Protein AF-A0A2V8YWQ0-F1 (afdb_monomer)

Solvent-accessible surface area (backbone atoms only — not comparable to full-atom values): 38401 Å² total; per-residue (Å²): 138,92,88,79,87,82,90,90,87,88,88,89,83,87,86,89,88,83,89,89,88,84,83,89,84,90,84,78,88,80,88,78,80,90,76,90,75,92,74,92,80,90,82,84,88,82,87,85,80,90,83,90,80,81,90,88,80,92,81,79,86,87,82,90,83,83,86,85,83,87,80,88,88,84,88,85,90,84,88,86,85,89,83,88,90,88,85,88,85,89,88,87,84,89,86,87,82,91,80,85,91,80,95,75,93,72,86,83,79,82,80,80,75,90,73,84,84,82,84,86,80,80,86,89,84,91,87,86,90,91,82,90,82,90,81,88,84,81,94,71,91,78,86,89,78,90,79,84,88,80,91,77,89,80,85,82,81,82,77,86,75,69,74,81,63,56,61,61,56,56,54,55,54,60,62,63,69,76,73,72,86,76,70,76,87,70,82,73,83,64,85,60,40,48,15,31,39,26,32,36,38,32,23,51,52,46,80,65,54,33,62,74,24,31,35,45,36,34,46,28,31,30,36,36,44,64,88,59,82,75,68,45,72,69,37,80,63,73,39,48,42,52,47,52,52,18,27,52,31,25,42,77,75,44,58,57,33,78,38,72,32,45,46,25,47,33,44,37,41,31,31,47,60,28,39,32,26,36,40,32,62,78,82,46,59,48,57,92,35,43,50,73,34,76,38,83,29,61,34,60,58,48,70,41,71,37,60,41,73,95,74,50,57,53,74,40,47,59,78,37,68,46,60,39,37,37,39,30,20,61,62,51,14,53,44,77,52,96,56,38,69,39,40,40,66,79,39,76,74,18,53,46,65,36,82,64,57,61,55,64,48,61,91,76,38,48,39,54,29,46,70,52,51,22,33,26,75,42,75,60,97,45,31,44,27,31,40,26,86,58,67,46,73,51,65,31,38,39,58,73,76,38,56,62,35,51,59,76,68,75,64,87,49,80,88,40,65,61,68,54,60,44,68,39,9,33,34,31,34,28,27,35,33,34,63,81,42,49,34,38,47,56,33,37,35,50,76,31,53,40,64,76,47,68,31,34,46,24,20,38,29,32,79,35,90,83,30,91,72,43,41,24,29,35,26,66,50,58,48,71,73,63,97,46,59,63,70,76,56,52,68,45,34,46,31,30,40,29,79,39,100,76,44,46,62,36,60,49,54,54,70,40,63,92,68,76,72,83,86,76,51,78,85,32,63,45,39,49,40,22,36,37,30,35,45,75,46,61,43,76,50,99,82,39,35,44,33,33,22,47,26,38,33,40,38,60,17,62,50,37,28,34,28,66,43,77,52,89,60,33,33,31,41,43,57,64,34,58,46,38,78,62,80,57,98,52,83,49,38,37,38,51,43,90,98,38,38,44,47,32,42,72,91,57,61,76,38,49,31,7,28,27,25,40,67,58,22,56,91,82,41,86,66,54,29,43,33,46,29,42,25,39,119

pLDDT: mean 71.95, std 27.53, range [21.12, 96.88]

Structure (mmCIF, N/CA/C/O backbone):
data_AF-A0A2V8YWQ0-F1
#
_entry.id   AF-A0A2V8YWQ0-F1
#
loop_
_atom_site.group_PDB
_atom_site.id
_atom_site.type_symbol
_atom_site.label_atom_id
_atom_site.label_alt_id
_atom_site.label_comp_id
_atom_site.label_asym_id
_atom_site.label_entity_id
_atom_site.label_seq_id
_atom_site.pdbx_PDB_ins_code
_atom_site.Cartn_x
_atom_site.Cartn_y
_atom_site.Cartn_z
_atom_site.occupancy
_atom_site.B_iso_or_equiv
_atom_site.auth_seq_id
_atom_site.auth_comp_id
_atom_site.auth_asym_id
_atom_site.auth_atom_id
_atom_site.pdbx_PDB_model_num
ATOM 1 N N . MET A 1 1 ? 23.933 -37.979 -36.424 1.00 36.50 1 MET A N 1
ATOM 2 C CA . MET A 1 1 ? 24.045 -38.624 -37.749 1.00 36.50 1 MET A CA 1
ATOM 3 C C . MET A 1 1 ? 22.636 -38.829 -38.292 1.00 36.50 1 MET A C 1
ATOM 5 O O . MET A 1 1 ? 21.744 -39.063 -37.493 1.00 36.50 1 MET A O 1
ATOM 9 N N . HIS A 1 2 ? 22.489 -38.718 -39.614 1.00 37.31 2 HIS A N 1
ATOM 10 C CA . HIS A 1 2 ? 21.277 -38.730 -40.452 1.00 37.31 2 HIS A CA 1
ATOM 11 C C . HIS A 1 2 ? 20.434 -37.442 -40.573 1.00 37.31 2 HIS A C 1
ATOM 13 O O . HIS A 1 2 ? 19.697 -37.037 -39.685 1.00 37.31 2 HIS A O 1
ATOM 19 N N . PHE A 1 3 ? 20.588 -36.846 -41.763 1.00 33.12 3 PHE A N 1
ATOM 20 C CA . PHE A 1 3 ? 19.882 -35.736 -42.403 1.00 33.12 3 PHE A CA 1
ATOM 21 C C . PHE A 1 3 ? 18.860 -36.264 -43.429 1.00 33.12 3 PHE A C 1
ATOM 23 O O . PHE A 1 3 ? 19.151 -37.252 -44.098 1.00 33.12 3 PHE A O 1
ATOM 30 N N . SER A 1 4 ? 17.773 -35.512 -43.646 1.00 35.84 4 SER A N 1
ATOM 31 C CA . SER A 1 4 ? 17.074 -35.276 -44.936 1.00 35.84 4 SER A CA 1
ATOM 32 C C . SER A 1 4 ? 16.103 -34.098 -44.670 1.00 35.84 4 SER A C 1
ATOM 34 O O . SER A 1 4 ? 15.325 -34.216 -43.733 1.00 35.84 4 SER A O 1
ATOM 36 N N . ARG A 1 5 ? 16.141 -32.860 -45.217 1.00 37.50 5 ARG A N 1
ATOM 37 C CA . ARG A 1 5 ? 16.219 -32.299 -46.597 1.00 37.50 5 ARG A CA 1
ATOM 38 C C . ARG A 1 5 ? 15.252 -33.025 -47.550 1.00 37.50 5 ARG A C 1
ATOM 40 O O . ARG A 1 5 ? 15.401 -34.228 -47.686 1.00 37.50 5 ARG A O 1
ATOM 47 N N . ASN A 1 6 ? 14.275 -32.436 -48.248 1.00 33.69 6 ASN A N 1
ATOM 48 C CA . ASN A 1 6 ? 13.892 -31.051 -48.568 1.00 33.69 6 ASN A CA 1
ATOM 49 C C . ASN A 1 6 ? 12.419 -31.021 -49.109 1.00 33.69 6 ASN A C 1
ATOM 51 O O . ASN A 1 6 ? 11.906 -32.084 -49.455 1.00 33.69 6 ASN A O 1
ATOM 55 N N . PRO A 1 7 ? 11.775 -29.833 -49.227 1.00 60.91 7 PRO A N 1
ATOM 56 C CA . PRO A 1 7 ? 10.482 -29.547 -49.913 1.00 60.91 7 PRO A CA 1
ATOM 57 C C . PRO A 1 7 ? 10.722 -29.345 -51.452 1.00 60.91 7 PRO A C 1
ATOM 59 O O . PRO A 1 7 ? 11.867 -29.619 -51.827 1.00 60.91 7 PRO A O 1
ATOM 62 N N . PRO A 1 8 ? 9.812 -28.892 -52.381 1.00 49.88 8 PRO A N 1
ATOM 63 C CA . PRO A 1 8 ? 8.702 -27.905 -52.260 1.00 49.88 8 PRO A CA 1
ATOM 64 C C . PRO A 1 8 ? 7.464 -28.086 -53.196 1.00 49.88 8 PRO A C 1
ATOM 66 O O . PRO A 1 8 ? 7.415 -28.990 -54.021 1.00 49.88 8 PRO A O 1
ATOM 69 N N . GLY A 1 9 ? 6.492 -27.158 -53.141 1.00 31.70 9 GLY A N 1
ATOM 70 C CA . GLY A 1 9 ? 5.694 -26.807 -54.333 1.00 31.70 9 GLY A CA 1
ATOM 71 C C . GLY A 1 9 ? 4.250 -26.324 -54.095 1.00 31.70 9 GLY A C 1
ATOM 72 O O . GLY A 1 9 ? 3.523 -27.006 -53.382 1.00 31.70 9 GLY A O 1
ATOM 73 N N . PRO A 1 10 ? 3.821 -25.185 -54.683 1.00 52.69 10 PRO A N 1
ATOM 74 C CA . PRO A 1 10 ? 2.553 -24.501 -54.396 1.00 52.69 10 PRO A CA 1
ATOM 75 C C . PRO A 1 10 ? 1.451 -24.851 -55.410 1.00 52.69 10 PRO A C 1
ATOM 77 O O . PRO A 1 10 ? 1.763 -25.309 -56.503 1.00 52.69 10 PRO A O 1
ATOM 80 N N . ASN A 1 11 ? 0.182 -24.555 -55.101 1.00 34.50 11 ASN A N 1
ATOM 81 C CA . ASN A 1 11 ? -0.812 -24.247 -56.132 1.00 34.50 11 ASN A CA 1
ATOM 82 C C . ASN A 1 11 ? -1.936 -23.340 -55.619 1.00 34.50 11 ASN A C 1
ATOM 84 O O . ASN A 1 11 ? -2.483 -23.499 -54.531 1.00 34.50 11 ASN A O 1
ATOM 88 N N . THR A 1 12 ? -2.213 -22.370 -56.476 1.00 34.69 12 THR A N 1
ATOM 89 C CA . THR A 1 12 ? -3.185 -21.281 -56.465 1.00 34.69 12 THR A CA 1
ATOM 90 C C . THR A 1 12 ? -4.579 -21.715 -56.922 1.00 34.69 12 THR A C 1
ATOM 92 O O . THR A 1 12 ? -4.666 -22.455 -57.896 1.00 34.69 12 THR A O 1
ATOM 95 N N . SER A 1 13 ? -5.631 -21.138 -56.327 1.00 36.94 13 SER A N 1
ATOM 96 C CA . SER A 1 13 ? -6.942 -20.779 -56.931 1.00 36.94 13 SER A CA 1
ATOM 97 C C . SER A 1 13 ? -7.878 -20.381 -55.774 1.00 36.94 13 SER A C 1
ATOM 99 O O . SER A 1 13 ? -7.991 -21.152 -54.832 1.00 36.94 13 SER A O 1
ATOM 101 N N . GLY A 1 14 ? -8.525 -19.220 -55.669 1.00 27.77 14 GLY A N 1
ATOM 102 C CA . GLY A 1 14 ? -9.031 -18.299 -56.680 1.00 27.77 14 GLY A CA 1
ATOM 103 C C . GLY A 1 14 ? -10.568 -18.363 -56.699 1.00 27.77 14 GLY A C 1
ATOM 104 O O . GLY A 1 14 ? -11.098 -19.436 -56.956 1.00 27.77 14 GLY A O 1
ATOM 105 N N . ILE A 1 15 ? -11.209 -17.194 -56.520 1.00 31.06 15 ILE A N 1
ATOM 106 C CA . ILE A 1 15 ? -12.541 -16.774 -57.024 1.00 31.06 15 ILE A CA 1
ATOM 107 C C . ILE A 1 15 ? -13.731 -16.725 -56.028 1.00 31.06 15 ILE A C 1
ATOM 109 O O . ILE A 1 15 ? -14.297 -17.738 -55.631 1.00 31.06 15 ILE A O 1
ATOM 113 N N . ASP A 1 16 ? -14.070 -15.467 -55.699 1.00 29.80 16 ASP A N 1
ATOM 114 C CA . ASP A 1 16 ? -15.361 -14.744 -55.723 1.00 29.80 16 ASP A CA 1
ATOM 115 C C . ASP A 1 16 ? -16.629 -15.234 -55.001 1.00 29.80 16 ASP A C 1
ATOM 117 O O . ASP A 1 16 ? -17.109 -16.348 -55.181 1.00 29.80 16 ASP A O 1
ATOM 121 N N . GLY A 1 17 ? -17.287 -14.280 -54.315 1.00 30.03 17 GLY A N 1
ATOM 122 C CA . GLY A 1 17 ? -18.728 -14.349 -54.049 1.00 30.03 17 GLY A CA 1
ATOM 123 C C . GLY A 1 17 ? -19.262 -13.523 -52.870 1.00 30.03 17 GLY A C 1
ATOM 124 O O . GLY A 1 17 ? -19.617 -14.078 -51.838 1.00 30.03 17 GLY A O 1
ATOM 125 N N . LEU A 1 18 ? -19.411 -12.209 -53.040 1.00 31.34 18 LEU A N 1
ATOM 126 C CA . LEU A 1 18 ? -20.404 -11.356 -52.349 1.00 31.34 18 LEU A CA 1
ATOM 127 C C . LEU A 1 18 ? -21.154 -10.583 -53.459 1.00 31.34 18 LEU A C 1
ATOM 129 O O . LEU A 1 18 ? -20.534 -10.394 -54.508 1.00 31.34 18 LEU A O 1
ATOM 133 N N . PRO A 1 19 ? -22.406 -10.080 -53.295 1.00 45.38 19 PRO A N 1
ATOM 134 C CA . PRO A 1 19 ? -23.062 -9.670 -52.041 1.00 45.38 19 PRO A CA 1
ATOM 135 C C . PRO A 1 19 ? -24.602 -9.940 -51.989 1.00 45.38 19 PRO A C 1
ATOM 137 O O . PRO A 1 19 ? -25.119 -10.769 -52.725 1.00 45.38 19 PRO A O 1
ATOM 140 N N . VAL A 1 20 ? -25.295 -9.135 -51.159 1.00 32.91 20 VAL A N 1
ATOM 141 C CA . VAL A 1 20 ? -26.731 -8.745 -51.046 1.00 32.91 20 VAL A CA 1
ATOM 142 C C . VAL A 1 20 ? -27.631 -9.409 -49.968 1.00 32.91 20 VAL A C 1
ATOM 144 O O . VAL A 1 20 ? -27.363 -10.526 -49.538 1.00 32.91 20 VAL A O 1
ATOM 147 N N . PRO A 1 21 ? -28.620 -8.666 -49.397 1.00 41.66 21 PRO A N 1
ATOM 148 C CA . PRO A 1 21 ? -28.784 -8.523 -47.948 1.00 41.66 21 PRO A CA 1
ATOM 149 C C . PRO A 1 21 ? -30.175 -8.979 -47.458 1.00 41.66 21 PRO A C 1
ATOM 151 O O . PRO A 1 21 ? -31.123 -9.105 -48.229 1.00 41.66 21 PRO A O 1
ATOM 154 N N . ALA A 1 22 ? -30.350 -9.146 -46.148 1.00 31.80 22 ALA A N 1
ATOM 155 C CA . ALA A 1 22 ? -31.676 -9.303 -45.553 1.00 31.80 22 ALA A CA 1
ATOM 156 C C . ALA A 1 22 ? -31.881 -8.253 -44.456 1.00 31.80 22 ALA A C 1
ATOM 158 O O . ALA A 1 22 ? -31.126 -8.186 -43.488 1.00 31.80 22 ALA A O 1
ATOM 159 N N . SER A 1 23 ? -32.890 -7.405 -44.657 1.00 32.47 23 SER A N 1
ATOM 160 C CA . SER A 1 23 ? -33.371 -6.410 -43.698 1.00 32.47 23 SER A CA 1
ATOM 161 C C . SER A 1 23 ? -34.395 -7.038 -42.721 1.00 32.47 23 SER A C 1
ATOM 163 O O . SER A 1 23 ? -34.759 -8.209 -42.874 1.00 32.47 23 SER A O 1
ATOM 165 N N . PRO A 1 24 ? -34.813 -6.306 -41.671 1.00 38.28 24 PRO A N 1
ATOM 166 C CA . PRO A 1 24 ? -35.141 -6.870 -40.368 1.00 38.28 24 PRO A CA 1
ATOM 167 C C . PRO A 1 24 ? -36.617 -7.259 -40.225 1.00 38.28 24 PRO A C 1
ATOM 169 O O . PRO A 1 24 ? -37.505 -6.635 -40.807 1.00 38.28 24 PRO A O 1
ATOM 172 N N . ARG A 1 25 ? -36.898 -8.232 -39.349 1.00 27.70 25 ARG A N 1
ATOM 173 C CA . ARG A 1 25 ? -38.237 -8.418 -38.773 1.00 27.70 25 ARG A CA 1
ATOM 174 C C . ARG A 1 25 ? -38.269 -7.957 -37.311 1.00 27.70 25 ARG A C 1
ATOM 176 O O . ARG A 1 25 ? -37.383 -8.342 -36.551 1.00 27.70 25 ARG A O 1
ATOM 183 N N . PRO A 1 26 ? -39.279 -7.159 -36.921 1.00 33.44 26 PRO A N 1
ATOM 184 C CA . PRO A 1 26 ? -39.501 -6.710 -35.551 1.00 33.44 26 PRO A CA 1
ATOM 185 C C . PRO A 1 26 ? -40.391 -7.696 -34.776 1.00 33.44 26 PRO A C 1
ATOM 187 O O . PRO A 1 26 ? -41.032 -8.544 -35.399 1.00 33.44 26 PRO A O 1
ATOM 190 N N . LEU A 1 27 ? -40.452 -7.514 -33.445 1.00 27.48 27 LEU A N 1
ATOM 191 C CA . LEU A 1 27 ? -41.587 -7.689 -32.501 1.00 27.48 27 LEU A CA 1
ATOM 192 C C . LEU A 1 27 ? -41.113 -8.266 -31.141 1.00 27.48 27 LEU A C 1
ATOM 194 O O . LEU A 1 27 ? -40.127 -9.000 -31.133 1.00 27.48 27 LEU A O 1
ATOM 198 N N . PRO A 1 28 ? -41.830 -8.056 -30.010 1.00 32.31 28 PRO A N 1
ATOM 199 C CA . PRO A 1 28 ? -42.964 -7.154 -29.769 1.00 32.31 28 PRO A CA 1
ATOM 200 C C . PRO A 1 28 ? -42.803 -6.232 -28.537 1.00 32.31 28 PRO A C 1
ATOM 202 O O . PRO A 1 28 ? -42.040 -6.490 -27.608 1.00 32.31 28 PRO A O 1
ATOM 205 N N . LEU A 1 29 ? -43.618 -5.170 -28.521 1.00 24.86 29 LEU A N 1
ATOM 206 C CA . LEU A 1 29 ? -44.003 -4.441 -27.314 1.00 24.86 29 LEU A CA 1
ATOM 207 C C . LEU A 1 29 ? -44.633 -5.397 -26.292 1.00 24.86 29 LEU A C 1
ATOM 209 O O . LEU A 1 29 ? -45.570 -6.122 -26.623 1.00 24.86 29 LEU A O 1
ATOM 213 N N . ALA A 1 30 ? -44.200 -5.302 -25.037 1.00 25.38 30 ALA A N 1
ATOM 214 C CA . ALA A 1 30 ? -44.982 -5.761 -23.899 1.00 25.38 30 ALA A CA 1
ATOM 215 C C . ALA A 1 30 ? -45.684 -4.553 -23.266 1.00 25.38 30 ALA A C 1
ATOM 217 O O . ALA A 1 30 ? -45.052 -3.692 -22.653 1.00 25.38 30 ALA A O 1
ATOM 218 N N . CYS A 1 31 ? -47.004 -4.500 -23.432 1.00 22.20 31 CYS A N 1
ATOM 219 C CA . CYS A 1 31 ? -47.891 -3.796 -22.518 1.00 22.20 31 CYS A CA 1
ATOM 220 C C . CYS A 1 31 ? -47.835 -4.503 -21.158 1.00 22.20 31 CYS A C 1
ATOM 222 O O . CYS A 1 31 ? -47.995 -5.720 -21.103 1.00 22.20 31 CYS A O 1
ATOM 224 N N . PHE A 1 32 ? -47.681 -3.750 -20.070 1.00 24.92 32 PHE A N 1
ATOM 225 C CA . PHE A 1 32 ? -48.224 -4.178 -18.788 1.00 24.92 32 PHE A CA 1
ATOM 226 C C . PHE A 1 32 ? -49.142 -3.100 -18.239 1.00 24.92 32 PHE A C 1
ATOM 228 O O . PHE A 1 32 ? -48.763 -1.943 -18.051 1.00 24.92 32 PHE A O 1
ATOM 235 N N . ASP A 1 33 ? -50.375 -3.551 -18.052 1.00 24.33 33 ASP A N 1
ATOM 236 C CA . ASP A 1 33 ? -51.495 -2.858 -17.463 1.00 24.33 33 ASP A CA 1
ATOM 237 C C . ASP A 1 33 ? -51.199 -2.368 -16.051 1.00 24.33 33 ASP A C 1
ATOM 239 O O . ASP A 1 33 ? -50.547 -3.015 -15.227 1.00 24.33 33 ASP A O 1
ATOM 243 N N . SER A 1 34 ? -51.801 -1.221 -15.771 1.00 24.06 34 SER A N 1
ATOM 244 C CA . SER A 1 34 ? -51.981 -0.691 -14.433 1.00 24.06 34 SER A CA 1
ATOM 245 C C . SER A 1 34 ? -52.976 -1.569 -13.676 1.00 24.06 34 SER A C 1
ATOM 247 O O . SER A 1 34 ? -54.170 -1.539 -13.957 1.00 24.06 34 SER A O 1
ATOM 249 N N . ALA A 1 35 ? -52.510 -2.299 -12.665 1.00 25.62 35 ALA A N 1
ATOM 250 C CA . ALA A 1 35 ? -53.378 -2.865 -11.639 1.00 25.62 35 ALA A CA 1
ATOM 251 C C . ALA A 1 35 ? -53.095 -2.176 -10.301 1.00 25.62 35 ALA A C 1
ATOM 253 O O . ALA A 1 35 ? -52.163 -2.508 -9.569 1.00 25.62 35 ALA A O 1
ATOM 254 N N . LEU A 1 36 ? -53.943 -1.195 -9.992 1.00 24.16 36 LEU A N 1
ATOM 255 C CA . LEU A 1 36 ? -54.130 -0.649 -8.656 1.00 24.16 36 LEU A CA 1
ATOM 256 C C . LEU A 1 36 ? -54.462 -1.782 -7.669 1.00 24.16 36 LEU A C 1
ATOM 258 O O . LEU A 1 36 ? -55.522 -2.401 -7.752 1.00 24.16 36 LEU A O 1
ATOM 262 N N . ARG A 1 37 ? -53.610 -1.985 -6.660 1.00 24.27 37 ARG A N 1
ATOM 263 C CA . ARG A 1 37 ? -54.052 -2.457 -5.342 1.00 24.27 37 ARG A CA 1
ATOM 264 C C . ARG A 1 37 ? -53.651 -1.442 -4.289 1.00 24.27 37 ARG A C 1
ATOM 266 O O . ARG A 1 37 ? -52.487 -1.260 -3.955 1.00 24.27 37 ARG A O 1
ATOM 273 N N . THR A 1 38 ? -54.679 -0.790 -3.770 1.00 23.53 38 THR A N 1
ATOM 274 C CA . THR A 1 38 ? -54.661 0.057 -2.588 1.00 23.53 38 THR A CA 1
ATOM 275 C C . THR A 1 38 ? -54.300 -0.761 -1.348 1.00 23.53 38 THR A C 1
ATOM 277 O O . THR A 1 38 ? -55.008 -1.708 -1.005 1.00 23.53 38 THR A O 1
ATOM 280 N N . SER A 1 39 ? -53.260 -0.344 -0.632 1.00 23.97 39 SER A N 1
ATOM 281 C CA . SER A 1 39 ? -53.049 -0.661 0.780 1.00 23.97 39 SER A CA 1
ATOM 282 C C . SER A 1 39 ? -52.919 0.660 1.531 1.00 23.97 39 SER A C 1
ATOM 284 O O . SER A 1 39 ? -52.157 1.544 1.145 1.00 23.97 39 SER A O 1
ATOM 286 N N . ARG A 1 40 ? -53.776 0.825 2.538 1.00 22.69 40 ARG A N 1
ATOM 287 C CA . ARG A 1 40 ? -54.017 2.059 3.286 1.00 22.69 40 ARG A CA 1
ATOM 288 C C . ARG A 1 40 ? -52.771 2.501 4.059 1.00 22.69 40 ARG A C 1
ATOM 290 O O . ARG A 1 40 ? -52.266 1.736 4.871 1.00 22.69 40 ARG A O 1
ATOM 297 N N . SER A 1 41 ? -52.395 3.773 3.944 1.00 25.67 41 SER A N 1
ATOM 298 C CA . SER A 1 41 ? -51.821 4.511 5.074 1.00 25.67 41 SER A CA 1
ATOM 299 C C . SER A 1 41 ? -52.069 6.013 4.936 1.00 25.67 41 SER A C 1
ATOM 301 O O . SER A 1 41 ? -52.082 6.578 3.847 1.00 25.67 41 SER A O 1
ATOM 303 N N . SER A 1 42 ? -52.367 6.627 6.071 1.00 25.50 42 SER A N 1
ATOM 304 C CA . SER A 1 42 ? -52.942 7.951 6.263 1.00 25.50 42 SER A CA 1
ATOM 305 C C . SER A 1 42 ? -51.935 9.096 6.123 1.00 25.50 42 SER A C 1
ATOM 307 O O . SER A 1 42 ? -50.942 9.132 6.845 1.00 25.50 42 SER A O 1
ATOM 309 N N . SER A 1 43 ? -52.283 10.116 5.334 1.00 26.45 43 SER A N 1
ATOM 310 C CA . SER A 1 43 ? -52.495 11.508 5.788 1.00 26.45 43 SER A CA 1
ATOM 311 C C . SER A 1 43 ? -52.028 12.572 4.781 1.00 26.45 43 SER A C 1
ATOM 313 O O . SER A 1 43 ? -50.949 12.486 4.211 1.00 26.45 43 SER A O 1
ATOM 315 N N . LYS A 1 44 ? -52.862 13.622 4.693 1.00 29.08 44 LYS A N 1
ATOM 316 C CA . LYS A 1 44 ? -52.671 14.955 4.086 1.00 29.08 44 LYS A CA 1
ATOM 317 C C . LYS A 1 44 ? -52.873 15.049 2.569 1.00 29.08 44 LYS A C 1
ATOM 319 O O . LYS A 1 44 ? -51.976 14.825 1.771 1.00 29.08 44 LYS A O 1
ATOM 324 N N . GLY A 1 45 ? -54.100 15.435 2.210 1.00 25.86 45 GLY A N 1
ATOM 325 C CA . GLY A 1 45 ? -54.508 15.772 0.852 1.00 25.86 45 GLY A CA 1
ATOM 326 C C . GLY A 1 45 ? -53.991 17.134 0.386 1.00 25.86 45 GLY A C 1
ATOM 327 O O . GLY A 1 45 ? -53.837 18.068 1.175 1.00 25.86 45 GLY A O 1
ATOM 328 N N . THR A 1 46 ? -53.772 17.231 -0.920 1.00 25.22 46 THR A N 1
ATOM 329 C CA . THR A 1 46 ? -53.511 18.468 -1.655 1.00 25.22 46 THR A CA 1
ATOM 330 C C . THR A 1 46 ? -54.721 18.729 -2.548 1.00 25.22 46 THR A C 1
ATOM 332 O O . THR A 1 46 ? -55.126 17.851 -3.306 1.00 25.22 46 THR A O 1
ATOM 335 N N . TYR A 1 47 ? -55.317 19.917 -2.447 1.00 24.58 47 TYR A N 1
ATOM 336 C CA . TYR A 1 47 ? -56.331 20.385 -3.392 1.00 24.58 47 TYR A CA 1
ATOM 337 C C . TYR A 1 47 ? -55.627 21.068 -4.570 1.00 24.58 47 TYR A C 1
ATOM 339 O O . TYR A 1 47 ? -54.820 21.971 -4.357 1.00 24.58 47 TYR A O 1
ATOM 347 N N . CYS A 1 48 ? -55.950 20.670 -5.802 1.00 21.34 48 CYS A N 1
ATOM 348 C CA . CYS A 1 48 ? -55.597 21.412 -7.012 1.00 21.34 48 CYS A CA 1
ATOM 349 C C . CYS A 1 48 ? -56.847 22.133 -7.533 1.00 21.34 48 CYS A C 1
ATOM 351 O O . CYS A 1 48 ? -57.852 21.495 -7.834 1.00 21.34 48 CYS A O 1
ATOM 353 N N . LEU A 1 49 ? -56.768 23.457 -7.651 1.00 22.36 49 LEU A N 1
ATOM 354 C CA . LEU A 1 49 ? -57.709 24.289 -8.401 1.00 22.36 49 LEU A CA 1
ATOM 355 C C . LEU A 1 49 ? -57.036 24.675 -9.728 1.00 22.36 49 LEU A C 1
ATOM 357 O O . LEU A 1 49 ? -55.918 25.193 -9.688 1.00 22.36 49 LEU A O 1
ATOM 361 N N . PRO A 1 50 ? -57.663 24.448 -10.894 1.00 22.41 50 PRO A N 1
ATOM 362 C CA . PRO A 1 50 ? -57.135 24.935 -12.159 1.00 22.41 50 PRO A CA 1
ATOM 363 C C . PRO A 1 50 ? -57.549 26.398 -12.354 1.00 22.41 50 PRO A C 1
ATOM 365 O O . PRO A 1 50 ? -58.734 26.722 -12.311 1.00 22.41 50 PRO A O 1
ATOM 368 N N . ALA A 1 51 ? -56.586 27.282 -12.609 1.00 22.83 51 ALA A N 1
ATOM 369 C CA . ALA A 1 51 ? -56.866 28.603 -13.161 1.00 22.83 51 ALA A CA 1
ATOM 370 C C . ALA A 1 51 ? -56.374 28.645 -14.611 1.00 22.83 51 ALA A C 1
ATOM 372 O O . ALA A 1 51 ? -55.176 28.596 -14.882 1.00 22.83 51 ALA A O 1
ATOM 373 N N . ILE A 1 52 ? -57.334 28.714 -15.533 1.00 24.33 52 ILE A N 1
ATOM 374 C CA . ILE A 1 52 ? -57.133 29.013 -16.949 1.00 24.33 52 ILE A CA 1
ATOM 375 C C . ILE A 1 52 ? -57.288 30.528 -17.120 1.00 24.33 52 ILE A C 1
ATOM 377 O O . ILE A 1 52 ? -58.380 31.056 -16.943 1.00 24.33 52 ILE A O 1
ATOM 381 N N . LEU A 1 53 ? -56.214 31.211 -17.505 1.00 24.77 53 LEU A N 1
ATOM 382 C CA . LEU A 1 53 ? -56.206 32.506 -18.199 1.00 24.77 53 LEU A CA 1
ATOM 383 C C . LEU A 1 53 ? -54.892 32.516 -18.996 1.00 24.77 53 LEU A C 1
ATOM 385 O O . LEU A 1 53 ? -53.841 32.229 -18.442 1.00 24.77 53 LEU A O 1
ATOM 389 N N . GLY A 1 54 ? -54.839 32.729 -20.304 1.00 24.53 54 GLY A N 1
ATOM 390 C CA . GLY A 1 54 ? -55.647 33.607 -21.136 1.00 24.53 54 GLY A CA 1
ATOM 391 C C . GLY A 1 54 ? -54.648 34.478 -21.898 1.00 24.53 54 GLY A C 1
ATOM 392 O O . GLY A 1 54 ? -53.986 35.329 -21.318 1.00 24.53 54 GLY A O 1
ATOM 393 N N . SER A 1 55 ? -54.466 34.183 -23.181 1.00 25.08 55 SER A N 1
ATOM 394 C CA . SER A 1 55 ? -53.490 34.791 -24.090 1.00 25.08 55 SER A CA 1
ATOM 395 C C . SER A 1 55 ? -53.540 36.326 -24.167 1.00 25.08 55 SER A C 1
ATOM 397 O O . SER A 1 55 ? -54.623 36.902 -24.092 1.00 25.08 55 SER A O 1
ATOM 399 N N . ARG A 1 56 ? -52.389 36.909 -24.553 1.00 24.47 56 ARG A N 1
ATOM 400 C CA . ARG A 1 56 ? -52.122 38.269 -25.088 1.00 24.47 56 ARG A CA 1
ATOM 401 C C . ARG A 1 56 ? -51.550 39.279 -24.085 1.00 24.47 56 ARG A C 1
ATOM 403 O O . ARG A 1 56 ? -52.298 39.961 -23.397 1.00 24.47 56 ARG A O 1
ATOM 410 N N . ARG A 1 57 ? -50.229 39.492 -24.159 1.00 24.59 57 ARG A N 1
ATOM 411 C CA . ARG A 1 57 ? -49.592 40.790 -24.486 1.00 24.59 57 ARG A CA 1
ATOM 412 C C . ARG A 1 57 ? -48.066 40.647 -24.507 1.00 24.59 57 ARG A C 1
ATOM 414 O O . ARG A 1 57 ? -47.453 40.221 -23.540 1.00 24.59 57 ARG A O 1
ATOM 421 N N . THR A 1 58 ? -47.481 41.016 -25.638 1.00 24.02 58 THR A N 1
ATOM 422 C CA . THR A 1 58 ? -46.057 41.300 -25.835 1.00 24.02 58 THR A CA 1
ATOM 423 C C . THR A 1 58 ? -45.667 42.564 -25.072 1.00 24.02 58 THR A C 1
ATOM 425 O O . THR A 1 58 ? -46.300 43.596 -25.288 1.00 24.02 58 THR A O 1
ATOM 428 N N . PHE A 1 59 ? -44.615 42.513 -24.253 1.00 25.33 59 PHE A N 1
ATOM 429 C CA . PHE A 1 59 ? -43.874 43.700 -23.819 1.00 25.33 59 PHE A CA 1
ATOM 430 C C . PHE A 1 59 ? -42.368 43.425 -23.829 1.00 25.33 59 PHE A C 1
ATOM 432 O O . PHE A 1 59 ? -41.917 42.312 -23.573 1.00 25.33 59 PHE A O 1
ATOM 439 N N . SER A 1 60 ? -41.644 44.461 -24.246 1.00 25.59 60 SER A N 1
ATOM 440 C CA . SER A 1 60 ? -40.251 44.478 -24.687 1.00 25.59 60 SER A CA 1
ATOM 441 C C . SER A 1 60 ? -39.251 44.496 -23.526 1.00 25.59 60 SER A C 1
ATOM 443 O O . SER A 1 60 ? -39.612 44.781 -22.388 1.00 25.59 60 SER A O 1
ATOM 445 N N . ALA A 1 61 ? -37.994 44.204 -23.862 1.00 27.81 61 ALA A N 1
ATOM 446 C CA . ALA A 1 61 ? -36.825 44.137 -22.994 1.00 27.81 61 ALA A CA 1
ATOM 447 C C . ALA A 1 61 ? -36.586 45.388 -22.118 1.00 27.81 61 ALA A C 1
ATOM 449 O O . ALA A 1 61 ? -36.959 46.499 -22.483 1.00 27.81 61 ALA A O 1
ATOM 450 N N . ALA A 1 62 ? -35.864 45.152 -21.014 1.00 29.11 62 ALA A N 1
ATOM 451 C CA . ALA A 1 62 ? -35.330 46.103 -20.032 1.00 29.11 62 ALA A CA 1
ATOM 452 C C . ALA A 1 62 ? -36.356 46.777 -19.095 1.00 29.11 62 ALA A C 1
ATOM 454 O O . ALA A 1 62 ? -36.886 47.846 -19.376 1.00 29.11 62 ALA A O 1
ATOM 455 N N . ALA A 1 63 ? -36.546 46.191 -17.908 1.00 26.06 63 ALA A N 1
ATOM 456 C CA . ALA A 1 63 ? -37.056 46.908 -16.740 1.00 26.06 63 ALA A CA 1
ATOM 457 C C . ALA A 1 63 ? -36.327 46.433 -15.473 1.00 26.06 63 ALA A C 1
ATOM 459 O O . ALA A 1 63 ? -36.439 45.278 -15.064 1.00 26.06 63 ALA A O 1
ATOM 460 N N . VAL A 1 64 ? -35.554 47.348 -14.886 1.00 25.69 64 VAL A N 1
ATOM 461 C CA . VAL A 1 64 ? -34.975 47.268 -13.541 1.00 25.69 64 VAL A CA 1
ATOM 462 C C . VAL A 1 64 ? -36.098 47.564 -12.547 1.00 25.69 64 VAL A C 1
ATOM 464 O O . VAL A 1 64 ? -36.769 48.583 -12.681 1.00 25.69 64 VAL A O 1
ATOM 467 N N . PHE A 1 65 ? -36.314 46.692 -11.562 1.00 23.00 65 PHE A N 1
ATOM 468 C CA . PHE A 1 65 ? -37.197 46.968 -10.427 1.00 23.00 65 PHE A CA 1
ATOM 469 C C . PHE A 1 65 ? -36.351 47.084 -9.156 1.00 23.00 65 PHE A C 1
ATOM 471 O O . PHE A 1 65 ? -35.899 46.081 -8.607 1.00 23.00 65 PHE A O 1
ATOM 478 N N . GLU A 1 66 ? -36.135 48.321 -8.703 1.00 22.59 66 GLU A N 1
ATOM 479 C CA . GLU A 1 66 ? -35.740 48.628 -7.328 1.00 22.59 66 GLU A CA 1
ATOM 480 C C . GLU A 1 66 ? -36.962 48.488 -6.412 1.00 22.59 66 GLU A C 1
ATOM 482 O O . GLU A 1 66 ? -38.026 49.043 -6.693 1.00 22.59 66 GLU A O 1
ATOM 487 N N . LEU A 1 67 ? -36.809 47.781 -5.291 1.00 23.81 67 LEU A N 1
ATOM 488 C CA . LEU A 1 67 ? -37.769 47.826 -4.192 1.00 23.81 67 LEU A CA 1
ATOM 489 C C . LEU A 1 67 ? -37.199 48.729 -3.092 1.00 23.81 67 LEU A C 1
ATOM 491 O O . LEU A 1 67 ? -36.393 48.303 -2.267 1.00 23.81 67 LEU A O 1
ATOM 495 N N . GLY A 1 68 ? -37.611 49.996 -3.105 1.00 21.12 68 GLY A N 1
ATOM 496 C CA . GLY A 1 68 ? -37.368 50.936 -2.017 1.00 21.12 68 GLY A CA 1
ATOM 497 C C . GLY A 1 68 ? -38.313 50.670 -0.845 1.00 21.12 68 GLY A C 1
ATOM 498 O O . GLY A 1 68 ? -39.531 50.640 -1.017 1.00 21.12 68 GLY A O 1
ATOM 499 N N . LEU A 1 69 ? -37.760 50.516 0.357 1.00 25.80 69 LEU A N 1
ATOM 500 C CA . LEU A 1 69 ? -38.507 50.624 1.608 1.00 25.80 69 LEU A CA 1
ATOM 501 C C . LEU A 1 69 ? -37.973 51.828 2.386 1.00 25.80 69 LEU A C 1
ATOM 503 O O . LEU A 1 69 ? -36.845 51.834 2.871 1.00 25.80 69 LEU A O 1
ATOM 507 N N . VAL A 1 70 ? -38.814 52.855 2.464 1.00 22.33 70 VAL A N 1
ATOM 508 C CA . VAL A 1 70 ? -38.634 54.073 3.255 1.00 22.33 70 VAL A CA 1
ATOM 509 C C . VAL A 1 70 ? -39.299 53.861 4.616 1.00 22.33 70 VAL A C 1
ATOM 511 O O . VAL A 1 70 ? -40.482 53.537 4.667 1.00 22.33 70 VAL A O 1
ATOM 514 N N . PHE A 1 71 ? -38.577 54.118 5.709 1.00 26.64 71 PHE A N 1
ATOM 515 C CA . PHE A 1 71 ? -39.172 54.469 7.004 1.00 26.64 71 PHE A CA 1
ATOM 516 C C . PHE A 1 71 ? -38.425 55.670 7.617 1.00 26.64 71 PHE A C 1
ATOM 518 O O . PHE A 1 71 ? -37.212 55.786 7.434 1.00 26.64 71 PHE A O 1
ATOM 525 N N . PRO A 1 72 ? -39.140 56.595 8.287 1.00 28.23 72 PRO A N 1
ATOM 526 C CA . PRO A 1 72 ? -38.650 57.930 8.613 1.00 28.23 72 PRO A CA 1
ATOM 527 C C . PRO A 1 72 ? -37.796 58.000 9.888 1.00 28.23 72 PRO A C 1
ATOM 529 O O . PRO A 1 72 ? -37.855 57.163 10.784 1.00 28.23 72 PRO A O 1
ATOM 532 N N . THR A 1 73 ? -37.014 59.074 9.932 1.00 25.17 73 THR A N 1
ATOM 533 C CA . THR A 1 73 ? -36.021 59.489 10.925 1.00 25.17 73 THR A CA 1
ATOM 534 C C . THR A 1 73 ? -36.605 60.016 12.240 1.00 25.17 73 THR A C 1
ATOM 536 O O . THR A 1 73 ? -37.461 60.894 12.191 1.00 25.17 73 THR A O 1
ATOM 539 N N . THR A 1 74 ? -35.989 59.668 13.378 1.00 27.12 74 THR A N 1
ATOM 540 C CA . THR A 1 74 ? -35.777 60.585 14.524 1.00 27.12 74 THR A CA 1
ATOM 541 C C . THR A 1 74 ? -34.481 60.228 15.273 1.00 27.12 74 THR A C 1
ATOM 543 O O . THR A 1 74 ? -34.319 59.109 15.748 1.00 27.12 74 THR A O 1
ATOM 546 N N . SER A 1 75 ? -33.560 61.193 15.349 1.00 27.47 75 SER A N 1
ATOM 547 C CA . SER A 1 75 ? -32.304 61.238 16.139 1.00 27.47 75 SER A CA 1
ATOM 548 C C . SER A 1 75 ? -32.564 61.872 17.542 1.00 27.47 75 SER A C 1
ATOM 550 O O . SER A 1 75 ? -33.698 62.323 17.716 1.00 27.47 75 SER A O 1
ATOM 552 N N . PRO A 1 76 ? -31.610 62.001 18.519 1.00 41.38 76 PRO A N 1
ATOM 553 C CA . PRO A 1 76 ? -30.149 62.114 18.333 1.00 41.38 76 PRO A CA 1
ATOM 554 C C . PRO A 1 76 ? -29.175 61.486 19.380 1.00 41.38 76 PRO A C 1
ATOM 556 O O . PRO A 1 76 ? -29.521 61.179 20.512 1.00 41.38 76 PRO A O 1
ATOM 559 N N . ALA A 1 77 ? -27.900 61.466 18.952 1.00 26.62 77 ALA A N 1
ATOM 560 C CA . ALA A 1 77 ? -26.645 61.737 19.686 1.00 26.62 77 ALA A CA 1
ATOM 561 C C . ALA A 1 77 ? -26.085 60.733 20.724 1.00 26.62 77 ALA A C 1
ATOM 563 O O . ALA A 1 77 ? -26.521 60.699 21.865 1.00 26.62 77 ALA A O 1
ATOM 564 N N . PHE A 1 78 ? -24.941 60.102 20.404 1.00 24.39 78 PHE A N 1
ATOM 565 C CA . PHE A 1 78 ? -23.613 60.623 20.787 1.00 24.39 78 PHE A CA 1
ATOM 566 C C . PHE A 1 78 ? -22.471 60.027 19.923 1.00 24.39 78 PHE A C 1
ATOM 568 O O . PHE A 1 78 ? -22.538 58.901 19.446 1.00 24.39 78 PHE A O 1
ATOM 575 N N . ARG A 1 79 ? -21.467 60.881 19.687 1.00 24.77 79 ARG A N 1
ATOM 576 C CA . ARG A 1 79 ? -20.220 60.803 18.880 1.00 24.77 79 ARG A CA 1
ATOM 577 C C . ARG A 1 79 ? -19.225 59.726 19.386 1.00 24.77 79 ARG A C 1
ATOM 579 O O . ARG A 1 79 ? -19.373 59.321 20.526 1.00 24.77 79 ARG A O 1
ATOM 586 N N . LEU A 1 80 ? -18.140 59.269 18.738 1.00 24.89 80 LEU A N 1
ATOM 587 C CA . LEU A 1 80 ? -17.341 59.525 17.513 1.00 24.89 80 LEU A CA 1
ATOM 588 C C . LEU A 1 80 ? -16.469 58.236 17.334 1.00 24.89 80 LEU A C 1
ATOM 590 O O . LEU A 1 80 ? -16.077 57.667 18.346 1.00 24.89 80 LEU A O 1
ATOM 594 N N . ALA A 1 81 ? -16.152 57.714 16.140 1.00 26.89 81 ALA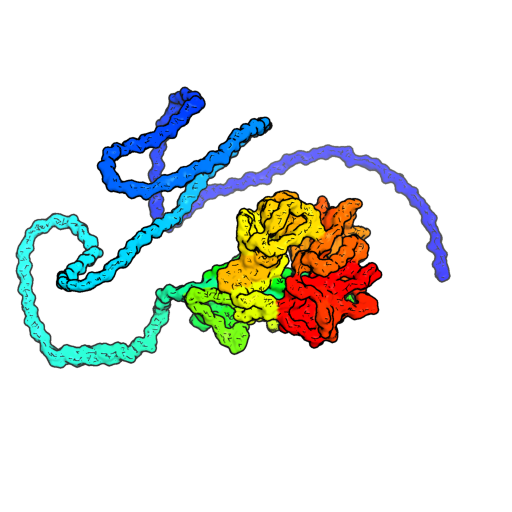 A N 1
ATOM 595 C CA . ALA A 1 81 ? -14.874 57.970 15.450 1.00 26.89 81 ALA A CA 1
ATOM 596 C C . ALA A 1 81 ? -14.842 57.346 14.026 1.00 26.89 81 ALA A C 1
ATOM 598 O O . ALA A 1 81 ? -15.263 56.210 13.822 1.00 26.89 81 ALA A O 1
ATOM 599 N N . ARG A 1 82 ? -14.330 58.134 13.064 1.00 24.80 82 ARG A N 1
ATOM 600 C CA . ARG A 1 82 ? -13.949 57.823 11.659 1.00 24.80 82 ARG A CA 1
ATOM 601 C C . ARG A 1 82 ? -12.663 56.951 11.604 1.00 24.80 82 ARG A C 1
ATOM 603 O O . ARG A 1 82 ? -12.004 56.868 12.630 1.00 24.80 82 ARG A O 1
ATOM 610 N N . LEU A 1 83 ? -12.181 56.324 10.513 1.00 24.31 83 LEU A N 1
ATOM 611 C CA . LEU A 1 83 ? -12.108 56.607 9.052 1.00 24.31 83 LEU A CA 1
ATOM 612 C C . LEU A 1 83 ? -12.030 55.261 8.258 1.00 24.31 83 LEU A C 1
ATOM 614 O O . LEU A 1 83 ? -11.377 54.343 8.737 1.00 24.31 83 LEU A O 1
ATOM 618 N N . ALA A 1 84 ? -12.809 55.046 7.178 1.00 25.55 84 ALA A N 1
ATOM 619 C CA . ALA A 1 84 ? -12.491 55.175 5.723 1.00 25.55 84 ALA A CA 1
ATOM 620 C C . ALA A 1 84 ? -11.410 54.185 5.190 1.00 25.55 84 ALA A C 1
ATOM 622 O O . ALA A 1 84 ? -10.269 54.275 5.618 1.00 25.55 84 ALA A O 1
ATOM 623 N N . THR A 1 85 ? -11.704 53.106 4.436 1.00 26.25 85 THR A N 1
ATOM 624 C CA . THR A 1 85 ? -12.143 52.901 3.017 1.00 26.25 85 THR A CA 1
ATOM 625 C C . THR A 1 85 ? -11.130 53.245 1.911 1.00 26.25 85 THR A C 1
ATOM 627 O O . THR A 1 85 ? -10.840 54.421 1.724 1.00 26.25 85 THR A O 1
ATOM 630 N N . SER A 1 86 ? -10.799 52.264 1.054 1.00 24.19 86 SER A N 1
ATOM 631 C CA . SER A 1 86 ? -10.941 52.369 -0.415 1.00 24.19 86 SER A CA 1
ATOM 632 C C . SER A 1 86 ? -10.956 50.987 -1.102 1.00 24.19 86 SER A C 1
ATOM 634 O O . SER A 1 86 ? -10.251 50.064 -0.704 1.00 24.19 86 SER A O 1
ATOM 636 N N . TYR A 1 87 ? -11.825 50.871 -2.110 1.00 24.56 87 TYR A N 1
ATOM 637 C CA . TYR A 1 87 ? -11.949 49.800 -3.107 1.00 24.56 87 TYR A CA 1
ATOM 638 C C . TYR A 1 87 ? -11.169 50.202 -4.367 1.00 24.56 87 TYR A C 1
ATOM 640 O O . TYR A 1 87 ? -11.141 51.392 -4.678 1.00 24.56 87 TYR A O 1
ATOM 648 N N . ASP A 1 88 ? -10.685 49.228 -5.144 1.00 22.94 88 ASP A N 1
ATOM 649 C CA . ASP A 1 88 ? -10.696 49.328 -6.610 1.00 22.94 88 ASP A CA 1
ATOM 650 C C . ASP A 1 88 ? -10.697 47.927 -7.251 1.00 22.94 88 ASP A C 1
ATOM 652 O O . ASP A 1 88 ? -9.869 47.078 -6.920 1.00 22.94 88 ASP A O 1
ATOM 656 N N . SER A 1 89 ? -11.646 47.669 -8.149 1.00 26.31 89 SER A N 1
ATOM 657 C CA . SER A 1 89 ? -11.637 46.500 -9.034 1.00 26.31 89 SER A CA 1
ATOM 658 C C . SER A 1 89 ? -12.354 46.863 -10.329 1.00 26.31 89 SER A C 1
ATOM 660 O O . SER A 1 89 ? -13.575 47.040 -10.354 1.00 26.31 89 SER A O 1
ATOM 662 N N . THR A 1 90 ? -11.575 46.986 -11.397 1.00 24.44 90 THR A N 1
ATOM 663 C CA . THR A 1 90 ? -12.018 47.295 -12.753 1.00 24.44 90 THR A CA 1
ATOM 664 C C . THR A 1 90 ? -12.481 46.038 -13.495 1.00 24.44 90 THR A C 1
ATOM 666 O O . THR A 1 90 ? -11.917 44.953 -13.368 1.00 24.44 90 THR A O 1
ATOM 669 N N . LEU A 1 91 ? -13.542 46.208 -14.285 1.00 24.19 91 LEU A N 1
ATOM 670 C CA . LEU A 1 91 ? -14.165 45.225 -15.172 1.00 24.19 91 LEU A CA 1
ATOM 671 C C . LEU A 1 91 ? -13.656 45.459 -16.603 1.00 24.19 91 LEU A C 1
ATOM 673 O O . LEU A 1 91 ? -13.639 46.601 -17.058 1.00 24.19 91 LEU A O 1
ATOM 677 N N . THR A 1 92 ? -13.316 44.399 -17.341 1.00 25.05 92 THR A N 1
ATOM 678 C CA . THR A 1 92 ? -13.203 44.439 -18.811 1.00 25.05 92 THR A CA 1
ATOM 679 C C . THR A 1 92 ? -13.850 43.211 -19.452 1.00 25.05 92 THR A C 1
ATOM 681 O O . THR A 1 92 ? -14.111 42.197 -18.813 1.00 25.05 92 THR A O 1
ATOM 684 N N . SER A 1 93 ? -14.223 43.409 -20.709 1.00 26.31 93 SER A N 1
ATOM 685 C CA . SER A 1 93 ? -15.390 42.906 -21.426 1.00 26.31 93 SER A CA 1
ATOM 686 C C . SER A 1 93 ? -15.202 41.596 -22.198 1.00 26.31 93 SER A C 1
ATOM 688 O O . SER A 1 93 ? -14.099 41.191 -22.545 1.00 26.31 93 SER A O 1
ATOM 690 N N . ALA A 1 94 ? -16.349 40.997 -22.526 1.00 24.06 94 ALA A N 1
ATOM 691 C CA . ALA A 1 94 ? -16.562 39.764 -23.274 1.00 24.06 94 ALA A CA 1
ATOM 692 C C . ALA A 1 94 ? -16.060 39.756 -24.733 1.00 24.06 94 ALA A C 1
ATOM 694 O O . ALA A 1 94 ? -16.020 40.789 -25.398 1.00 24.06 94 ALA A O 1
ATOM 695 N N . THR A 1 95 ? -15.849 38.547 -25.268 1.00 25.20 95 THR A N 1
ATOM 696 C CA . THR A 1 95 ? -16.091 38.231 -26.687 1.00 25.20 95 THR A CA 1
ATOM 697 C C . THR A 1 95 ? -16.849 36.908 -26.828 1.00 25.20 95 THR A C 1
ATOM 699 O O . THR A 1 95 ? -16.606 35.930 -26.127 1.00 25.20 95 THR A O 1
ATOM 702 N N . SER A 1 96 ? -17.834 36.945 -27.719 1.00 23.50 96 SER A N 1
ATOM 703 C CA . SER A 1 96 ? -18.849 35.943 -28.036 1.00 23.50 96 SER A CA 1
ATOM 704 C C . SER A 1 96 ? -18.391 34.937 -29.094 1.00 23.50 96 SER A C 1
ATOM 706 O O . SER A 1 96 ? -17.757 35.331 -30.073 1.00 23.50 96 SER A O 1
ATOM 708 N N . ARG A 1 97 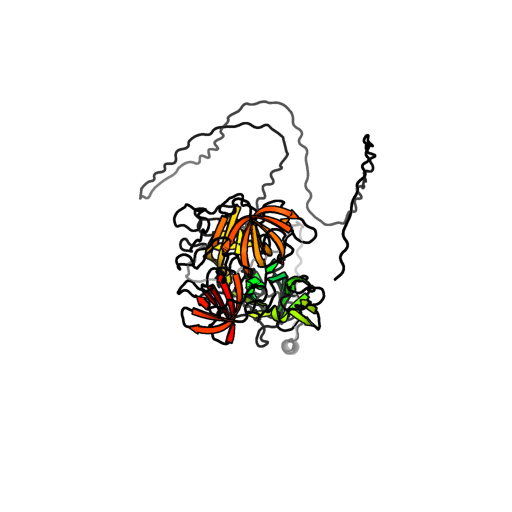? -18.857 33.685 -29.003 1.00 24.27 97 ARG A N 1
ATOM 709 C CA . ARG A 1 97 ? -19.096 32.824 -30.174 1.00 24.27 97 ARG A CA 1
ATOM 710 C C . ARG A 1 97 ? -20.381 32.015 -29.996 1.00 24.27 97 ARG A C 1
ATOM 712 O O . ARG A 1 97 ? -20.600 31.402 -28.958 1.00 24.27 97 ARG A O 1
ATOM 719 N N . GLU A 1 98 ? -21.217 32.080 -31.026 1.00 25.56 98 GLU A N 1
ATOM 720 C CA . GLU A 1 98 ? -22.506 31.406 -31.184 1.00 25.56 98 GLU A CA 1
ATOM 721 C C . GLU A 1 98 ? -22.358 29.888 -31.362 1.00 25.56 98 GLU A C 1
ATOM 723 O O . GLU A 1 98 ? -21.470 29.425 -32.078 1.00 25.56 98 G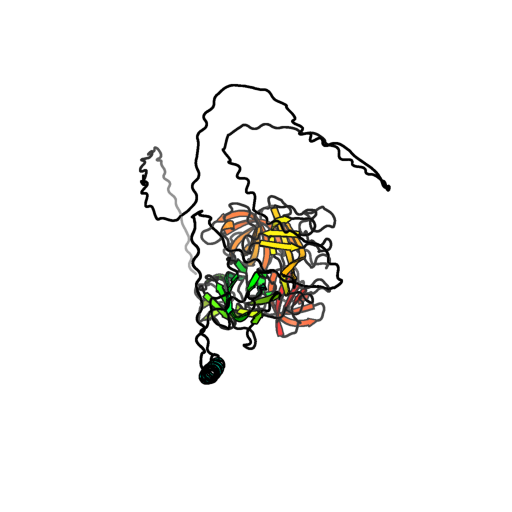LU A O 1
ATOM 728 N N . ALA A 1 99 ? -23.295 29.125 -30.792 1.00 25.75 99 ALA A N 1
ATOM 729 C CA . ALA A 1 99 ? -23.702 27.808 -31.283 1.00 25.75 99 ALA A CA 1
ATOM 730 C C . ALA A 1 99 ? -25.168 27.524 -30.865 1.00 25.75 99 ALA A C 1
ATOM 732 O O . ALA A 1 99 ? -25.616 28.042 -29.839 1.00 25.75 99 ALA A O 1
ATOM 733 N N . PRO A 1 100 ? -25.942 26.767 -31.667 1.00 28.55 100 PRO A N 1
ATOM 734 C CA . PRO A 1 100 ?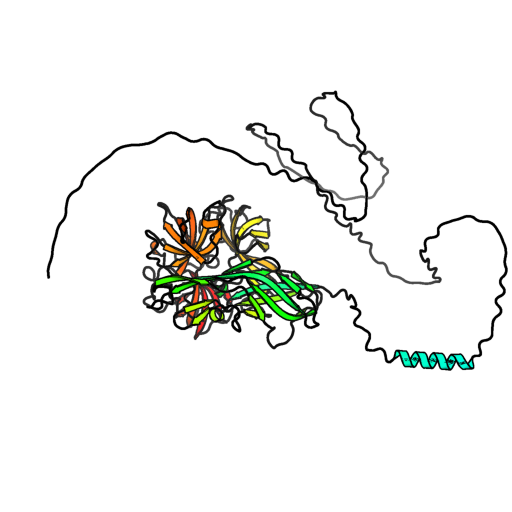 -27.399 26.883 -31.733 1.00 28.55 100 PRO A CA 1
ATOM 735 C C . PRO A 1 100 ? -28.177 26.060 -30.695 1.00 28.55 100 PRO A C 1
ATOM 737 O O . PRO A 1 100 ? -27.706 25.079 -30.125 1.00 28.55 100 PRO A O 1
ATOM 740 N N . ALA A 1 101 ? -29.427 26.488 -30.512 1.00 25.84 101 ALA A N 1
ATO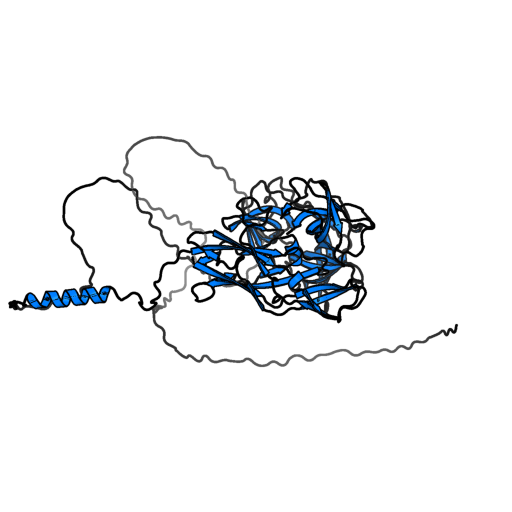M 741 C CA . ALA A 1 101 ? -30.421 25.997 -29.570 1.00 25.84 101 ALA A CA 1
ATOM 742 C C . ALA A 1 101 ? -30.851 24.529 -29.765 1.00 25.84 101 ALA A C 1
ATOM 744 O O . ALA A 1 101 ? -31.163 24.094 -30.872 1.00 25.84 101 ALA A O 1
ATOM 745 N N . GLN A 1 102 ? -31.018 23.826 -28.641 1.00 27.17 102 GLN A N 1
ATOM 746 C CA . GLN A 1 102 ? -31.873 22.645 -28.473 1.00 27.17 102 GLN A CA 1
ATOM 747 C C . GLN A 1 102 ? -32.518 22.720 -27.071 1.00 27.17 102 GLN A C 1
ATOM 749 O O . GLN A 1 102 ? -31.792 22.864 -26.084 1.00 27.17 102 GLN A O 1
ATOM 754 N N . PRO A 1 103 ? -33.857 22.654 -26.941 1.00 28.48 103 PRO A N 1
ATOM 755 C CA . PRO A 1 103 ? -34.533 22.781 -25.657 1.00 28.48 103 PRO A CA 1
ATOM 756 C C . PRO A 1 103 ? -34.585 21.425 -24.944 1.00 28.48 103 PRO A C 1
ATOM 758 O O . PRO A 1 103 ? -35.205 20.479 -25.428 1.00 28.48 103 PRO A O 1
ATOM 761 N N . LYS A 1 104 ? -33.980 21.328 -23.757 1.00 27.16 104 LYS A N 1
ATOM 762 C CA . LYS A 1 104 ? -34.277 20.253 -22.804 1.00 27.16 104 LYS A CA 1
ATOM 763 C C . LYS A 1 104 ? -34.781 20.856 -21.501 1.00 27.16 104 LYS A C 1
ATOM 765 O O . LYS A 1 104 ? -34.097 21.635 -20.846 1.00 27.16 104 LYS A O 1
ATOM 770 N N . ASN A 1 105 ? -36.010 20.481 -21.168 1.00 27.22 105 ASN A N 1
ATOM 771 C CA . ASN A 1 105 ? -36.679 20.750 -19.906 1.00 27.22 105 ASN A CA 1
ATOM 772 C C . ASN A 1 105 ? -35.809 20.282 -18.730 1.00 27.22 105 ASN A C 1
ATOM 774 O O . ASN A 1 105 ? -35.670 19.081 -18.514 1.00 27.22 105 ASN A O 1
ATOM 778 N N . CYS A 1 106 ? -35.286 21.219 -17.941 1.00 24.03 106 CYS A N 1
ATOM 779 C CA . CYS A 1 106 ? -34.808 20.948 -16.590 1.00 24.03 106 CYS A CA 1
ATOM 780 C C . CYS A 1 106 ? -35.711 21.697 -15.611 1.00 24.03 106 CYS A C 1
ATOM 782 O O . CYS A 1 106 ? -35.653 22.920 -15.496 1.00 24.03 106 CYS A O 1
ATOM 784 N N . GLY A 1 107 ? -36.566 20.947 -14.913 1.00 24.73 107 GLY A N 1
ATOM 785 C CA . GLY A 1 107 ? -37.224 21.431 -13.709 1.00 24.73 107 GLY A CA 1
ATOM 786 C C . GLY A 1 107 ? -36.161 21.724 -12.656 1.00 24.73 107 GLY A C 1
ATOM 787 O O . GLY A 1 107 ? -35.459 20.822 -12.207 1.00 24.73 107 GLY A O 1
ATOM 788 N N . CYS A 1 108 ? -36.016 22.993 -12.289 1.00 22.72 108 CYS A N 1
ATOM 789 C CA . CYS A 1 108 ? -35.194 23.399 -11.160 1.00 22.72 108 CYS A CA 1
ATOM 790 C C . CYS A 1 108 ? -35.965 23.088 -9.870 1.00 22.72 108 CYS A C 1
ATOM 792 O O . CYS A 1 108 ? -36.933 23.770 -9.534 1.00 22.72 108 CYS A O 1
ATOM 794 N N . CYS A 1 109 ? -35.555 22.042 -9.154 1.00 22.81 109 CYS A N 1
ATOM 795 C CA . CYS A 1 109 ? -35.944 21.830 -7.765 1.00 22.81 109 CYS A CA 1
ATOM 796 C C . CYS A 1 109 ? -34.927 22.545 -6.869 1.00 22.81 109 CYS A C 1
ATOM 798 O O . CYS A 1 109 ? -33.823 22.048 -6.656 1.00 22.81 109 CYS A O 1
ATOM 800 N N . ILE A 1 110 ? -35.303 23.700 -6.319 1.00 23.45 110 ILE A N 1
ATOM 801 C CA . ILE A 1 110 ? -34.573 24.307 -5.204 1.00 23.45 110 ILE A CA 1
ATOM 802 C C . ILE A 1 110 ? -34.959 23.537 -3.936 1.00 23.45 110 ILE A C 1
ATOM 804 O O . ILE A 1 110 ? -36.040 23.715 -3.376 1.00 23.45 110 ILE A O 1
ATOM 808 N N . LEU A 1 111 ? -34.065 22.657 -3.492 1.00 22.27 111 LEU A N 1
ATOM 809 C CA . LEU A 1 111 ? -34.097 22.045 -2.167 1.00 22.27 111 LEU A CA 1
ATOM 810 C C . LEU A 1 111 ? -33.655 23.093 -1.136 1.00 22.27 111 LEU A C 1
ATOM 812 O O . LEU A 1 111 ? -32.465 23.271 -0.885 1.00 22.27 111 LEU A O 1
ATOM 816 N N . MET A 1 112 ? -34.610 23.786 -0.512 1.00 25.86 112 MET A N 1
ATOM 817 C CA . MET A 1 112 ? -34.337 24.487 0.743 1.00 25.86 112 MET A CA 1
ATOM 818 C C . MET A 1 112 ? -34.288 23.454 1.869 1.00 25.86 112 MET A C 1
ATOM 820 O O . MET A 1 112 ? -35.311 23.057 2.425 1.00 25.86 112 MET A O 1
ATOM 824 N N . GLY A 1 113 ? -33.077 22.982 2.167 1.00 24.41 113 GLY A N 1
ATOM 825 C CA . GLY A 1 113 ? -32.802 22.148 3.328 1.00 24.41 113 GLY A CA 1
ATOM 826 C C . GLY A 1 113 ? -33.137 22.899 4.616 1.00 24.41 113 GLY A C 1
ATOM 827 O O . GLY A 1 113 ? -32.593 23.964 4.899 1.00 24.41 113 GLY A O 1
ATOM 828 N N . SER A 1 114 ? -34.041 22.322 5.395 1.00 27.56 114 SER A N 1
ATOM 829 C CA . SER A 1 114 ? -34.426 22.750 6.735 1.00 27.56 114 SER A CA 1
ATOM 830 C C . SER A 1 114 ? -33.214 22.791 7.671 1.00 27.56 114 SER A C 1
ATOM 832 O O . SER A 1 114 ? -32.747 21.749 8.130 1.00 27.56 114 SER A O 1
ATOM 834 N N . ARG A 1 115 ? -32.715 23.995 7.976 1.00 24.92 115 ARG A N 1
ATOM 835 C CA . ARG A 1 115 ? -31.807 24.236 9.105 1.00 24.92 115 ARG A CA 1
ATOM 836 C C . ARG A 1 115 ? -32.592 24.808 10.281 1.00 24.92 115 ARG A C 1
ATOM 838 O O . ARG A 1 115 ? -33.302 25.801 10.146 1.00 24.92 115 ARG A O 1
ATOM 845 N N . SER A 1 116 ? -32.452 24.145 11.425 1.00 26.05 116 SER A N 1
ATOM 846 C CA . SER A 1 116 ? -32.956 24.571 12.727 1.00 26.05 116 SER A CA 1
ATOM 847 C C . SER A 1 116 ? -32.350 25.914 13.134 1.00 26.05 116 SER A C 1
ATOM 849 O O . SER A 1 116 ? -31.131 26.076 13.136 1.00 26.05 116 SER A O 1
ATOM 851 N N . LEU A 1 117 ? -33.206 26.860 13.517 1.00 25.11 117 LEU A N 1
ATOM 852 C CA . LEU A 1 117 ? -32.817 28.082 14.214 1.00 25.11 117 LEU A CA 1
ATOM 853 C C . LEU A 1 117 ? -32.464 27.731 15.665 1.00 25.11 117 LEU A C 1
ATOM 855 O O . LEU A 1 117 ? -33.334 27.333 16.439 1.00 25.11 117 LEU A O 1
ATOM 859 N N . ALA A 1 118 ? -31.189 27.876 16.022 1.00 23.95 118 ALA A N 1
ATOM 860 C CA . ALA A 1 118 ? -30.747 27.933 17.408 1.00 23.95 118 ALA A CA 1
ATOM 861 C C . ALA A 1 118 ? -31.032 29.341 17.951 1.00 23.95 118 ALA A C 1
ATOM 863 O O . ALA A 1 118 ? -30.540 30.332 17.415 1.00 23.95 118 ALA A O 1
ATOM 864 N N . VAL A 1 119 ? -31.857 29.424 18.994 1.00 24.19 119 VAL A N 1
ATOM 865 C CA . VAL A 1 119 ? -32.055 30.643 19.784 1.00 24.19 119 VAL A CA 1
ATOM 866 C C . VAL A 1 119 ? -31.127 30.547 20.988 1.00 24.19 119 VAL A C 1
ATOM 868 O O . VAL A 1 119 ? -31.350 29.746 21.891 1.00 24.19 119 VAL A O 1
ATOM 871 N N . GLU A 1 120 ? -30.069 31.348 20.968 1.00 22.55 120 GLU A N 1
ATOM 872 C CA . GLU A 1 120 ? -29.113 31.507 22.059 1.00 22.55 120 GLU A CA 1
ATOM 873 C C . GLU A 1 120 ? -29.631 32.609 23.002 1.00 22.55 120 GLU A C 1
ATOM 875 O O . GLU A 1 120 ? -29.902 33.734 22.571 1.00 22.55 120 GLU A O 1
ATOM 880 N N . GLN A 1 121 ? -29.846 32.286 24.283 1.00 25.55 121 GLN A N 1
ATOM 881 C CA . GLN A 1 121 ? -30.391 33.221 25.271 1.00 25.55 121 GLN A CA 1
ATOM 882 C C . GLN A 1 121 ? -29.370 33.540 26.376 1.00 25.55 121 GLN A C 1
ATOM 884 O O . GLN A 1 121 ? -28.996 32.683 27.165 1.00 25.55 121 GLN A O 1
ATOM 889 N N . ARG A 1 122 ? -28.971 34.820 26.379 1.00 25.44 122 ARG A N 1
ATOM 890 C CA . ARG A 1 122 ? -28.607 35.750 27.471 1.00 25.44 122 ARG A CA 1
ATOM 891 C C . ARG A 1 122 ? -27.933 35.243 28.764 1.00 25.44 122 ARG A C 1
ATOM 893 O O . ARG A 1 122 ? -28.556 34.638 29.623 1.00 25.44 122 ARG A O 1
ATOM 900 N N . VAL A 1 123 ? -26.703 35.742 28.925 1.00 25.38 123 VAL A N 1
ATOM 901 C CA . VAL A 1 123 ? -26.080 36.461 30.065 1.00 25.38 123 VAL A CA 1
ATOM 902 C C . VAL A 1 123 ? -26.804 36.443 31.425 1.00 25.38 123 VAL A C 1
ATOM 904 O O . VAL A 1 123 ? -27.899 36.982 31.582 1.00 25.38 123 VAL A O 1
ATOM 907 N N . SER A 1 124 ? -26.077 35.925 32.418 1.00 22.22 124 SER A N 1
ATOM 908 C CA . SER A 1 124 ? -26.364 35.874 33.855 1.00 22.22 124 SER A CA 1
ATOM 909 C C . SER A 1 124 ? -26.187 37.218 34.577 1.00 22.22 124 SER A C 1
ATOM 911 O O . SER A 1 124 ? -25.215 37.924 34.327 1.00 22.22 124 SER A O 1
ATOM 913 N N . PHE A 1 125 ? -27.034 37.490 35.575 1.00 24.53 125 PHE A N 1
ATOM 914 C CA . PHE A 1 125 ? -26.688 38.282 36.764 1.00 24.53 125 PHE A CA 1
ATOM 915 C C . PHE A 1 125 ? -27.297 37.608 38.005 1.00 24.53 125 PHE A C 1
ATOM 917 O O . PHE A 1 125 ? -28.469 37.234 38.006 1.00 24.53 125 PHE A O 1
ATOM 924 N N . LEU A 1 126 ? -26.463 37.414 39.027 1.00 24.66 126 LEU A N 1
ATOM 925 C CA . LEU A 1 126 ? -26.791 36.913 40.363 1.00 24.66 126 LEU A CA 1
ATOM 926 C C . LEU A 1 126 ? -27.074 38.101 41.292 1.00 24.66 126 LEU A C 1
ATOM 928 O O . LEU A 1 126 ? -26.269 39.022 41.308 1.00 24.66 126 LEU A O 1
ATOM 932 N N . GLU A 1 127 ? -28.158 38.034 42.074 1.00 25.22 127 GLU A N 1
ATOM 933 C CA . GLU A 1 127 ? -28.212 38.299 43.530 1.00 25.22 127 GLU A CA 1
ATOM 934 C C . GLU A 1 127 ? -29.649 38.041 44.070 1.00 25.22 127 GLU A C 1
ATOM 936 O O . GLU A 1 127 ? -30.644 38.344 43.415 1.00 25.22 127 GLU A O 1
ATOM 941 N N . CYS A 1 128 ? -29.754 37.399 45.241 1.00 23.50 128 CYS A N 1
ATOM 942 C CA . CYS A 1 128 ? -30.977 36.939 45.947 1.00 23.50 128 CYS A CA 1
ATOM 943 C C . CYS A 1 128 ? -31.408 37.934 47.070 1.00 23.50 128 CYS A C 1
ATOM 945 O O . CYS A 1 128 ? -30.618 38.821 47.377 1.00 23.50 128 CYS A O 1
ATOM 947 N N . PRO A 1 129 ? -32.423 37.645 47.931 1.00 40.69 129 PRO A N 1
ATOM 948 C CA . PRO A 1 129 ? -33.890 37.439 47.793 1.00 40.69 129 PRO A CA 1
ATOM 949 C C . PRO A 1 129 ? -34.639 38.438 48.765 1.00 40.69 129 PRO A C 1
ATOM 951 O O . PRO A 1 129 ? -34.027 39.464 49.057 1.00 40.69 129 PRO A O 1
ATOM 954 N N . PRO A 1 130 ? -35.863 38.247 49.355 1.00 42.34 130 PRO A N 1
ATOM 955 C CA . PRO A 1 130 ? -36.885 37.182 49.273 1.00 42.34 130 PRO A CA 1
ATOM 956 C C . PRO A 1 130 ? -38.362 37.651 49.133 1.00 42.34 130 PRO A C 1
ATOM 958 O O . PRO A 1 130 ? -38.681 38.815 49.317 1.00 42.34 130 PRO A O 1
ATOM 961 N N . PHE A 1 131 ? -39.267 36.705 48.830 1.00 27.06 131 PHE A N 1
ATOM 962 C CA . PHE A 1 131 ? -40.595 36.466 49.450 1.00 27.06 131 PHE A CA 1
ATOM 963 C C . PHE A 1 131 ? -41.610 35.818 48.477 1.00 27.06 131 PHE A C 1
ATOM 965 O O . PHE A 1 131 ? -42.103 36.435 47.546 1.00 27.06 131 PHE A O 1
ATOM 972 N N . LEU A 1 132 ? -41.967 34.572 48.819 1.00 26.67 132 LEU A N 1
ATOM 973 C CA . LEU A 1 132 ? -43.290 33.929 48.769 1.00 26.67 132 LEU A CA 1
ATOM 974 C C . LEU A 1 132 ? -44.095 33.745 47.454 1.00 26.67 132 LEU A C 1
ATOM 976 O O . LEU A 1 132 ? -44.531 34.678 46.797 1.00 26.67 132 LEU A O 1
ATOM 980 N N . ARG A 1 133 ? -44.516 32.470 47.329 1.00 27.17 133 ARG A N 1
ATOM 981 C CA . ARG A 1 133 ? -45.702 31.866 46.676 1.00 27.17 133 ARG A CA 1
ATOM 982 C C . ARG A 1 133 ? -45.571 31.374 45.228 1.00 27.17 133 ARG A C 1
ATOM 984 O O . ARG A 1 133 ? -45.752 32.090 44.255 1.00 27.17 133 ARG A O 1
ATOM 991 N N . HIS A 1 134 ? -45.414 30.050 45.152 1.00 23.80 134 HIS A N 1
ATOM 992 C CA . HIS A 1 134 ? -45.803 29.186 44.041 1.00 23.80 134 HIS A CA 1
ATOM 993 C C . HIS A 1 134 ? -47.291 29.344 43.676 1.00 23.80 134 HIS A C 1
ATOM 995 O O . HIS A 1 134 ? -48.161 29.190 44.535 1.00 23.80 134 HIS A O 1
ATOM 1001 N N . VAL A 1 135 ? -47.573 29.509 42.381 1.00 25.95 135 VAL A N 1
ATOM 1002 C CA . VAL A 1 135 ? -48.810 29.045 41.737 1.00 25.95 135 VAL A CA 1
ATOM 1003 C C . VAL A 1 135 ? -48.398 28.207 40.530 1.00 25.95 135 VAL A C 1
ATOM 1005 O O . VAL A 1 135 ? -47.777 28.700 39.592 1.00 25.95 135 VAL A O 1
ATOM 1008 N N . THR A 1 136 ? -48.722 26.920 40.579 1.00 27.09 136 THR A N 1
ATOM 1009 C CA . THR A 1 136 ? -48.514 25.962 39.491 1.00 27.09 136 THR A CA 1
ATOM 1010 C C . THR A 1 136 ? -49.707 26.032 38.538 1.00 27.09 136 THR A C 1
ATOM 1012 O O . THR A 1 136 ? -50.839 25.829 38.970 1.00 27.09 136 THR A O 1
ATOM 1015 N N . PHE A 1 137 ? -49.475 26.262 37.242 1.00 25.62 137 PHE A N 1
ATOM 1016 C CA . PHE A 1 137 ? -50.493 26.072 36.203 1.00 25.62 137 PHE A CA 1
ATOM 1017 C C . PHE A 1 137 ? -50.210 24.791 35.417 1.00 25.62 137 PHE A C 1
ATOM 1019 O O . PHE A 1 137 ? -49.239 24.700 34.669 1.00 25.62 137 PHE A O 1
ATOM 1026 N N . ASN A 1 138 ? -51.097 23.809 35.579 1.00 29.00 138 ASN A N 1
ATOM 1027 C CA . ASN A 1 138 ? -51.162 22.607 34.755 1.00 29.00 138 ASN A CA 1
ATOM 1028 C C . ASN A 1 138 ? -51.984 22.913 33.490 1.00 29.00 138 ASN A C 1
ATOM 1030 O O . ASN A 1 138 ? -53.134 23.344 33.582 1.00 29.00 138 ASN A O 1
ATOM 1034 N N . ARG A 1 139 ? -51.411 22.690 32.300 1.00 30.52 139 ARG A N 1
ATOM 1035 C CA . ARG A 1 139 ? -52.122 22.777 31.013 1.00 30.52 139 ARG A CA 1
ATOM 1036 C C . ARG A 1 139 ? -52.925 21.494 30.776 1.00 30.52 139 ARG A C 1
ATOM 1038 O O . ARG A 1 139 ? -52.403 20.528 30.232 1.00 30.52 139 ARG A O 1
ATOM 1045 N N . GLY A 1 140 ? -54.204 21.517 31.138 1.00 29.33 140 GLY A N 1
ATOM 1046 C CA . GLY A 1 140 ? -55.228 20.600 30.630 1.00 29.33 140 GLY A CA 1
ATOM 1047 C C . GLY A 1 140 ? -56.190 21.355 29.710 1.00 29.33 140 GLY A C 1
ATOM 1048 O O . GLY A 1 140 ? -56.623 22.455 30.040 1.00 29.33 140 GLY A O 1
ATOM 1049 N N . ARG A 1 141 ? -56.479 20.792 28.532 1.00 31.11 141 ARG A N 1
ATOM 1050 C CA . ARG A 1 141 ? -57.451 21.316 27.558 1.00 31.11 141 ARG A CA 1
ATOM 1051 C C . ARG A 1 141 ? -58.858 21.343 28.166 1.00 31.11 141 ARG A C 1
ATOM 1053 O O . ARG A 1 141 ? -59.319 20.310 28.639 1.00 31.11 141 ARG A O 1
ATOM 1060 N N . SER A 1 142 ? -59.561 22.465 28.028 1.00 27.64 142 SER A N 1
ATOM 1061 C CA . SER A 1 142 ? -60.993 22.571 28.328 1.00 27.64 142 SER A CA 1
ATOM 1062 C C . SER A 1 142 ? -61.763 22.936 27.063 1.00 27.64 142 SER A C 1
ATOM 1064 O O . SER A 1 142 ? -61.557 24.002 26.487 1.00 27.64 142 SER A O 1
ATOM 1066 N N . HIS A 1 143 ? -62.650 22.036 26.639 1.00 27.98 143 HIS A N 1
ATOM 1067 C CA . HIS A 1 143 ? -63.740 22.340 25.717 1.00 27.98 143 HIS A CA 1
ATOM 1068 C C . HIS A 1 143 ? -64.888 22.966 26.517 1.00 27.98 143 HIS A C 1
ATOM 1070 O O . HIS A 1 143 ? -65.263 22.458 27.572 1.00 27.98 143 HIS A O 1
ATOM 1076 N N . VAL A 1 144 ? -65.421 24.080 26.021 1.00 29.53 144 VAL A N 1
ATOM 1077 C CA . VAL A 1 144 ? -66.538 24.816 26.624 1.00 29.53 144 VAL A CA 1
ATOM 1078 C C . VAL A 1 144 ? -67.852 24.294 26.043 1.00 29.53 144 VAL A C 1
ATOM 1080 O O . VAL A 1 144 ? -68.028 24.305 24.829 1.00 29.53 144 VAL A O 1
ATOM 1083 N N . PHE A 1 145 ? -68.785 23.905 26.912 1.00 30.20 145 PHE A N 1
ATOM 1084 C CA . PHE A 1 145 ? -70.216 23.827 26.609 1.00 30.20 145 PHE A CA 1
ATOM 1085 C C . PHE A 1 145 ? -70.980 24.623 27.679 1.00 30.20 145 PHE A C 1
ATOM 1087 O O . PHE A 1 145 ? -70.692 24.445 28.865 1.00 30.20 145 PHE A O 1
ATOM 1094 N N . PRO A 1 146 ? -71.933 25.499 27.311 1.00 38.69 146 PRO A N 1
ATOM 1095 C CA . PRO A 1 146 ? -72.743 26.222 28.279 1.00 38.69 146 PRO A CA 1
ATOM 1096 C C . PRO A 1 146 ? -74.000 25.407 28.613 1.00 38.69 146 PRO A C 1
ATOM 1098 O O . PRO A 1 146 ? -74.682 24.906 27.723 1.00 38.69 146 PRO A O 1
ATOM 1101 N N . GLY A 1 147 ? -74.325 25.282 29.898 1.00 29.22 147 GLY A N 1
ATOM 1102 C CA . GLY A 1 147 ? -75.507 24.546 30.337 1.00 29.22 147 GLY A CA 1
ATOM 1103 C C . GLY A 1 147 ? -75.888 24.888 31.769 1.00 29.22 147 GLY A C 1
ATOM 1104 O O . GLY A 1 147 ? -75.105 24.707 32.692 1.00 29.22 147 GLY A O 1
ATOM 1105 N N . TRP A 1 148 ? -77.086 25.433 31.918 1.00 33.38 148 TRP A N 1
ATOM 1106 C CA . TRP A 1 148 ? -77.706 25.965 33.123 1.00 33.38 148 TRP A CA 1
ATOM 1107 C C . TRP A 1 148 ? -77.697 25.066 34.376 1.00 33.38 148 TRP A C 1
ATOM 1109 O O . TRP A 1 148 ? -78.029 23.890 34.322 1.00 33.38 148 TRP A O 1
ATOM 1119 N N . GLY A 1 149 ? -77.456 25.710 35.524 1.00 34.72 149 GLY A N 1
ATOM 1120 C CA . GLY A 1 149 ? -78.277 25.638 36.740 1.00 34.72 149 GLY A CA 1
ATOM 1121 C C . GLY A 1 149 ? -78.587 24.281 37.386 1.00 34.72 149 GLY A C 1
ATOM 1122 O O . GLY A 1 149 ? -79.504 23.590 36.963 1.00 34.72 149 GLY A O 1
ATOM 1123 N N . ARG A 1 150 ? -77.983 24.028 38.558 1.00 35.31 150 ARG A N 1
ATOM 1124 C CA . ARG A 1 150 ? -78.674 23.702 39.831 1.00 35.31 150 ARG A CA 1
ATOM 1125 C C . ARG A 1 150 ? -77.656 23.551 40.968 1.00 35.31 150 ARG A C 1
ATOM 1127 O O . ARG A 1 150 ? -76.598 22.959 40.798 1.00 35.31 150 ARG A O 1
ATOM 1134 N N . LYS A 1 151 ? -77.993 24.107 42.136 1.00 40.59 151 LYS A N 1
ATOM 1135 C CA . LYS A 1 151 ? -77.283 23.884 43.400 1.00 40.59 151 LYS A CA 1
ATOM 1136 C C . LYS A 1 151 ? -77.592 22.471 43.905 1.00 40.59 151 LYS A C 1
ATOM 1138 O O . LYS A 1 151 ? -78.762 22.149 44.088 1.00 40.59 151 LYS A O 1
ATOM 1143 N N . THR A 1 152 ? -76.563 21.703 44.240 1.00 35.94 152 THR A N 1
ATOM 1144 C CA . THR A 1 152 ? -76.662 20.547 45.143 1.00 35.94 152 THR A CA 1
ATOM 1145 C C . THR A 1 152 ? -75.500 20.616 46.122 1.00 35.94 152 THR A C 1
ATOM 1147 O O . THR A 1 152 ? -74.340 20.538 45.730 1.00 35.94 152 THR A O 1
ATOM 1150 N N . GLN A 1 153 ? -75.824 20.834 47.396 1.00 43.19 153 GLN A N 1
ATOM 1151 C CA . GLN A 1 153 ? -74.899 20.683 48.512 1.00 43.19 153 GLN A CA 1
ATOM 1152 C C . GLN A 1 153 ? -74.719 19.185 48.779 1.00 43.19 153 GLN A C 1
ATOM 1154 O O . GLN A 1 153 ? -75.692 18.497 49.079 1.00 43.19 153 GLN A O 1
ATOM 1159 N N . THR A 1 154 ? -73.492 18.681 48.694 1.00 34.59 154 THR A N 1
ATOM 1160 C CA . THR A 1 154 ? -73.123 17.358 49.213 1.00 34.59 154 THR A CA 1
ATOM 1161 C C . THR A 1 154 ? -72.371 17.538 50.525 1.00 34.59 154 THR A C 1
ATOM 1163 O O . THR A 1 154 ? -71.240 18.021 50.541 1.00 34.59 154 THR A O 1
ATOM 1166 N N . MET A 1 155 ? -73.024 17.167 51.629 1.00 35.09 155 MET A N 1
ATOM 1167 C CA . MET A 1 155 ? -72.392 16.962 52.932 1.00 35.09 155 MET A CA 1
ATOM 1168 C C . MET A 1 155 ? -71.483 15.729 52.863 1.00 35.09 155 MET A C 1
ATOM 1170 O O . MET A 1 155 ? -71.939 14.650 52.490 1.00 35.09 155 MET A O 1
ATOM 1174 N N . PHE A 1 156 ? -70.217 15.875 53.252 1.00 35.25 156 PHE A N 1
ATOM 1175 C CA . PHE A 1 156 ? -69.340 14.738 53.523 1.00 35.25 156 PHE A CA 1
ATOM 1176 C C . PHE A 1 156 ? -69.513 14.318 54.984 1.00 35.25 156 PHE A C 1
ATOM 1178 O O . PHE A 1 156 ? -69.146 15.052 55.900 1.00 35.25 156 PHE A O 1
ATOM 1185 N N . VAL A 1 157 ? -70.081 13.131 55.196 1.00 41.78 157 VAL A N 1
ATOM 1186 C CA . VAL A 1 157 ? -70.055 12.439 56.487 1.00 41.78 157 VAL A CA 1
ATOM 1187 C C . VAL A 1 157 ? -68.668 11.817 56.637 1.00 41.78 157 VAL A C 1
ATOM 1189 O O . VAL A 1 157 ? -68.293 10.927 55.877 1.00 41.78 157 VAL A O 1
ATOM 1192 N N . GLY A 1 158 ? -67.883 12.313 57.593 1.00 36.44 158 GLY A N 1
ATOM 1193 C CA . GLY A 1 158 ? -66.600 11.721 57.957 1.00 36.44 158 GLY A CA 1
ATOM 1194 C C . GLY A 1 158 ? -66.809 10.436 58.755 1.00 36.44 158 GLY A C 1
ATOM 1195 O O . GLY A 1 158 ? -67.226 10.484 59.910 1.00 36.44 158 GLY A O 1
ATOM 1196 N N . CYS A 1 159 ? -66.497 9.285 58.161 1.00 38.91 159 CYS A N 1
ATOM 1197 C CA . CYS A 1 159 ? -66.323 8.049 58.917 1.00 38.91 159 CYS A CA 1
ATOM 1198 C C . CYS A 1 159 ? -64.953 8.078 59.608 1.00 38.91 159 CYS A C 1
ATOM 1200 O O . CYS A 1 159 ? -63.914 8.090 58.950 1.00 38.91 159 CYS A O 1
ATOM 1202 N N . PHE A 1 160 ? -64.954 8.068 60.941 1.00 40.72 160 PHE A N 1
ATOM 1203 C CA . PHE A 1 160 ? -63.761 7.825 61.747 1.00 40.72 160 PHE A CA 1
ATOM 1204 C C . PHE A 1 160 ? -63.214 6.424 61.438 1.00 40.72 160 PHE A C 1
ATOM 1206 O O . PHE A 1 160 ? -63.785 5.419 61.860 1.00 40.72 160 PHE A O 1
ATOM 1213 N N . MET A 1 161 ? -62.103 6.343 60.702 1.00 41.75 161 MET A N 1
ATOM 1214 C CA . MET A 1 161 ? -61.346 5.099 60.585 1.00 41.75 161 MET A CA 1
ATOM 1215 C C . MET A 1 161 ? -60.486 4.905 61.835 1.00 41.75 161 MET A C 1
ATOM 1217 O O . MET A 1 161 ? -59.756 5.792 62.272 1.00 41.75 161 MET A O 1
ATOM 1221 N N . ASN A 1 162 ? -60.615 3.718 62.420 1.00 49.31 162 ASN A N 1
ATOM 1222 C CA . ASN A 1 162 ? -59.970 3.292 63.652 1.00 49.31 162 ASN A CA 1
ATOM 1223 C C . ASN A 1 162 ? -58.438 3.263 63.474 1.00 49.31 162 ASN A C 1
ATOM 1225 O O . ASN A 1 162 ? -57.903 2.448 62.717 1.00 49.31 162 ASN A O 1
ATOM 1229 N N . LEU A 1 163 ? -57.736 4.157 64.180 1.00 53.34 163 LEU A N 1
ATOM 1230 C CA . LEU A 1 163 ? -56.296 4.433 64.041 1.00 53.34 163 LEU A CA 1
ATOM 1231 C C . LEU A 1 163 ? -55.396 3.203 64.284 1.00 53.34 163 LEU A C 1
ATOM 1233 O O . LEU A 1 163 ? -54.223 3.200 63.917 1.00 53.34 163 LEU A O 1
ATOM 1237 N N . ARG A 1 164 ? -55.939 2.145 64.896 1.00 54.72 164 ARG A N 1
ATOM 1238 C CA . ARG A 1 164 ? -55.194 0.952 65.316 1.00 54.72 164 ARG A CA 1
ATOM 1239 C C . ARG A 1 164 ? -54.856 -0.022 64.182 1.00 54.72 164 ARG A C 1
ATOM 1241 O O . ARG A 1 164 ? -53.890 -0.762 64.314 1.00 54.72 164 ARG A O 1
ATOM 1248 N N . ASN A 1 165 ? -55.586 0.023 63.064 1.00 50.09 165 ASN A N 1
ATOM 1249 C CA . ASN A 1 165 ? -55.375 -0.889 61.926 1.00 50.09 165 ASN A CA 1
ATOM 1250 C C . ASN A 1 165 ? -54.595 -0.255 60.765 1.00 50.09 165 ASN A C 1
ATOM 1252 O O . ASN A 1 165 ? -54.210 -0.950 59.831 1.00 50.09 165 ASN A O 1
ATOM 1256 N N . VAL A 1 166 ? -54.350 1.058 60.812 1.00 57.16 166 VAL A N 1
ATOM 1257 C CA . VAL A 1 166 ? -53.571 1.755 59.778 1.00 57.16 166 VAL A CA 1
ATOM 1258 C C . VAL A 1 166 ? -52.076 1.491 59.973 1.00 57.16 166 VAL A C 1
ATOM 1260 O O . VAL A 1 166 ? -51.362 1.290 59.000 1.00 57.16 166 VAL A O 1
ATOM 1263 N N . LEU A 1 167 ? -51.604 1.385 61.221 1.00 56.88 167 LEU A N 1
ATOM 1264 C CA . LEU A 1 167 ? -50.179 1.203 61.516 1.00 56.88 167 LEU A CA 1
ATOM 1265 C C . LEU A 1 167 ? -49.626 -0.159 61.052 1.00 56.88 167 LEU A C 1
ATOM 1267 O O . LEU A 1 167 ? -48.472 -0.250 60.640 1.00 56.88 167 LEU A O 1
ATOM 1271 N N . THR A 1 168 ? -50.446 -1.212 61.083 1.00 59.00 168 THR A N 1
ATOM 1272 C CA . THR A 1 168 ? -50.054 -2.568 60.665 1.00 59.00 168 THR A CA 1
ATOM 1273 C C . THR A 1 168 ? -49.986 -2.724 59.148 1.00 59.00 168 THR A C 1
ATOM 1275 O O . THR A 1 168 ? -49.113 -3.434 58.652 1.00 59.00 168 THR A O 1
ATOM 1278 N N . VAL A 1 169 ? -50.834 -2.018 58.394 1.00 60.84 169 VAL A N 1
ATOM 1279 C CA . VAL A 1 169 ? -50.806 -2.044 56.921 1.00 60.84 169 VAL A CA 1
ATOM 1280 C C . VAL A 1 169 ? -49.608 -1.256 56.376 1.00 60.84 169 VAL A C 1
ATOM 1282 O O . VAL A 1 169 ? -48.966 -1.703 55.425 1.00 60.84 169 VAL A O 1
ATOM 1285 N N . THR A 1 170 ? -49.231 -0.141 57.009 1.00 61.59 170 THR A N 1
ATOM 1286 C CA . THR A 1 170 ? -48.071 0.659 56.575 1.00 61.59 170 THR A CA 1
ATOM 1287 C C . THR A 1 170 ? -46.737 -0.040 56.858 1.00 61.59 170 THR A C 1
ATOM 1289 O O . THR A 1 170 ? -45.808 0.072 56.059 1.00 61.59 170 THR A O 1
ATOM 1292 N N . LEU A 1 171 ? -46.639 -0.812 57.950 1.00 63.22 171 LEU A N 1
ATOM 1293 C CA . LEU A 1 171 ? -45.425 -1.568 58.282 1.00 63.22 171 LEU A CA 1
ATOM 1294 C C . LEU A 1 171 ? -45.217 -2.775 57.345 1.00 63.22 171 LEU A C 1
ATOM 1296 O O . LEU A 1 171 ? -44.081 -3.085 56.989 1.0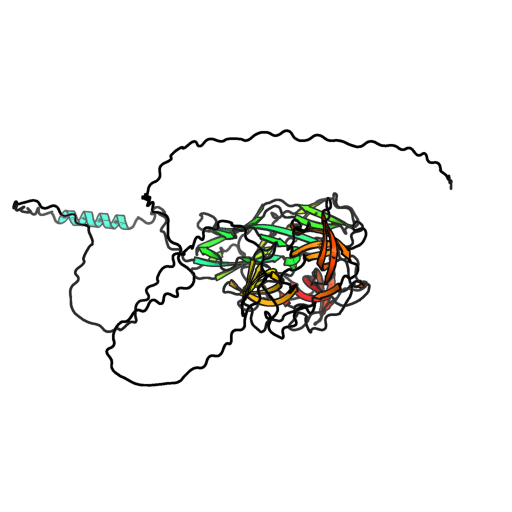0 63.22 171 LEU A O 1
ATOM 1300 N N . LEU A 1 172 ? -46.302 -3.417 56.889 1.00 61.16 172 LEU A N 1
ATOM 1301 C CA . LEU A 1 172 ? -46.223 -4.515 55.918 1.00 61.16 172 LEU A CA 1
ATOM 1302 C C . LEU A 1 172 ? -45.823 -4.022 54.515 1.00 61.16 172 LEU A C 1
ATOM 1304 O O . LEU A 1 172 ? -45.069 -4.703 53.823 1.00 61.16 172 LEU A O 1
ATOM 1308 N N . LEU A 1 173 ? -46.266 -2.825 54.108 1.00 57.12 173 LEU A N 1
ATOM 1309 C CA . LEU A 1 173 ? -45.871 -2.222 52.827 1.00 57.12 173 LEU A CA 1
ATOM 1310 C C . LEU A 1 173 ? -44.380 -1.839 52.781 1.00 57.12 173 LEU A C 1
ATOM 1312 O O . LEU A 1 173 ? -43.758 -1.967 51.730 1.00 57.12 173 LEU A O 1
ATOM 1316 N N . ALA A 1 174 ? -43.789 -1.434 53.912 1.00 61.22 174 ALA A N 1
ATOM 1317 C CA . ALA A 1 174 ? -42.363 -1.101 53.998 1.00 61.22 174 ALA A CA 1
ATOM 1318 C C . ALA A 1 174 ? -41.442 -2.339 53.909 1.00 61.22 174 ALA A C 1
ATOM 1320 O O . ALA A 1 174 ? -40.319 -2.249 53.408 1.00 61.22 174 ALA A O 1
ATOM 1321 N N . ALA A 1 175 ? -41.921 -3.513 54.338 1.00 58.34 175 ALA A N 1
ATOM 1322 C CA . ALA A 1 175 ? -41.172 -4.769 54.241 1.00 58.34 175 ALA A CA 1
ATOM 1323 C C . ALA A 1 175 ? -41.134 -5.336 52.805 1.00 58.34 175 ALA A C 1
ATOM 1325 O O . ALA A 1 175 ? -40.139 -5.943 52.409 1.00 58.34 175 ALA A O 1
ATOM 1326 N N . PHE A 1 176 ? -42.164 -5.079 51.987 1.00 56.34 176 PHE A N 1
ATOM 1327 C CA . PHE A 1 176 ? -42.178 -5.468 50.569 1.00 56.34 176 PHE A CA 1
ATOM 1328 C C . PHE A 1 176 ? -41.351 -4.541 49.659 1.00 56.34 176 PHE A C 1
ATOM 1330 O O . PHE A 1 176 ? -40.995 -4.938 48.551 1.00 56.34 176 PHE A O 1
ATOM 1337 N N . SER A 1 177 ? -40.971 -3.342 50.114 1.00 52.84 177 SER A N 1
ATOM 1338 C CA . SER A 1 177 ? -40.107 -2.432 49.341 1.00 52.84 177 SER A CA 1
ATOM 1339 C C . SER A 1 177 ? -38.606 -2.765 49.372 1.00 52.84 177 SER A C 1
ATOM 1341 O O . SER A 1 177 ? -37.852 -2.158 48.617 1.00 52.84 177 SER A O 1
ATOM 1343 N N . LEU A 1 178 ? -38.153 -3.733 50.183 1.00 51.19 178 LEU A N 1
ATOM 1344 C CA . LEU A 1 178 ? -36.726 -4.096 50.298 1.00 51.19 178 LEU A CA 1
ATOM 1345 C C . LEU A 1 178 ? -36.338 -5.414 49.600 1.00 51.19 178 LEU A C 1
ATOM 1347 O O . LEU A 1 178 ? -35.164 -5.771 49.594 1.00 51.19 178 LEU A O 1
ATOM 1351 N N . THR A 1 179 ? -37.279 -6.124 48.967 1.00 54.97 179 THR A N 1
ATOM 1352 C CA . THR A 1 179 ? -37.008 -7.388 48.242 1.00 54.97 179 THR A CA 1
ATOM 1353 C C . THR A 1 179 ? -37.205 -7.306 46.723 1.00 54.97 179 THR A C 1
ATOM 1355 O O . THR A 1 179 ? -37.086 -8.309 46.026 1.00 54.97 179 THR A O 1
ATOM 1358 N N . SER A 1 180 ? -37.390 -6.107 46.162 1.00 41.62 180 SER A N 1
ATOM 1359 C CA . SER A 1 180 ? -37.435 -5.889 44.708 1.00 41.62 180 SER A CA 1
ATOM 1360 C C . SER A 1 180 ? -36.093 -5.386 44.150 1.00 41.62 180 SER A C 1
ATOM 1362 O O . SER A 1 180 ? -36.006 -4.294 43.595 1.00 41.62 180 SER A O 1
ATOM 1364 N N . CYS A 1 181 ? -35.051 -6.214 44.235 1.00 51.19 181 CYS A N 1
ATOM 1365 C CA . CYS A 1 181 ? -33.870 -6.115 43.366 1.00 51.19 181 CYS A CA 1
ATOM 1366 C C . CYS A 1 181 ? -33.769 -7.376 42.501 1.00 51.19 181 CYS A C 1
ATOM 1368 O O . CYS A 1 181 ? -32.825 -8.151 42.577 1.00 51.19 181 CYS A O 1
ATOM 1370 N N . SER A 1 182 ? -34.800 -7.608 41.694 1.00 52.16 182 SER A N 1
ATOM 1371 C CA . SER A 1 182 ? -34.760 -8.439 40.482 1.00 52.16 182 SER A CA 1
ATOM 1372 C C . SER A 1 182 ? -35.892 -7.975 39.565 1.00 52.16 182 SER A C 1
ATOM 1374 O O . SER A 1 182 ? -36.761 -8.740 39.159 1.00 52.16 182 SER A O 1
ATOM 1376 N N . GLY A 1 183 ? -35.931 -6.662 39.317 1.00 38.97 183 GLY A N 1
ATOM 1377 C CA . GLY A 1 183 ? -36.842 -6.072 38.348 1.00 38.97 183 GLY A CA 1
ATOM 1378 C C . GLY A 1 183 ? -36.496 -6.569 36.949 1.00 38.97 183 GLY A C 1
ATOM 1379 O O . GLY A 1 183 ? -35.324 -6.617 36.569 1.00 38.97 183 GLY A O 1
ATOM 1380 N N . ALA A 1 184 ? -37.528 -6.955 36.200 1.00 40.25 184 ALA A N 1
ATOM 1381 C CA . ALA A 1 184 ? -37.453 -7.269 34.784 1.00 40.25 184 ALA A CA 1
ATOM 1382 C C . ALA A 1 184 ? -36.588 -6.234 34.052 1.00 40.25 184 ALA A C 1
ATOM 1384 O O . ALA A 1 184 ? -36.709 -5.035 34.302 1.00 40.25 184 ALA A O 1
ATOM 1385 N N . LYS A 1 185 ? -35.729 -6.701 33.139 1.00 38.56 185 LYS A N 1
ATOM 1386 C CA . LYS A 1 185 ? -34.934 -5.859 32.240 1.00 38.56 185 LYS A CA 1
ATOM 1387 C C . LYS A 1 185 ? -35.863 -5.078 31.300 1.00 38.56 185 LYS A C 1
ATOM 1389 O O . LYS A 1 185 ? -35.956 -5.381 30.116 1.00 38.56 185 LYS A O 1
ATOM 1394 N N . THR A 1 186 ? -36.571 -4.074 31.802 1.00 39.31 186 THR A N 1
ATOM 1395 C CA . THR A 1 186 ? -37.077 -2.998 30.961 1.00 39.31 186 THR A CA 1
ATOM 1396 C C . THR A 1 186 ? -35.856 -2.183 30.592 1.00 39.31 186 THR A C 1
ATOM 1398 O O . THR A 1 186 ? -35.245 -1.558 31.457 1.00 39.31 186 THR A O 1
ATOM 1401 N N . SER A 1 187 ? -35.464 -2.279 29.326 1.00 42.84 187 SER A N 1
ATOM 1402 C CA . SER A 1 187 ? -34.446 -1.466 28.675 1.00 42.84 187 SER A CA 1
ATOM 1403 C C . SER A 1 187 ? -34.617 0.003 29.064 1.00 42.84 187 SER A C 1
ATOM 1405 O O . SER A 1 187 ? -35.405 0.734 28.461 1.00 42.84 187 SER A O 1
ATOM 1407 N N . GLY A 1 188 ? -33.899 0.426 30.102 1.00 37.78 188 GLY A N 1
ATOM 1408 C CA . GLY A 1 188 ? -33.711 1.828 30.402 1.00 37.78 188 GLY A CA 1
ATOM 1409 C C . GLY A 1 188 ? -32.975 2.416 29.215 1.00 37.78 188 GLY A C 1
ATOM 1410 O O . GLY A 1 188 ? -31.813 2.087 28.984 1.00 37.78 188 GLY A O 1
ATOM 1411 N N . GLY A 1 189 ? -33.673 3.242 28.439 1.00 42.53 189 GLY A N 1
ATOM 1412 C CA . GLY A 1 189 ? -33.074 4.134 27.461 1.00 42.53 189 GLY A CA 1
ATOM 1413 C C . GLY A 1 189 ? -32.215 5.154 28.193 1.00 42.53 189 GLY A C 1
ATOM 1414 O O . GLY A 1 189 ? -32.591 6.314 28.318 1.00 42.53 189 GLY A O 1
ATOM 1415 N N . GLY A 1 190 ? -31.071 4.718 28.717 1.00 43.53 190 GLY A N 1
ATOM 1416 C CA . GLY A 1 190 ? -29.967 5.621 28.940 1.00 43.53 190 GLY A CA 1
ATOM 1417 C C . GLY A 1 190 ? -29.612 6.164 27.569 1.00 43.53 190 GLY A C 1
ATOM 1418 O O . GLY A 1 190 ? -29.352 5.391 26.644 1.00 43.53 190 GLY A O 1
ATOM 1419 N N . SER A 1 191 ? -29.629 7.483 27.416 1.00 48.03 191 SER A N 1
ATOM 1420 C CA . SER A 1 191 ? -28.882 8.136 26.351 1.00 48.03 191 SER A CA 1
ATOM 1421 C C . SER A 1 191 ? -27.404 7.816 26.589 1.00 48.03 191 SER A C 1
ATOM 1423 O O . SER A 1 191 ? -26.672 8.606 27.183 1.00 48.03 191 SER A O 1
ATOM 1425 N N . GLY A 1 192 ? -26.991 6.597 26.235 1.00 63.12 192 GLY A N 1
ATOM 1426 C CA . GLY A 1 192 ? -25.606 6.173 26.289 1.00 63.12 192 GLY A CA 1
ATOM 1427 C C . GLY A 1 192 ? -24.841 7.156 25.428 1.00 63.12 192 GLY A C 1
ATOM 1428 O O . GLY A 1 192 ? -25.177 7.333 24.252 1.00 63.12 192 GLY A O 1
ATOM 1429 N N . GLY A 1 193 ? -23.895 7.867 26.042 1.00 86.19 193 GLY A N 1
ATOM 1430 C CA . GLY A 1 193 ? -23.078 8.837 25.329 1.00 86.19 193 GLY A CA 1
ATOM 1431 C C . GLY A 1 193 ? -22.430 8.197 24.102 1.00 86.19 193 GLY A C 1
ATOM 1432 O O . GLY A 1 193 ? -22.345 6.974 23.981 1.00 86.19 193 GLY A O 1
ATOM 1433 N N . LYS A 1 194 ? -22.009 9.018 23.148 1.00 92.44 194 LYS A N 1
ATOM 1434 C CA . LYS A 1 194 ? -21.287 8.531 21.973 1.00 92.44 194 LYS A CA 1
ATOM 1435 C C . LYS A 1 194 ? -19.788 8.668 22.196 1.00 92.44 194 LYS A C 1
ATOM 1437 O O . LYS A 1 194 ? -19.352 9.594 22.874 1.00 92.44 194 LYS A O 1
ATOM 1442 N N . ALA A 1 195 ? -19.037 7.743 21.626 1.00 95.00 195 ALA A N 1
ATOM 1443 C CA . ALA A 1 195 ? -17.597 7.824 21.441 1.00 95.00 195 ALA A CA 1
ATOM 1444 C C . ALA A 1 195 ? -17.304 7.948 19.940 1.00 95.00 195 ALA A C 1
ATOM 1446 O O . ALA A 1 195 ? -18.152 7.597 19.112 1.00 95.00 195 ALA A O 1
ATOM 1447 N N . SER A 1 196 ? -16.112 8.416 19.593 1.00 95.00 196 SER A N 1
ATOM 1448 C CA . SER A 1 196 ? -15.603 8.415 18.221 1.00 95.00 196 SER A CA 1
ATOM 1449 C C . SER A 1 196 ? -14.573 7.304 18.059 1.00 95.00 196 SER A C 1
ATOM 1451 O O . SER A 1 196 ? -13.706 7.135 18.915 1.00 95.00 196 SER A O 1
ATOM 1453 N N . VAL A 1 197 ? -14.655 6.552 16.964 1.00 95.00 197 VAL A N 1
ATOM 1454 C CA . VAL A 1 197 ? -13.695 5.503 16.609 1.00 95.00 197 VAL A CA 1
ATOM 1455 C C . VAL A 1 197 ? -13.046 5.838 15.271 1.00 95.00 197 VAL A C 1
ATOM 1457 O O . VAL A 1 197 ? -13.741 6.121 14.296 1.00 95.00 197 VAL A O 1
ATOM 1460 N N . SER A 1 198 ? -11.718 5.782 15.218 1.00 95.44 198 SER A N 1
ATOM 1461 C CA . SER A 1 198 ? -10.962 5.787 13.962 1.00 95.44 198 SER A CA 1
ATOM 1462 C C . SER A 1 198 ? -10.258 4.447 13.767 1.00 95.44 198 SER A C 1
ATOM 1464 O O . SER A 1 198 ? -9.793 3.839 14.730 1.00 95.44 198 SER A O 1
ATOM 1466 N N . LEU A 1 199 ? -10.184 4.000 12.518 1.00 95.06 199 LEU A N 1
ATOM 1467 C CA . LEU A 1 199 ? -9.593 2.739 12.100 1.00 95.06 199 LEU A CA 1
ATOM 1468 C C . LEU A 1 199 ? -8.507 2.993 11.055 1.00 95.06 199 LEU A C 1
ATOM 1470 O O . LEU A 1 199 ? -8.779 3.612 10.022 1.00 95.06 199 LEU A O 1
ATOM 1474 N N . SER A 1 200 ? -7.317 2.456 11.288 1.00 95.31 200 SER A N 1
ATOM 1475 C CA . SER A 1 200 ? -6.285 2.306 10.257 1.00 95.31 200 SER A CA 1
ATOM 1476 C C . SER A 1 200 ? -6.009 0.829 10.006 1.00 95.31 200 SER A C 1
ATOM 1478 O O . SER A 1 200 ? -6.406 -0.018 10.804 1.00 95.31 200 SER A O 1
ATOM 1480 N N . ILE A 1 201 ? -5.348 0.515 8.899 1.00 95.00 201 ILE A N 1
ATOM 1481 C CA . ILE A 1 201 ? -4.910 -0.839 8.565 1.00 95.00 201 ILE A CA 1
ATOM 1482 C C . ILE A 1 201 ? -3.453 -0.825 8.112 1.00 95.00 201 ILE A C 1
ATOM 1484 O O . ILE A 1 201 ? -3.046 0.058 7.355 1.00 95.00 201 ILE A O 1
ATOM 1488 N N . SER A 1 202 ? -2.694 -1.803 8.584 1.00 94.75 202 SER A N 1
ATOM 1489 C CA . SER A 1 202 ? -1.314 -2.098 8.205 1.00 94.75 202 SER A CA 1
ATOM 1490 C C . SER A 1 202 ? -1.149 -3.610 8.058 1.00 94.75 202 SER A C 1
ATOM 1492 O O . SER A 1 202 ? -2.040 -4.372 8.440 1.00 94.75 202 SER A O 1
ATOM 1494 N N . ASP A 1 203 ? -0.020 -4.045 7.513 1.00 93.12 203 ASP A N 1
ATOM 1495 C CA . ASP A 1 203 ? 0.375 -5.448 7.489 1.00 93.12 203 ASP A CA 1
ATOM 1496 C C . ASP A 1 203 ? 1.750 -5.629 8.148 1.00 93.12 203 ASP A C 1
ATOM 1498 O O . ASP A 1 203 ? 2.689 -4.856 7.927 1.00 93.12 203 ASP A O 1
ATOM 1502 N N . SER A 1 204 ? 1.842 -6.646 8.995 1.00 88.44 204 SER A N 1
ATOM 1503 C CA . SER A 1 204 ? 3.056 -7.104 9.652 1.00 88.44 204 SER A CA 1
ATOM 1504 C C . SER A 1 204 ? 4.047 -7.653 8.635 1.00 88.44 204 SER A C 1
ATOM 1506 O O . SER A 1 204 ? 3.701 -8.530 7.849 1.00 88.44 204 SER A O 1
ATOM 1508 N N . ALA A 1 205 ? 5.303 -7.204 8.725 1.00 82.69 205 ALA A N 1
ATOM 1509 C CA . ALA A 1 205 ? 6.381 -7.567 7.808 1.00 82.69 205 ALA A CA 1
ATOM 1510 C C . ALA A 1 205 ? 6.479 -9.094 7.586 1.00 82.69 205 ALA A C 1
ATOM 1512 O O . ALA A 1 205 ? 6.903 -9.832 8.484 1.00 82.69 205 ALA A O 1
ATOM 1513 N N . PRO A 1 206 ? 6.110 -9.596 6.400 1.00 83.44 206 PRO A N 1
ATOM 1514 C CA . PRO A 1 206 ? 6.099 -11.018 6.111 1.00 83.44 206 PRO A CA 1
ATOM 1515 C C . PRO A 1 206 ? 7.506 -11.504 5.737 1.00 83.44 206 PRO A C 1
ATOM 1517 O O . PRO A 1 206 ? 8.296 -10.798 5.109 1.00 83.44 206 PRO A O 1
ATOM 1520 N N . ALA A 1 207 ? 7.840 -12.741 6.097 1.00 77.81 207 ALA A N 1
ATOM 1521 C CA . ALA A 1 207 ? 9.160 -13.294 5.816 1.00 77.81 207 ALA A CA 1
ATOM 1522 C C . ALA A 1 207 ? 9.219 -13.917 4.409 1.00 77.81 207 ALA A C 1
ATOM 1524 O O . ALA A 1 207 ? 8.501 -14.871 4.121 1.00 77.81 207 ALA A O 1
ATOM 1525 N N . ASN A 1 208 ? 10.134 -13.431 3.560 1.00 63.53 208 ASN A N 1
ATOM 1526 C CA . ASN A 1 208 ? 10.558 -14.082 2.308 1.00 63.53 208 ASN A CA 1
ATOM 1527 C C . ASN A 1 208 ? 9.418 -14.474 1.345 1.00 63.53 208 ASN A C 1
ATOM 1529 O O . ASN A 1 208 ? 9.454 -15.546 0.735 1.00 63.53 208 ASN A O 1
ATOM 1533 N N . THR A 1 209 ? 8.389 -13.638 1.190 1.00 74.50 209 THR A N 1
ATOM 1534 C CA . THR A 1 209 ? 7.257 -13.999 0.321 1.00 74.50 209 THR A CA 1
ATOM 1535 C C . THR A 1 209 ? 7.513 -13.613 -1.131 1.00 74.50 209 THR A C 1
ATOM 1537 O O . THR A 1 209 ? 8.036 -12.540 -1.419 1.00 74.50 209 THR A O 1
ATOM 1540 N N . ALA A 1 210 ? 7.070 -14.459 -2.059 1.00 88.12 210 ALA A N 1
ATOM 1541 C CA . ALA A 1 210 ? 7.040 -14.148 -3.486 1.00 88.12 210 ALA A CA 1
ATOM 1542 C C . ALA A 1 210 ? 5.664 -13.619 -3.942 1.00 88.12 210 ALA A C 1
ATOM 1544 O O . ALA A 1 210 ? 5.307 -13.725 -5.116 1.00 88.12 210 ALA A O 1
ATOM 1545 N N . ILE A 1 211 ? 4.872 -13.083 -3.007 1.00 92.31 211 ILE A N 1
ATOM 1546 C CA . ILE A 1 211 ? 3.580 -12.464 -3.298 1.00 92.31 211 ILE A CA 1
ATOM 1547 C C . ILE A 1 211 ? 3.834 -11.051 -3.827 1.00 92.31 211 ILE A C 1
ATOM 1549 O O . ILE A 1 211 ? 4.441 -10.225 -3.152 1.00 92.31 211 ILE A O 1
ATOM 1553 N N . MET A 1 212 ? 3.394 -10.798 -5.055 1.00 92.62 212 MET A N 1
ATOM 1554 C CA . MET A 1 212 ? 3.525 -9.511 -5.740 1.00 92.62 212 MET A CA 1
ATOM 1555 C C . MET A 1 212 ? 2.329 -8.596 -5.483 1.00 92.62 212 MET A C 1
ATOM 1557 O O . MET A 1 212 ? 2.463 -7.378 -5.500 1.00 92.62 212 MET A O 1
ATOM 1561 N N . SER A 1 213 ? 1.156 -9.185 -5.255 1.00 94.44 213 SER A N 1
ATOM 1562 C CA . SER A 1 213 ? -0.053 -8.456 -4.893 1.00 94.44 213 SER A CA 1
ATOM 1563 C C . SER A 1 213 ? -0.945 -9.300 -3.988 1.00 94.44 213 SER A C 1
ATOM 1565 O O . SER A 1 213 ? -0.977 -10.523 -4.124 1.00 94.44 213 SER A O 1
ATOM 1567 N N . PHE A 1 214 ? -1.653 -8.665 -3.061 1.00 94.94 214 PHE A N 1
ATOM 1568 C CA . PHE A 1 214 ? -2.665 -9.272 -2.211 1.00 94.94 214 PHE A CA 1
ATOM 1569 C C . PHE A 1 214 ? -3.799 -8.272 -1.982 1.00 94.94 214 PHE A C 1
ATOM 1571 O O . PHE A 1 214 ? -3.703 -7.354 -1.170 1.00 94.94 214 PHE A O 1
ATOM 1578 N N . THR A 1 215 ? -4.924 -8.529 -2.632 1.00 94.69 215 THR A N 1
ATOM 1579 C CA . THR A 1 215 ? -6.160 -7.762 -2.532 1.00 94.69 215 THR A CA 1
ATOM 1580 C C . THR A 1 215 ? -7.028 -8.272 -1.387 1.00 94.69 215 THR A C 1
ATOM 1582 O O . THR A 1 215 ? -7.451 -9.433 -1.376 1.00 94.69 215 THR A O 1
ATOM 1585 N N . LEU A 1 216 ? -7.369 -7.378 -0.460 1.00 94.44 216 LEU A N 1
ATOM 1586 C CA . LEU A 1 216 ? -8.305 -7.619 0.634 1.00 94.44 216 LEU A CA 1
ATOM 1587 C C . LEU A 1 216 ? -9.534 -6.700 0.507 1.00 94.44 216 LEU A C 1
ATOM 1589 O O . LEU A 1 216 ? -9.486 -5.538 0.923 1.00 94.44 216 LEU A O 1
ATOM 1593 N N . PRO A 1 217 ? -10.657 -7.196 -0.042 1.00 93.38 217 PRO A N 1
ATOM 1594 C CA . PRO A 1 217 ? -11.901 -6.438 -0.100 1.00 93.38 217 PRO A CA 1
ATOM 1595 C C . PRO A 1 217 ? -12.626 -6.499 1.249 1.00 93.38 217 PRO A C 1
ATOM 1597 O O . PRO A 1 217 ? -13.244 -7.514 1.585 1.00 93.38 217 PRO A O 1
ATOM 1600 N N . VAL A 1 218 ? -12.584 -5.418 2.023 1.00 93.31 218 VAL A N 1
ATOM 1601 C CA . VAL A 1 218 ? -13.312 -5.286 3.292 1.00 93.31 218 VAL A CA 1
ATOM 1602 C C . VAL A 1 218 ? -14.726 -4.795 3.004 1.00 93.31 218 VAL A C 1
ATOM 1604 O O . VAL A 1 218 ? -14.925 -3.710 2.465 1.00 93.31 218 VAL A O 1
ATOM 1607 N N . LEU A 1 219 ? -15.722 -5.597 3.373 1.00 94.00 219 LEU A N 1
ATOM 1608 C CA . LEU A 1 219 ? -17.144 -5.277 3.225 1.00 94.00 219 LEU A CA 1
ATOM 1609 C C . LEU A 1 219 ? -17.687 -4.483 4.416 1.00 94.00 219 LEU A C 1
ATOM 1611 O O . LEU A 1 219 ? -18.623 -3.703 4.261 1.00 94.00 219 LEU A O 1
ATOM 1615 N N . GLY A 1 220 ? -17.115 -4.688 5.603 1.00 94.62 220 GLY A N 1
ATOM 1616 C CA . GLY A 1 220 ? -17.514 -3.962 6.800 1.00 94.62 220 GLY A CA 1
ATOM 1617 C C . GLY A 1 220 ? -16.759 -4.391 8.051 1.00 94.62 220 GLY A C 1
ATOM 1618 O O . GLY A 1 220 ? -16.169 -5.471 8.113 1.00 94.62 220 GLY A O 1
ATOM 1619 N N . VAL A 1 221 ? -16.815 -3.529 9.062 1.00 95.56 221 VAL A N 1
ATOM 1620 C CA . VAL A 1 221 ? -16.201 -3.733 10.379 1.00 95.56 221 VAL A CA 1
ATOM 1621 C C . VAL A 1 221 ? -17.259 -3.490 11.439 1.00 95.56 221 VAL A C 1
ATOM 1623 O O . VAL A 1 221 ? -17.953 -2.471 11.398 1.00 95.56 221 VAL A O 1
ATOM 1626 N N . THR A 1 222 ? -17.382 -4.406 12.396 1.00 95.94 222 THR A N 1
ATOM 1627 C CA . THR A 1 222 ? -18.341 -4.299 13.501 1.00 95.94 222 THR A CA 1
ATOM 1628 C C . THR A 1 222 ? -17.689 -4.592 14.846 1.00 95.94 222 THR A C 1
ATOM 1630 O O . THR A 1 222 ? -16.707 -5.328 14.917 1.00 95.94 222 THR A O 1
ATOM 1633 N N . LEU A 1 223 ? -18.257 -4.044 15.918 1.00 95.00 223 LEU A N 1
ATOM 1634 C CA . LEU A 1 223 ? -17.876 -4.337 17.298 1.00 95.00 223 LEU A CA 1
ATOM 1635 C C . LEU A 1 223 ? -18.948 -5.198 17.972 1.00 95.00 223 LEU A C 1
ATOM 1637 O O . LEU A 1 223 ? -20.144 -4.917 17.840 1.00 95.00 223 LEU A O 1
ATOM 1641 N N . THR A 1 224 ? -18.525 -6.206 18.732 1.00 94.94 224 THR A N 1
ATOM 1642 C CA . THR A 1 224 ? -19.413 -7.076 19.521 1.00 94.94 224 THR A CA 1
ATOM 1643 C C . THR A 1 224 ? -19.573 -6.522 20.942 1.00 94.94 224 THR A C 1
ATOM 1645 O O . THR A 1 224 ? -18.584 -6.504 21.679 1.00 94.94 224 THR A O 1
ATOM 1648 N N . PRO A 1 225 ? -20.771 -6.072 21.369 1.00 94.88 225 PRO A N 1
ATOM 1649 C CA . PRO A 1 225 ? -20.982 -5.558 22.724 1.00 94.88 225 PRO A CA 1
ATOM 1650 C C . PRO A 1 225 ? -20.819 -6.646 23.792 1.00 94.88 225 PRO A C 1
ATOM 1652 O O . PRO A 1 225 ? -21.359 -7.745 23.657 1.00 94.88 225 PRO A O 1
ATOM 1655 N N . SER A 1 226 ? -20.147 -6.327 24.900 1.00 92.44 226 SER A N 1
ATOM 1656 C CA . SER A 1 226 ? -19.932 -7.270 26.009 1.00 92.44 226 SER A CA 1
ATOM 1657 C C . SER A 1 226 ? -21.220 -7.630 26.758 1.00 92.44 226 SER A C 1
ATOM 1659 O O . SER A 1 226 ? -21.361 -8.745 27.252 1.00 92.44 226 SER A O 1
ATOM 1661 N N . GLY A 1 227 ? -22.181 -6.703 26.824 1.00 86.88 227 GLY A N 1
ATOM 1662 C CA . GLY A 1 227 ? -23.479 -6.897 27.482 1.00 86.88 227 GLY A CA 1
ATOM 1663 C C . GLY A 1 227 ? -24.487 -7.727 26.678 1.00 86.88 227 GLY A C 1
ATOM 1664 O O . GLY A 1 227 ? -25.640 -7.848 27.098 1.00 86.88 227 GLY A O 1
ATOM 1665 N N . GLY A 1 228 ? -24.078 -8.270 25.526 1.00 84.94 228 GLY A N 1
ATOM 1666 C CA . GLY A 1 228 ? -24.976 -8.826 24.517 1.00 84.94 228 GLY A CA 1
ATOM 1667 C C . GLY A 1 228 ? -25.691 -7.738 23.705 1.00 84.94 228 GLY A C 1
ATOM 1668 O O . GLY A 1 228 ? -25.590 -6.547 23.994 1.00 84.94 228 GLY A O 1
ATOM 1669 N N . GLY A 1 229 ? -26.412 -8.148 22.660 1.00 88.50 229 GLY A N 1
ATOM 1670 C CA . GLY A 1 229 ? -27.116 -7.242 21.746 1.00 88.50 229 GLY A CA 1
ATOM 1671 C C . GLY A 1 229 ? -26.660 -7.388 20.295 1.00 88.50 229 GLY A C 1
ATOM 1672 O O . GLY A 1 229 ? -25.988 -8.351 19.934 1.00 88.50 229 GLY A O 1
ATOM 1673 N N . SER A 1 230 ? -27.070 -6.443 19.448 1.00 92.56 230 SER A N 1
ATOM 1674 C CA . SER A 1 230 ? -26.682 -6.410 18.033 1.00 92.56 230 SER A CA 1
ATOM 1675 C C . SER A 1 230 ? -25.274 -5.843 17.853 1.00 92.56 230 SER A C 1
ATOM 1677 O O . SER A 1 230 ? -24.876 -4.927 18.573 1.00 92.56 230 SER A O 1
ATOM 1679 N N . ALA A 1 231 ? -24.538 -6.367 16.873 1.00 94.19 231 ALA A N 1
ATOM 1680 C CA . ALA A 1 231 ? -23.227 -5.845 16.503 1.00 94.19 231 ALA A CA 1
ATOM 1681 C C . ALA A 1 231 ? -23.322 -4.371 16.070 1.00 94.19 231 ALA A C 1
ATOM 1683 O O . ALA A 1 231 ? -24.272 -3.969 15.393 1.00 94.19 231 ALA A O 1
ATOM 1684 N N . VAL A 1 232 ? -22.334 -3.566 16.459 1.00 94.88 232 VAL A N 1
ATOM 1685 C CA . VAL A 1 232 ? -22.295 -2.130 16.153 1.00 94.88 232 VAL A CA 1
ATOM 1686 C C . VAL A 1 232 ? -21.390 -1.893 14.952 1.00 94.88 232 VAL A C 1
ATOM 1688 O O . VAL A 1 232 ? -20.202 -2.193 15.008 1.00 94.88 232 VAL A O 1
ATOM 1691 N N . SER A 1 233 ? -21.945 -1.365 13.862 1.00 94.69 233 SER A N 1
ATOM 1692 C CA . SER A 1 233 ? -21.194 -1.081 12.635 1.00 94.69 233 SER A CA 1
ATOM 1693 C C . SER A 1 233 ? -20.247 0.104 12.812 1.00 94.69 233 SER A C 1
ATOM 1695 O O . SER A 1 233 ? -20.675 1.177 13.231 1.00 94.69 233 SER A O 1
ATOM 1697 N N . VAL A 1 234 ? -18.986 -0.080 12.423 1.00 93.31 234 VAL A N 1
ATOM 1698 C CA . VAL A 1 234 ? -17.969 0.978 12.312 1.00 93.31 234 VAL A CA 1
ATOM 1699 C C . VAL A 1 234 ? -17.719 1.324 10.844 1.00 93.31 234 VAL A C 1
ATOM 1701 O O . VAL A 1 234 ? -17.627 2.491 10.484 1.00 93.31 234 VAL A O 1
ATOM 1704 N N . VAL A 1 235 ? -17.691 0.314 9.971 1.00 91.19 235 VAL A N 1
ATOM 1705 C CA . VAL A 1 235 ? -17.524 0.479 8.518 1.00 91.19 235 VAL A CA 1
ATOM 1706 C C . VAL A 1 235 ? -18.652 -0.258 7.819 1.00 91.19 235 VAL A C 1
ATOM 1708 O O . VAL A 1 235 ? -18.903 -1.420 8.135 1.00 91.19 235 VAL A O 1
ATOM 1711 N N . SER A 1 236 ? -19.324 0.418 6.886 1.00 85.69 236 SER A N 1
ATOM 1712 C CA . SER A 1 236 ? -20.467 -0.129 6.133 1.00 85.69 236 SER A CA 1
ATOM 1713 C C . SER A 1 236 ? -20.331 -0.009 4.613 1.00 85.69 236 SER A C 1
ATOM 1715 O O . SER A 1 236 ? -21.171 -0.527 3.881 1.00 85.69 236 SER A O 1
ATOM 1717 N N . SER A 1 237 ? -19.286 0.663 4.129 1.00 84.75 237 SER A N 1
ATOM 1718 C CA . SER A 1 237 ? -18.952 0.754 2.711 1.00 84.75 237 SER A CA 1
ATOM 1719 C C . SER A 1 237 ? -17.807 -0.189 2.380 1.00 84.75 237 SER A C 1
ATOM 1721 O O . SER A 1 237 ? -16.846 -0.289 3.143 1.00 84.75 237 SER A O 1
ATOM 1723 N N . THR A 1 238 ? -17.884 -0.825 1.215 1.00 85.94 238 THR A N 1
ATOM 1724 C CA . THR A 1 238 ? -16.798 -1.660 0.708 1.00 85.94 238 THR A CA 1
ATOM 1725 C C . THR A 1 238 ? -15.558 -0.824 0.404 1.00 85.94 238 THR A C 1
ATOM 1727 O O . THR A 1 238 ? -15.660 0.219 -0.244 1.00 85.94 238 THR A O 1
ATOM 1730 N N . ALA A 1 239 ? -14.397 -1.309 0.834 1.00 87.69 239 ALA A N 1
ATOM 1731 C CA . ALA A 1 239 ? -13.090 -0.752 0.503 1.00 87.69 239 ALA A CA 1
ATOM 1732 C C . ALA A 1 239 ? -12.121 -1.884 0.148 1.00 87.69 239 ALA A C 1
ATOM 1734 O O . ALA A 1 239 ? -12.150 -2.946 0.770 1.00 87.69 239 ALA A O 1
ATOM 1735 N N . ASN A 1 240 ? -11.266 -1.659 -0.849 1.00 90.25 240 ASN A N 1
ATOM 1736 C CA . ASN A 1 240 ? -10.226 -2.608 -1.226 1.00 90.25 240 ASN A CA 1
ATOM 1737 C C . ASN A 1 240 ? -8.881 -2.133 -0.686 1.00 90.25 240 ASN A C 1
ATOM 1739 O O . ASN A 1 240 ? -8.517 -0.968 -0.858 1.00 90.25 240 ASN A O 1
ATOM 1743 N N . PHE A 1 241 ? -8.135 -3.051 -0.082 1.00 92.81 241 PHE A N 1
ATOM 1744 C CA . PHE A 1 241 ? -6.783 -2.801 0.401 1.00 92.81 241 PHE A CA 1
ATOM 1745 C C . PHE A 1 241 ? -5.794 -3.710 -0.312 1.00 92.81 241 PHE A C 1
ATOM 1747 O O . PHE A 1 241 ? -6.099 -4.870 -0.580 1.00 92.81 241 PHE A O 1
ATOM 1754 N N . GLU A 1 242 ? -4.614 -3.172 -0.597 1.00 93.56 242 GLU A N 1
ATOM 1755 C CA . GLU A 1 242 ? -3.514 -3.910 -1.202 1.00 93.56 242 GLU A CA 1
ATOM 1756 C C . GLU A 1 242 ? -2.463 -4.206 -0.132 1.00 93.56 242 GLU A C 1
ATOM 1758 O O . GLU A 1 242 ? -1.666 -3.339 0.227 1.00 93.56 242 GLU A O 1
ATOM 1763 N N . LEU A 1 243 ? -2.498 -5.414 0.434 1.00 94.12 243 LEU A N 1
ATOM 1764 C CA . LEU A 1 243 ? -1.752 -5.745 1.650 1.00 94.12 243 LEU A CA 1
ATOM 1765 C C . LEU A 1 243 ? -0.238 -5.764 1.441 1.00 94.12 243 LEU A C 1
ATOM 1767 O O . LEU A 1 243 ? 0.494 -5.442 2.369 1.00 94.12 243 LEU A O 1
ATOM 1771 N N . THR A 1 244 ? 0.248 -6.063 0.232 1.00 93.12 244 THR A N 1
ATOM 1772 C CA . THR A 1 244 ? 1.693 -6.011 -0.055 1.00 93.12 244 THR A CA 1
ATOM 1773 C C . THR A 1 244 ? 2.255 -4.599 0.088 1.00 93.12 244 THR A C 1
ATOM 1775 O O . THR A 1 244 ? 3.389 -4.430 0.523 1.00 93.12 244 THR A O 1
ATOM 1778 N N . ARG A 1 245 ? 1.451 -3.564 -0.191 1.00 92.75 245 ARG A N 1
ATOM 1779 C CA . ARG A 1 245 ? 1.827 -2.173 0.093 1.00 92.75 245 ARG A CA 1
ATOM 1780 C C . ARG A 1 245 ? 1.800 -1.877 1.588 1.00 92.75 245 ARG A C 1
ATOM 1782 O O . ARG A 1 245 ? 2.694 -1.210 2.102 1.00 92.75 245 ARG A O 1
ATOM 1789 N N . LEU A 1 246 ? 0.790 -2.398 2.285 1.00 94.25 246 LEU A N 1
ATOM 1790 C CA . LEU A 1 246 ? 0.602 -2.183 3.721 1.00 94.25 246 LEU A CA 1
ATOM 1791 C C . LEU A 1 246 ? 1.687 -2.825 4.595 1.00 94.25 246 LEU A C 1
ATOM 1793 O O . LEU A 1 246 ? 1.712 -2.570 5.793 1.00 94.25 246 LEU A O 1
ATOM 1797 N N . GLN A 1 247 ? 2.603 -3.605 4.019 1.00 92.31 247 GLN A N 1
ATOM 1798 C CA . GLN A 1 247 ? 3.783 -4.106 4.723 1.00 92.31 247 GLN A CA 1
ATOM 1799 C C . GLN A 1 247 ? 4.644 -2.962 5.274 1.00 92.31 247 GLN A C 1
ATOM 1801 O O . GLN A 1 247 ? 5.130 -3.044 6.399 1.00 92.31 247 GLN A O 1
ATOM 1806 N N . SER A 1 248 ? 4.850 -1.896 4.493 1.00 92.62 248 SER A N 1
ATOM 1807 C CA . SER A 1 248 ? 5.547 -0.672 4.922 1.00 92.62 248 SER A CA 1
ATOM 1808 C C . SER A 1 248 ? 4.595 0.493 5.170 1.00 92.62 248 SER A C 1
ATOM 1810 O O . SER A 1 248 ? 4.924 1.402 5.930 1.00 92.62 248 SER A O 1
ATOM 1812 N N . ASP A 1 249 ? 3.432 0.472 4.521 1.00 93.81 249 ASP A N 1
ATOM 1813 C CA . ASP A 1 249 ? 2.473 1.569 4.515 1.00 93.81 249 ASP A CA 1
ATOM 1814 C C . ASP A 1 249 ? 1.348 1.327 5.533 1.00 93.81 249 ASP A C 1
ATOM 1816 O O . ASP A 1 249 ? 1.100 0.210 5.990 1.00 93.81 249 ASP A O 1
ATOM 1820 N N . SER A 1 250 ? 0.632 2.382 5.885 1.00 94.50 250 SER A N 1
ATOM 1821 C CA . SER A 1 250 ? -0.601 2.341 6.664 1.00 94.50 250 SER A CA 1
ATOM 1822 C C . SER A 1 250 ? -1.696 3.087 5.910 1.00 94.50 250 SER A C 1
ATOM 1824 O O . SER A 1 250 ? -1.460 4.143 5.324 1.00 94.50 250 SER A O 1
ATOM 1826 N N . ALA A 1 251 ? -2.915 2.551 5.920 1.00 94.56 251 ALA A N 1
ATOM 1827 C CA . ALA A 1 251 ? -4.059 3.158 5.246 1.00 94.56 251 ALA A CA 1
ATOM 1828 C C . ALA A 1 251 ? -5.184 3.495 6.224 1.00 94.56 251 ALA A C 1
ATOM 1830 O O . ALA A 1 251 ? -5.394 2.821 7.234 1.00 94.56 251 ALA A O 1
ATOM 1831 N N . LEU A 1 252 ? -5.951 4.534 5.893 1.00 94.19 252 LEU A N 1
ATOM 1832 C CA . LEU A 1 252 ? -7.157 4.885 6.627 1.00 94.19 252 LEU A CA 1
ATOM 1833 C C . LEU A 1 252 ? -8.299 3.967 6.189 1.00 94.19 252 LEU A C 1
ATOM 1835 O O . LEU A 1 252 ? -8.601 3.878 5.001 1.00 94.19 252 LEU A O 1
ATOM 1839 N N . VAL A 1 253 ? -8.968 3.334 7.149 1.00 93.50 253 VAL A N 1
ATOM 1840 C CA . VAL A 1 253 ? -10.193 2.562 6.891 1.00 93.50 253 VAL A CA 1
ATOM 1841 C C . VAL A 1 253 ? -11.421 3.421 7.181 1.00 93.50 253 VAL A C 1
ATOM 1843 O O . VAL A 1 253 ? -12.359 3.465 6.389 1.00 93.50 253 VAL A O 1
ATOM 1846 N N . ALA A 1 254 ? -11.418 4.116 8.320 1.00 92.75 254 ALA A N 1
ATOM 1847 C CA . ALA A 1 254 ? -12.463 5.058 8.699 1.00 92.75 254 ALA A CA 1
ATOM 1848 C C . ALA A 1 254 ? -11.947 6.056 9.737 1.00 92.75 254 ALA A C 1
ATOM 1850 O O . ALA A 1 254 ? -11.085 5.732 10.548 1.00 92.75 254 ALA A O 1
ATOM 1851 N N . ALA A 1 255 ? -12.514 7.257 9.761 1.00 93.12 255 ALA A N 1
ATOM 1852 C CA . ALA A 1 255 ? -12.186 8.276 10.750 1.00 93.12 255 ALA A CA 1
ATOM 1853 C C . ALA A 1 255 ? -13.451 8.810 11.421 1.00 93.12 255 ALA A C 1
ATOM 1855 O O . ALA A 1 255 ? -14.477 8.975 10.760 1.00 93.12 255 ALA A O 1
ATOM 1856 N N . ASN A 1 256 ? -13.359 9.131 12.716 1.00 92.88 256 ASN A N 1
ATOM 1857 C CA . ASN A 1 256 ? -14.411 9.839 13.455 1.00 92.88 256 ASN A CA 1
ATOM 1858 C C . ASN A 1 256 ? -15.797 9.167 13.419 1.00 92.88 256 ASN A C 1
ATOM 1860 O O . ASN A 1 256 ? -16.835 9.833 13.410 1.00 92.88 256 ASN A O 1
ATOM 1864 N N . VAL A 1 257 ? -15.838 7.835 13.420 1.00 95.00 257 VAL A N 1
ATOM 1865 C CA . VAL A 1 257 ? -17.101 7.095 13.395 1.00 95.00 257 VAL A CA 1
ATOM 1866 C C . VAL A 1 257 ? -17.768 7.160 14.763 1.00 95.00 257 VAL A C 1
ATOM 1868 O O . VAL A 1 257 ? -17.192 6.736 15.762 1.00 95.00 257 VAL A O 1
ATOM 1871 N N . SER A 1 258 ? -19.005 7.656 14.818 1.00 95.12 258 SER A N 1
ATOM 1872 C CA . SER A 1 258 ? -19.768 7.727 16.065 1.00 95.12 258 SER A CA 1
ATOM 1873 C C . SER A 1 258 ? -20.293 6.349 16.479 1.00 95.12 258 SER A C 1
ATOM 1875 O O . SER A 1 258 ? -21.152 5.763 15.818 1.00 95.12 258 SER A O 1
ATOM 1877 N N . VAL A 1 259 ? -19.808 5.852 17.612 1.00 94.44 259 VAL A N 1
ATOM 1878 C CA . VAL A 1 259 ? -20.136 4.544 18.191 1.00 94.44 259 VAL A CA 1
ATOM 1879 C C . VAL A 1 259 ? -20.745 4.750 19.583 1.00 94.44 259 VAL A C 1
ATOM 1881 O O . VAL A 1 259 ? -20.519 5.767 20.237 1.00 94.44 259 VAL A O 1
ATOM 1884 N N . ALA A 1 260 ? -21.589 3.829 20.053 1.00 93.88 260 ALA A N 1
ATOM 1885 C CA . ALA A 1 260 ? -22.130 3.918 21.411 1.00 93.88 260 ALA A CA 1
ATOM 1886 C C . ALA A 1 260 ? -21.023 3.720 22.465 1.00 93.88 260 ALA A C 1
ATOM 1888 O O . ALA A 1 260 ? -20.199 2.815 22.331 1.00 93.88 260 ALA A O 1
ATOM 1889 N N . ALA A 1 261 ? -21.027 4.527 23.528 1.00 94.00 261 ALA A N 1
ATOM 1890 C CA . ALA A 1 261 ? -20.182 4.292 24.693 1.00 94.00 261 ALA A CA 1
ATOM 1891 C C . ALA A 1 261 ? -20.646 3.010 25.399 1.00 94.00 261 ALA A C 1
ATOM 1893 O O . ALA A 1 261 ? -21.781 2.929 25.876 1.00 94.00 261 ALA A O 1
ATOM 1894 N N . ALA A 1 262 ? -19.786 1.997 25.393 1.00 94.12 262 ALA A N 1
ATOM 1895 C CA . ALA A 1 262 ? -20.019 0.671 25.946 1.00 94.12 262 ALA A CA 1
ATOM 1896 C C . ALA A 1 262 ? -18.695 -0.106 25.992 1.00 94.12 262 ALA A C 1
ATOM 1898 O O . ALA A 1 262 ? -17.666 0.353 25.494 1.00 94.12 262 ALA A O 1
ATOM 1899 N N . SER A 1 263 ? -18.735 -1.309 26.558 1.00 94.06 263 SER A N 1
ATOM 1900 C CA . SER A 1 263 ? -17.639 -2.268 26.465 1.00 94.06 263 SER A CA 1
ATOM 1901 C C . SER A 1 263 ? -17.878 -3.253 25.318 1.00 94.06 263 SER A C 1
ATOM 1903 O O . SER A 1 263 ? -19.004 -3.713 25.110 1.00 94.06 263 SER A O 1
ATOM 1905 N N . TYR A 1 264 ? -16.818 -3.601 24.594 1.00 94.06 264 TYR A N 1
ATOM 1906 C CA . TYR A 1 264 ? -16.843 -4.483 23.429 1.00 94.06 264 TYR A CA 1
ATOM 1907 C C . TYR A 1 264 ? -15.806 -5.594 23.587 1.00 94.06 264 TYR A C 1
ATOM 1909 O O . TYR A 1 264 ? -14.694 -5.342 24.041 1.00 94.06 264 TYR A O 1
ATOM 1917 N N . THR A 1 265 ? -16.150 -6.829 23.232 1.00 93.25 265 THR A N 1
ATOM 1918 C CA . THR A 1 265 ? -15.278 -8.004 23.438 1.00 93.25 265 THR A CA 1
ATOM 1919 C C . THR A 1 265 ? -14.534 -8.446 22.186 1.00 93.25 265 THR A C 1
ATOM 1921 O O . THR A 1 265 ? -13.528 -9.145 22.291 1.00 93.25 265 THR A O 1
ATOM 1924 N N . ALA A 1 266 ? -15.014 -8.052 21.008 1.00 92.38 266 ALA A N 1
ATOM 1925 C CA . ALA A 1 266 ? -14.424 -8.446 19.740 1.00 92.38 266 ALA A CA 1
ATOM 1926 C C . ALA A 1 266 ? -14.666 -7.404 18.649 1.00 92.38 266 ALA A C 1
ATOM 1928 O O . ALA A 1 266 ? -15.634 -6.633 18.702 1.00 92.38 266 ALA A O 1
ATOM 1929 N N . VAL A 1 267 ? -13.806 -7.454 17.637 1.00 93.62 267 VAL A N 1
ATOM 1930 C CA . VAL A 1 267 ? -13.994 -6.800 16.343 1.00 93.62 267 VAL A CA 1
ATOM 1931 C C . VAL A 1 267 ? -14.225 -7.894 15.305 1.00 93.62 267 VAL A C 1
ATOM 1933 O O . VAL A 1 267 ? -13.523 -8.906 15.303 1.00 93.62 267 VAL A O 1
ATOM 1936 N N . ASN A 1 268 ? -15.201 -7.695 14.422 1.00 95.00 268 ASN A N 1
ATOM 1937 C CA . ASN A 1 268 ? -15.445 -8.582 13.288 1.00 95.00 268 ASN A CA 1
ATOM 1938 C C . ASN A 1 268 ? -15.218 -7.809 11.994 1.00 95.00 268 ASN A C 1
ATOM 1940 O O . ASN A 1 268 ? -15.911 -6.817 11.739 1.00 95.00 268 ASN A O 1
ATOM 1944 N N . VAL A 1 269 ? -14.288 -8.285 11.173 1.00 96.12 269 VAL A N 1
ATOM 1945 C CA . VAL A 1 269 ? -13.988 -7.736 9.850 1.00 96.12 269 VAL A CA 1
ATOM 1946 C C . VAL A 1 269 ? -14.514 -8.707 8.808 1.00 96.12 269 VAL A C 1
ATOM 1948 O O . VAL A 1 269 ? -14.052 -9.839 8.702 1.00 96.12 269 VAL A O 1
ATOM 1951 N N . THR A 1 270 ? -15.527 -8.283 8.059 1.00 96.31 270 THR A N 1
ATOM 1952 C CA . THR A 1 270 ? -16.109 -9.100 6.992 1.00 96.31 270 THR A CA 1
ATOM 1953 C C . THR A 1 270 ? -15.435 -8.750 5.683 1.00 96.31 270 THR A C 1
ATOM 1955 O O . THR A 1 270 ? -15.405 -7.580 5.299 1.00 96.31 270 THR A O 1
ATOM 1958 N N . VAL A 1 271 ? -14.920 -9.761 4.996 1.00 95.75 271 VAL A N 1
ATOM 1959 C CA . VAL A 1 271 ? -14.221 -9.617 3.722 1.00 95.75 271 VAL A CA 1
ATOM 1960 C C . VAL A 1 271 ? -14.906 -10.445 2.644 1.00 95.75 271 VAL A C 1
ATOM 1962 O O . VAL A 1 271 ? -15.458 -11.516 2.913 1.00 95.75 271 VAL A O 1
ATOM 1965 N N . SER A 1 272 ? -14.885 -9.945 1.410 1.00 95.19 272 SER A N 1
ATOM 1966 C CA . SER A 1 272 ? -15.244 -10.774 0.254 1.00 95.19 272 SER A CA 1
ATOM 1967 C C . SER A 1 272 ? -14.089 -11.729 -0.083 1.00 95.19 272 SER A C 1
ATOM 1969 O O . SER A 1 272 ? -13.114 -11.782 0.661 1.00 95.19 272 SER A O 1
ATOM 1971 N N . ALA A 1 273 ? -14.193 -12.518 -1.156 1.00 94.81 273 ALA A N 1
ATOM 1972 C CA . ALA A 1 273 ? -13.120 -13.434 -1.538 1.00 94.81 273 ALA A CA 1
ATOM 1973 C C . ALA A 1 273 ? -11.819 -12.649 -1.816 1.00 94.81 273 ALA A C 1
ATOM 1975 O O . ALA A 1 273 ? -11.795 -11.868 -2.769 1.00 94.81 273 ALA A O 1
ATOM 1976 N N . PRO A 1 274 ? -10.761 -12.817 -0.997 1.00 94.94 274 PRO A N 1
ATOM 1977 C CA . PRO A 1 274 ? -9.484 -12.167 -1.250 1.00 94.94 274 PRO A CA 1
ATOM 1978 C C . PRO A 1 274 ? -8.765 -12.860 -2.408 1.00 94.94 274 PRO A C 1
ATOM 1980 O O . PRO A 1 274 ? -9.007 -14.038 -2.693 1.00 94.94 274 PRO A O 1
ATOM 1983 N N . SER A 1 275 ? -7.847 -12.141 -3.040 1.00 94.06 275 SER A N 1
ATOM 1984 C CA . SER A 1 275 ? -7.017 -12.660 -4.127 1.00 94.06 275 SER A CA 1
ATOM 1985 C C . SER A 1 275 ? -5.575 -12.224 -3.943 1.00 94.06 275 SER A C 1
ATOM 1987 O O . SER A 1 275 ? -5.320 -11.114 -3.488 1.00 94.06 275 SER A O 1
ATOM 1989 N N . ALA A 1 276 ? -4.628 -13.070 -4.323 1.00 94.56 276 ALA A N 1
ATOM 1990 C CA . ALA A 1 276 ? -3.213 -12.737 -4.314 1.00 94.56 276 ALA A CA 1
ATOM 1991 C C . ALA A 1 276 ? -2.542 -13.163 -5.620 1.00 94.56 276 ALA A C 1
ATOM 1993 O O . ALA A 1 276 ? -3.066 -13.983 -6.371 1.00 94.56 276 ALA A O 1
ATOM 1994 N N . VAL A 1 277 ? -1.371 -12.609 -5.892 1.00 94.25 277 VAL A N 1
ATOM 1995 C CA . VAL A 1 277 ? -0.577 -12.893 -7.082 1.00 94.25 277 VAL A CA 1
ATOM 1996 C C . VAL A 1 277 ? 0.784 -13.397 -6.640 1.00 94.25 277 VAL A C 1
ATOM 1998 O O . VAL A 1 277 ? 1.560 -12.662 -6.033 1.00 94.25 277 VAL A O 1
ATOM 2001 N N . LEU A 1 278 ? 1.066 -14.660 -6.939 1.00 93.06 278 LEU A N 1
ATOM 2002 C CA . LEU A 1 278 ? 2.315 -15.339 -6.619 1.00 93.06 278 LEU A CA 1
ATOM 2003 C C . LEU A 1 278 ? 3.255 -15.304 -7.821 1.00 93.06 278 LEU A C 1
ATOM 2005 O O . LEU A 1 278 ? 2.858 -15.708 -8.912 1.00 93.06 278 LEU A O 1
ATOM 2009 N N . PHE A 1 279 ? 4.514 -14.942 -7.601 1.00 91.62 279 PHE A N 1
ATOM 2010 C CA . PHE A 1 279 ? 5.609 -15.287 -8.502 1.00 91.62 279 PHE A CA 1
ATOM 2011 C C . PHE A 1 279 ? 6.251 -16.605 -8.057 1.00 91.62 279 PHE A C 1
ATOM 2013 O O . PHE A 1 279 ? 6.783 -16.709 -6.952 1.00 91.62 279 PHE A O 1
ATOM 2020 N N . ASN A 1 280 ? 6.226 -17.630 -8.905 1.00 89.75 280 ASN A N 1
ATOM 2021 C CA . ASN A 1 280 ? 6.854 -18.904 -8.574 1.00 89.75 280 ASN A CA 1
ATOM 2022 C C . ASN A 1 280 ? 8.340 -18.905 -8.958 1.00 89.75 280 ASN A C 1
ATOM 2024 O O . ASN A 1 280 ? 8.696 -19.229 -10.087 1.00 89.75 280 ASN A O 1
ATOM 2028 N N . GLY A 1 281 ? 9.206 -18.595 -7.994 1.00 86.44 281 GLY A N 1
ATOM 2029 C CA . GLY A 1 281 ? 10.665 -18.702 -8.128 1.00 86.44 281 GLY A CA 1
ATOM 2030 C C . GLY A 1 281 ? 11.272 -19.971 -7.519 1.00 86.44 281 GLY A C 1
ATOM 2031 O O . GLY A 1 281 ? 12.462 -19.981 -7.223 1.00 86.44 281 GLY A O 1
ATOM 2032 N N . SER A 1 282 ? 10.481 -21.019 -7.259 1.00 86.69 282 SER A N 1
ATOM 2033 C CA . SER A 1 282 ? 10.928 -22.184 -6.470 1.00 86.69 282 SER A CA 1
ATOM 2034 C C . SER A 1 282 ? 11.834 -23.173 -7.220 1.00 86.69 282 SER A C 1
ATOM 2036 O O . SER A 1 282 ? 12.358 -24.105 -6.614 1.00 86.69 282 SER A O 1
ATOM 2038 N N . GLY A 1 283 ? 12.006 -23.018 -8.536 1.00 87.31 283 GLY A N 1
ATOM 2039 C CA . GLY A 1 283 ? 12.719 -23.979 -9.384 1.00 87.31 283 GLY A CA 1
ATOM 2040 C C . GLY A 1 283 ? 11.862 -25.160 -9.858 1.00 87.31 283 GLY A C 1
ATOM 2041 O O . GLY A 1 283 ? 12.302 -25.918 -10.719 1.00 87.31 283 GLY A O 1
ATOM 2042 N N . ALA A 1 284 ? 10.628 -25.300 -9.362 1.00 89.56 284 ALA A N 1
ATOM 2043 C CA . ALA A 1 284 ? 9.662 -26.321 -9.769 1.00 89.56 284 ALA A CA 1
ATOM 2044 C C . ALA A 1 284 ? 8.254 -25.722 -9.923 1.00 89.56 284 ALA A C 1
ATOM 2046 O O . ALA A 1 284 ? 8.010 -24.576 -9.556 1.00 89.56 284 ALA A O 1
ATOM 2047 N N . ALA A 1 285 ? 7.312 -26.477 -10.490 1.00 91.12 285 ALA A N 1
ATOM 2048 C CA . ALA A 1 285 ? 5.919 -26.043 -10.546 1.00 91.12 285 ALA A CA 1
ATOM 2049 C C . ALA A 1 285 ? 5.246 -26.153 -9.165 1.00 91.12 285 ALA A C 1
ATOM 2051 O O . ALA A 1 285 ? 5.435 -27.140 -8.453 1.00 91.12 285 ALA A O 1
ATOM 2052 N N . ILE A 1 286 ? 4.425 -25.162 -8.818 1.00 89.88 286 ILE A N 1
ATOM 2053 C CA . ILE A 1 286 ? 3.551 -25.171 -7.640 1.00 89.88 286 ILE A CA 1
ATOM 2054 C C . ILE A 1 286 ? 2.119 -25.327 -8.153 1.00 89.88 286 ILE A C 1
ATOM 2056 O O . ILE A 1 286 ? 1.500 -24.370 -8.617 1.00 89.88 286 ILE A O 1
ATOM 2060 N N . GLY A 1 287 ? 1.596 -26.549 -8.130 1.00 89.06 287 GLY A N 1
ATOM 2061 C CA . GLY A 1 287 ? 0.309 -26.871 -8.745 1.00 89.06 287 GLY A CA 1
ATOM 2062 C C . GLY A 1 287 ? 0.352 -26.599 -10.248 1.00 89.06 287 GLY A C 1
ATOM 2063 O O . GLY A 1 287 ? 1.229 -27.100 -10.948 1.00 89.06 287 GLY A O 1
ATOM 2064 N N . SER A 1 288 ? -0.565 -25.768 -10.748 1.00 89.50 288 SER A N 1
ATOM 2065 C CA . SER A 1 288 ? -0.560 -25.296 -12.142 1.00 89.50 288 SER A CA 1
ATOM 2066 C C . SER A 1 288 ? 0.370 -24.104 -12.387 1.00 89.50 288 SER A C 1
ATOM 2068 O O . SER A 1 288 ? 0.477 -23.633 -13.519 1.00 89.50 288 SER A O 1
ATOM 2070 N N . CYS A 1 289 ? 1.018 -23.582 -11.345 1.00 91.00 289 CYS A N 1
ATOM 2071 C CA . CYS A 1 289 ? 1.913 -22.448 -11.466 1.00 91.00 289 CYS A CA 1
ATOM 2072 C C . CYS A 1 289 ? 3.305 -22.907 -11.891 1.00 91.00 289 CYS A C 1
ATOM 2074 O O . CYS A 1 289 ? 4.063 -23.430 -11.074 1.00 91.00 289 CYS A O 1
ATOM 2076 N N . ALA A 1 290 ? 3.655 -22.727 -13.164 1.00 91.00 290 ALA A N 1
ATOM 2077 C CA . ALA A 1 290 ? 4.980 -23.074 -13.671 1.00 91.00 290 ALA A CA 1
ATOM 2078 C C . ALA A 1 290 ? 6.094 -22.277 -12.963 1.00 91.00 290 ALA A C 1
ATOM 2080 O O . ALA A 1 290 ? 5.855 -21.200 -12.420 1.00 91.00 290 ALA A O 1
ATOM 2081 N N . ASN A 1 291 ? 7.319 -22.805 -12.965 1.00 88.62 291 ASN A N 1
ATOM 2082 C CA . ASN A 1 291 ? 8.481 -22.051 -12.495 1.00 88.62 291 ASN A CA 1
ATOM 2083 C C . ASN A 1 291 ? 8.696 -20.796 -13.364 1.00 88.62 291 ASN A C 1
ATOM 2085 O O . ASN A 1 291 ? 8.487 -20.845 -14.576 1.00 88.62 291 ASN A O 1
ATOM 2089 N N . ALA A 1 292 ? 9.130 -19.701 -12.739 1.00 85.38 292 ALA A N 1
ATOM 2090 C CA . ALA A 1 292 ? 9.262 -18.364 -13.319 1.00 85.38 292 ALA A CA 1
ATOM 2091 C C . ALA A 1 292 ? 7.957 -17.789 -13.914 1.00 85.38 292 ALA A C 1
ATOM 2093 O O . ALA A 1 292 ? 8.001 -16.921 -14.786 1.00 85.38 292 ALA A O 1
ATOM 2094 N N . ALA A 1 293 ? 6.796 -18.264 -13.452 1.00 87.81 293 ALA A N 1
ATOM 2095 C CA . ALA A 1 293 ? 5.490 -17.748 -13.850 1.00 87.81 293 ALA A CA 1
ATOM 2096 C C . ALA A 1 293 ? 4.807 -16.984 -12.710 1.00 87.81 293 ALA A C 1
ATOM 2098 O O . ALA A 1 293 ? 5.103 -17.184 -11.530 1.00 87.81 293 ALA A O 1
ATOM 2099 N N . VAL A 1 294 ? 3.855 -16.132 -13.092 1.00 89.81 294 VAL A N 1
ATOM 2100 C CA . VAL A 1 294 ? 2.964 -15.434 -12.168 1.00 89.81 294 VAL A CA 1
ATOM 2101 C C . VAL A 1 294 ? 1.584 -16.075 -12.191 1.00 89.81 294 VAL A C 1
ATOM 2103 O O . VAL A 1 294 ? 1.041 -16.348 -13.263 1.00 89.81 294 VAL A O 1
ATOM 2106 N N . CYS A 1 295 ? 1.013 -16.308 -11.013 1.00 91.00 295 CYS A N 1
ATOM 2107 C CA . CYS A 1 295 ? -0.227 -17.054 -10.852 1.00 91.00 295 CYS A CA 1
ATOM 2108 C C . CYS A 1 295 ? -1.146 -16.396 -9.831 1.00 91.00 295 CYS A C 1
ATOM 2110 O O . CYS A 1 295 ? -0.700 -15.945 -8.777 1.00 91.00 295 CYS A O 1
ATOM 2112 N N . ALA A 1 296 ? -2.442 -16.385 -10.133 1.00 92.19 296 ALA A N 1
ATOM 2113 C CA . ALA A 1 296 ? -3.454 -15.931 -9.196 1.00 92.19 296 ALA A CA 1
ATOM 2114 C C . ALA A 1 296 ? -3.724 -17.008 -8.136 1.00 92.19 296 ALA A C 1
ATOM 2116 O O . ALA A 1 296 ? -3.896 -18.189 -8.449 1.00 92.19 296 ALA A O 1
ATOM 2117 N N . LEU A 1 297 ? -3.797 -16.578 -6.886 1.00 92.94 297 LEU A N 1
ATOM 2118 C CA . LEU A 1 297 ? -4.246 -17.345 -5.740 1.00 92.94 297 LEU A CA 1
ATOM 2119 C C . LEU A 1 297 ? -5.590 -16.776 -5.305 1.00 92.94 297 LEU A C 1
ATOM 2121 O O . LEU A 1 297 ? -5.722 -15.567 -5.145 1.00 92.94 297 LEU A O 1
ATOM 2125 N N . GLN A 1 298 ? -6.566 -17.646 -5.077 1.00 91.38 298 GLN A N 1
ATOM 2126 C CA . GLN A 1 298 ? -7.899 -17.237 -4.646 1.00 91.38 298 GLN A CA 1
ATOM 2127 C C . GLN A 1 298 ? -8.161 -17.711 -3.224 1.00 91.38 298 GLN A C 1
ATOM 2129 O O . GLN A 1 298 ? -7.818 -18.840 -2.861 1.00 91.38 298 GLN A O 1
ATOM 2134 N N . GLY A 1 299 ? -8.792 -16.847 -2.439 1.00 93.44 299 GLY A N 1
ATOM 2135 C CA . GLY A 1 299 ? -9.352 -17.190 -1.143 1.00 93.44 299 GLY A CA 1
ATOM 2136 C C . GLY A 1 299 ? -10.871 -17.280 -1.175 1.00 93.44 299 GLY A C 1
ATOM 2137 O O . GLY A 1 299 ? -11.518 -17.248 -2.224 1.00 93.44 299 GLY A O 1
ATOM 2138 N N . LYS A 1 300 ? -11.456 -17.399 0.014 1.00 94.62 300 LYS A N 1
ATOM 2139 C CA . LYS A 1 300 ? -12.907 -17.425 0.216 1.00 94.62 300 LYS A CA 1
ATOM 2140 C C . LYS A 1 300 ? -13.336 -16.234 1.059 1.00 94.62 300 LYS A C 1
ATOM 2142 O O . LYS A 1 300 ? -12.586 -15.782 1.918 1.00 94.62 300 LYS A O 1
ATOM 2147 N N . ALA A 1 301 ? -14.548 -15.744 0.805 1.00 96.19 301 ALA A N 1
ATOM 2148 C CA . ALA A 1 301 ? -15.166 -14.737 1.656 1.00 96.19 301 ALA A CA 1
ATOM 2149 C C . ALA A 1 301 ? -15.290 -15.272 3.087 1.00 96.19 301 ALA A C 1
ATOM 2151 O O . ALA A 1 301 ? -15.604 -16.449 3.288 1.00 96.19 301 ALA A O 1
ATOM 2152 N N . ALA A 1 302 ? -15.043 -14.407 4.064 1.00 96.25 302 ALA A N 1
ATOM 2153 C CA . ALA A 1 302 ? -15.009 -14.788 5.466 1.00 96.25 302 ALA A CA 1
ATOM 2154 C C . ALA A 1 302 ? -15.298 -13.592 6.376 1.00 96.25 302 ALA A C 1
ATOM 2156 O O . ALA A 1 302 ? -15.182 -12.431 5.980 1.00 96.25 302 ALA A O 1
ATOM 2157 N N . THR A 1 303 ? -15.623 -13.890 7.629 1.00 95.12 303 THR A N 1
ATOM 2158 C CA . THR A 1 303 ? -15.586 -12.916 8.717 1.00 95.12 303 THR A CA 1
ATOM 2159 C C . THR A 1 303 ? -14.437 -13.290 9.635 1.00 95.12 303 THR A C 1
ATOM 2161 O O . THR A 1 303 ? -14.430 -14.374 10.214 1.00 95.12 303 THR A O 1
ATOM 2164 N N . ILE A 1 304 ? -13.465 -12.392 9.742 1.00 94.12 304 ILE A N 1
ATOM 2165 C CA . ILE A 1 304 ? -12.314 -12.535 10.622 1.00 94.12 304 ILE A CA 1
ATOM 2166 C C . ILE A 1 304 ? -12.693 -11.890 11.952 1.00 94.12 304 ILE A C 1
ATOM 2168 O O . ILE A 1 304 ? -12.988 -10.693 12.007 1.00 94.12 304 ILE A O 1
ATOM 2172 N N . THR A 1 305 ? -12.719 -12.687 13.013 1.00 91.31 305 THR A N 1
ATOM 2173 C CA . THR A 1 305 ? -13.043 -12.224 14.363 1.00 91.31 305 THR A CA 1
ATOM 2174 C C . THR A 1 305 ? -11.808 -12.338 15.232 1.00 91.31 305 THR A C 1
ATOM 2176 O O . THR A 1 305 ? -11.216 -13.411 15.330 1.00 91.31 305 THR A O 1
ATOM 2179 N N . PHE A 1 306 ? -11.460 -11.252 15.911 1.00 87.25 306 PHE A N 1
ATOM 2180 C CA . PHE A 1 306 ? -10.408 -11.269 16.916 1.00 87.25 306 PHE A CA 1
ATOM 2181 C C . PHE A 1 306 ? -10.872 -10.568 18.193 1.00 87.25 306 PHE A C 1
ATOM 2183 O O . PHE A 1 306 ? -11.713 -9.659 18.185 1.00 87.25 306 PHE A O 1
ATOM 2190 N N . SER A 1 307 ? -10.316 -11.026 19.308 1.00 82.75 307 SER A N 1
ATOM 2191 C CA . SER A 1 307 ? -10.499 -10.426 20.625 1.00 82.75 307 SER A CA 1
ATOM 2192 C C . SER A 1 307 ? -9.389 -9.419 20.904 1.00 82.75 307 SER A C 1
ATOM 2194 O O . SER A 1 307 ? -8.298 -9.505 20.341 1.00 82.75 307 SER A O 1
ATOM 2196 N N . PHE A 1 308 ? -9.667 -8.455 21.776 1.00 82.69 308 PHE A N 1
ATOM 2197 C CA . PHE A 1 308 ? -8.677 -7.455 22.163 1.00 82.69 308 PHE A CA 1
ATOM 2198 C C . PHE A 1 308 ? -7.495 -8.092 22.922 1.00 82.69 308 PHE A C 1
ATOM 2200 O O . PHE A 1 308 ? -7.684 -9.105 23.612 1.00 82.69 308 PHE A O 1
ATOM 2207 N N . PRO A 1 309 ? -6.283 -7.508 22.817 1.00 70.69 309 PRO A N 1
ATOM 2208 C CA . PRO A 1 309 ? -5.102 -7.999 23.521 1.00 70.69 309 PRO A CA 1
ATOM 2209 C C . PRO A 1 309 ? -5.376 -8.203 25.015 1.00 70.69 309 PRO A C 1
ATOM 2211 O O . PRO A 1 309 ? -6.109 -7.429 25.628 1.00 70.69 309 PRO A O 1
ATOM 2214 N N . THR A 1 310 ? -4.782 -9.239 25.617 1.00 71.69 310 THR A N 1
ATOM 2215 C CA . THR A 1 310 ? -4.944 -9.636 27.038 1.00 71.69 310 THR A CA 1
ATOM 2216 C C . THR A 1 310 ? -6.336 -10.139 27.455 1.00 71.69 310 THR A C 1
ATOM 2218 O O . THR A 1 310 ? -6.537 -10.479 28.619 1.00 71.69 310 THR A O 1
ATOM 2221 N N . GLY A 1 311 ? -7.298 -10.231 26.526 1.00 73.81 311 GLY A N 1
ATOM 2222 C CA . GLY A 1 311 ? -8.662 -10.698 26.806 1.00 73.81 311 GLY A CA 1
ATOM 2223 C C . GLY A 1 311 ? -9.554 -9.673 27.519 1.00 73.81 311 GLY A C 1
ATOM 2224 O O . GLY A 1 311 ? -10.721 -9.961 27.789 1.00 73.81 311 GLY A O 1
ATOM 2225 N N . ALA A 1 312 ? -9.039 -8.474 27.807 1.00 84.75 312 ALA A N 1
ATOM 2226 C CA . ALA A 1 312 ? -9.815 -7.378 28.376 1.00 84.75 312 ALA A CA 1
ATOM 2227 C C . ALA A 1 312 ? -10.702 -6.719 27.299 1.00 84.75 312 ALA A C 1
ATOM 2229 O O . ALA A 1 312 ? -10.244 -6.519 26.175 1.00 84.75 312 ALA A O 1
ATOM 2230 N N . PRO A 1 313 ? -11.963 -6.356 27.599 1.00 89.25 313 PRO A N 1
ATOM 2231 C CA . PRO A 1 313 ? -12.825 -5.698 26.624 1.00 89.25 313 PRO A CA 1
ATOM 2232 C C . PRO A 1 313 ? -12.335 -4.279 26.308 1.00 89.25 313 PRO A C 1
ATOM 2234 O O . PRO A 1 313 ? -11.871 -3.559 27.191 1.00 89.25 313 PRO A O 1
ATOM 2237 N N . LEU A 1 314 ? -12.542 -3.833 25.070 1.00 91.56 314 LEU A N 1
ATOM 2238 C CA . LEU A 1 314 ? -12.409 -2.427 24.702 1.00 91.56 314 LEU A CA 1
ATOM 2239 C C . LEU A 1 314 ? -13.516 -1.621 25.379 1.00 91.56 314 LEU A C 1
ATOM 2241 O O . LEU A 1 314 ? -14.695 -1.846 25.109 1.00 91.56 314 LEU A O 1
ATOM 2245 N N . VAL A 1 315 ? -13.154 -0.668 26.233 1.00 93.06 315 VAL A N 1
ATOM 2246 C CA . VAL A 1 315 ? -14.113 0.210 26.915 1.00 93.06 315 VAL A CA 1
ATOM 2247 C C . VAL A 1 315 ? -14.137 1.567 26.223 1.00 93.06 315 VAL A C 1
ATOM 2249 O O . VAL A 1 315 ? -13.161 2.307 26.275 1.00 93.06 315 VAL A O 1
ATOM 2252 N N . LEU A 1 316 ? -15.266 1.898 25.596 1.00 94.06 316 LEU A N 1
ATOM 2253 C CA . LEU A 1 316 ? -15.515 3.216 25.023 1.00 94.06 316 LEU A CA 1
ATOM 2254 C C . LEU A 1 316 ? -16.340 4.054 25.997 1.00 94.06 316 LEU A C 1
ATOM 2256 O O . LEU A 1 316 ? -17.477 3.706 26.325 1.00 94.06 316 LEU A O 1
ATOM 2260 N N . THR A 1 317 ? -15.779 5.174 26.434 1.00 94.94 317 THR A N 1
ATOM 2261 C CA . THR A 1 317 ? -16.453 6.150 27.298 1.00 94.94 317 THR A CA 1
ATOM 2262 C C . THR A 1 317 ? -17.042 7.303 26.482 1.00 94.94 317 THR A C 1
ATOM 2264 O O . THR A 1 317 ? -16.652 7.556 25.344 1.00 94.94 317 THR A O 1
ATOM 2267 N N . ALA A 1 318 ? -18.044 7.993 27.031 1.00 94.50 318 ALA A N 1
ATOM 2268 C CA . ALA A 1 318 ? -18.684 9.106 26.334 1.00 94.50 318 ALA A CA 1
ATOM 2269 C C . ALA A 1 318 ? -17.678 10.236 26.054 1.00 94.50 318 ALA A C 1
ATOM 2271 O O . ALA A 1 318 ? -16.928 10.630 26.943 1.00 94.50 318 ALA A O 1
ATOM 2272 N N . ASN A 1 319 ? -17.715 10.781 24.836 1.00 91.44 319 ASN A N 1
ATOM 2273 C CA . ASN A 1 319 ? -16.815 11.819 24.320 1.00 91.44 319 ASN A CA 1
ATOM 2274 C C . ASN A 1 319 ? -15.341 11.397 24.190 1.00 91.44 319 ASN A C 1
ATOM 2276 O O . ASN A 1 319 ? -14.487 12.242 23.932 1.00 91.44 319 ASN A O 1
ATOM 2280 N N . GLN A 1 320 ? -15.033 10.107 24.338 1.00 93.25 320 GLN A N 1
ATOM 2281 C CA . GLN A 1 320 ? -13.708 9.579 24.037 1.00 93.25 320 GLN A CA 1
ATOM 2282 C C . GLN A 1 320 ? -13.514 9.446 22.529 1.00 93.25 320 GLN A C 1
ATOM 2284 O O . GLN A 1 320 ? -14.428 9.035 21.809 1.00 93.25 320 GLN A O 1
ATOM 2289 N N . HIS A 1 321 ? -12.288 9.701 22.079 1.00 93.00 321 HIS A N 1
ATOM 2290 C CA . HIS A 1 321 ? -11.816 9.261 20.776 1.00 93.00 321 HIS A CA 1
ATOM 2291 C C . HIS A 1 321 ? -10.896 8.058 20.946 1.00 93.00 321 HIS A C 1
ATOM 2293 O O . HIS A 1 321 ? -9.842 8.154 21.568 1.00 93.00 321 HIS A O 1
ATOM 2299 N N . GLN A 1 322 ? -11.315 6.915 20.416 1.00 93.31 322 GLN A N 1
ATOM 2300 C CA . GLN A 1 322 ? -10.516 5.702 20.376 1.00 93.31 322 GLN A CA 1
ATOM 2301 C C . GLN A 1 322 ? -9.991 5.443 18.964 1.00 93.31 322 GLN A C 1
ATOM 2303 O O . GLN A 1 322 ? -10.729 5.531 17.984 1.00 93.31 322 GLN A O 1
ATOM 2308 N N . TRP A 1 323 ? -8.732 5.041 18.868 1.00 94.44 323 TRP A N 1
ATOM 2309 C CA . TRP A 1 323 ? -8.171 4.472 17.649 1.00 94.44 323 TRP A CA 1
ATOM 2310 C C . TRP A 1 323 ? -8.026 2.959 17.764 1.00 94.44 323 TRP A C 1
ATOM 2312 O O . TRP A 1 323 ? -7.705 2.449 18.839 1.00 94.44 323 TRP A O 1
ATOM 2322 N N . LEU A 1 324 ? -8.261 2.249 16.663 1.00 94.00 324 LEU A N 1
ATOM 2323 C CA . LEU A 1 324 ? -7.904 0.843 16.521 1.00 94.00 324 LEU A CA 1
ATOM 2324 C C . LEU A 1 324 ? -7.104 0.673 15.228 1.00 94.00 324 LEU A C 1
ATOM 2326 O O . LEU A 1 324 ? -7.592 1.002 14.145 1.00 94.00 324 LEU A O 1
ATOM 2330 N N . GLY A 1 325 ? -5.893 0.141 15.339 1.00 93.62 325 GLY A N 1
ATOM 2331 C CA . GLY A 1 325 ? -5.121 -0.319 14.190 1.00 93.62 325 GLY A CA 1
ATOM 2332 C C . GLY A 1 325 ? -5.494 -1.758 13.871 1.00 93.62 325 GLY A C 1
ATOM 2333 O O . GLY A 1 325 ? -5.444 -2.607 14.752 1.00 93.62 325 GLY A O 1
ATOM 2334 N N . LEU A 1 326 ? -5.889 -2.038 12.637 1.00 94.38 326 LEU A N 1
ATOM 2335 C CA . LEU A 1 326 ? -6.036 -3.392 12.123 1.00 94.38 326 LEU A CA 1
ATOM 2336 C C . LEU A 1 326 ? -4.670 -3.838 11.604 1.00 94.38 326 LEU A C 1
ATOM 2338 O O . LEU A 1 326 ? -4.195 -3.307 10.604 1.00 94.38 326 LEU A O 1
ATOM 2342 N N . ASP A 1 327 ? -4.040 -4.778 12.293 1.00 92.94 327 ASP A N 1
ATOM 2343 C CA . ASP A 1 327 ? -2.748 -5.325 11.888 1.00 92.94 327 ASP A CA 1
ATOM 2344 C C . ASP A 1 327 ? -2.972 -6.686 11.240 1.00 92.94 327 ASP A C 1
ATOM 2346 O O . ASP A 1 327 ? -3.320 -7.671 11.904 1.00 92.94 327 ASP A O 1
ATOM 2350 N N . PHE A 1 328 ? -2.873 -6.698 9.915 1.00 93.50 328 PHE A N 1
ATOM 2351 C CA . PHE A 1 328 ? -2.957 -7.909 9.124 1.00 93.50 328 PHE A CA 1
ATOM 2352 C C . PHE A 1 328 ? -1.604 -8.620 9.139 1.00 93.50 328 PHE A C 1
ATOM 2354 O O . PHE A 1 328 ? -0.554 -8.005 9.256 1.00 93.50 328 PHE A O 1
ATOM 2361 N N . ASN A 1 329 ? -1.615 -9.935 9.036 1.00 92.19 329 ASN A N 1
ATOM 2362 C CA . ASN A 1 329 ? -0.415 -10.719 8.821 1.00 92.19 329 ASN A CA 1
ATOM 2363 C C . ASN A 1 329 ? -0.734 -11.692 7.701 1.00 92.19 329 ASN A C 1
ATOM 2365 O O . ASN A 1 329 ? -1.195 -12.818 7.937 1.00 92.19 329 ASN A O 1
ATOM 2369 N N . TYR A 1 330 ? -0.548 -11.247 6.459 1.00 89.12 330 TYR A N 1
ATOM 2370 C CA . TYR A 1 330 ? -0.931 -12.102 5.342 1.00 89.12 330 TYR A CA 1
ATOM 2371 C C . TYR A 1 330 ? -0.026 -13.331 5.228 1.00 89.12 330 TYR A C 1
ATOM 2373 O O . TYR A 1 330 ? -0.445 -14.313 4.619 1.00 89.12 330 TYR A O 1
ATOM 2381 N N . ASN A 1 331 ? 1.165 -13.343 5.838 1.00 89.88 331 ASN A N 1
ATOM 2382 C CA . ASN A 1 331 ? 1.991 -14.550 5.895 1.00 89.88 331 ASN A CA 1
ATOM 2383 C C . ASN A 1 331 ? 1.234 -15.714 6.560 1.00 89.88 331 ASN A C 1
ATOM 2385 O O . ASN A 1 331 ? 1.344 -16.847 6.102 1.00 89.88 331 ASN A O 1
ATOM 2389 N N . ASN A 1 332 ? 0.391 -15.434 7.560 1.00 92.12 332 ASN A N 1
ATOM 2390 C CA . ASN A 1 332 ? -0.495 -16.439 8.159 1.00 92.12 332 ASN A CA 1
ATOM 2391 C C . ASN A 1 332 ? -1.678 -16.813 7.249 1.00 92.12 332 ASN A C 1
ATOM 2393 O O . ASN A 1 332 ? -2.238 -17.898 7.388 1.00 92.12 332 ASN A O 1
ATOM 2397 N N . ALA A 1 333 ? -2.059 -15.935 6.317 1.00 92.38 333 ALA A N 1
ATOM 2398 C CA . ALA A 1 333 ? -3.145 -16.182 5.371 1.00 92.38 333 ALA A CA 1
ATOM 2399 C C . ALA A 1 333 ? -2.702 -16.996 4.144 1.00 92.38 333 ALA A C 1
ATOM 2401 O O . ALA A 1 333 ? -3.544 -17.572 3.455 1.00 92.38 333 ALA A O 1
ATOM 2402 N N . ILE A 1 334 ? -1.403 -17.045 3.837 1.00 91.81 334 ILE A N 1
ATOM 2403 C CA . ILE A 1 334 ? -0.862 -17.865 2.749 1.00 91.81 334 ILE A CA 1
ATOM 2404 C C . ILE A 1 334 ? -0.617 -19.280 3.268 1.00 91.81 334 ILE A C 1
ATOM 2406 O O . ILE A 1 334 ? 0.367 -19.566 3.947 1.00 91.81 334 ILE A O 1
ATOM 2410 N N . VAL A 1 335 ? -1.511 -20.196 2.907 1.00 89.88 335 VAL A N 1
ATOM 2411 C CA . VAL A 1 335 ? -1.430 -21.597 3.324 1.00 89.88 335 VAL A CA 1
ATOM 2412 C C . VAL A 1 335 ? -0.758 -22.411 2.230 1.00 89.88 335 VAL A C 1
ATOM 2414 O O . VAL A 1 335 ? -1.229 -22.466 1.092 1.00 89.88 335 VAL A O 1
ATOM 2417 N N . SER A 1 336 ? 0.344 -23.064 2.591 1.00 85.56 336 SER A N 1
ATOM 2418 C CA . SER A 1 336 ? 1.066 -23.985 1.716 1.00 85.56 336 SER A CA 1
ATOM 2419 C C . SER A 1 336 ? 0.695 -25.428 2.050 1.00 85.56 336 SER A C 1
ATOM 2421 O O . SER A 1 336 ? 0.814 -25.860 3.195 1.00 85.56 336 SER A O 1
ATOM 2423 N N . ALA A 1 337 ? 0.278 -26.182 1.040 1.00 82.25 337 ALA A N 1
ATOM 2424 C CA . ALA A 1 337 ? 0.088 -27.627 1.100 1.00 82.25 337 ALA A CA 1
ATOM 2425 C C . ALA A 1 337 ? 0.985 -28.305 0.054 1.00 82.25 337 ALA A C 1
ATOM 2427 O O . ALA A 1 337 ? 1.557 -27.646 -0.818 1.00 82.25 337 ALA A O 1
ATOM 2428 N N . THR A 1 338 ? 1.145 -29.627 0.130 1.00 78.44 338 THR A N 1
ATOM 2429 C CA . THR A 1 338 ? 2.003 -30.369 -0.803 1.00 78.44 338 THR A CA 1
ATOM 2430 C C . THR A 1 338 ? 1.567 -30.128 -2.252 1.00 78.44 338 THR A C 1
ATOM 2432 O O . THR A 1 338 ? 0.529 -30.617 -2.686 1.00 78.44 338 THR A O 1
ATOM 2435 N N . GLY A 1 339 ? 2.370 -29.364 -2.999 1.00 79.19 339 GLY A N 1
ATOM 2436 C CA . GLY A 1 339 ? 2.108 -29.041 -4.401 1.00 79.19 339 GLY A CA 1
ATOM 2437 C C . GLY A 1 339 ? 1.057 -27.952 -4.648 1.00 79.19 339 GLY A C 1
ATOM 2438 O O . GLY A 1 339 ? 0.634 -27.809 -5.790 1.00 79.19 339 GLY A O 1
ATOM 2439 N N . SER A 1 340 ? 0.629 -27.175 -3.647 1.00 85.25 340 SER A N 1
ATOM 2440 C CA . SER A 1 340 ? -0.308 -26.057 -3.855 1.00 85.25 340 SER A CA 1
ATOM 2441 C C . SER A 1 340 ? -0.156 -24.952 -2.814 1.00 85.25 340 SER A C 1
ATOM 2443 O O . SER A 1 340 ? 0.144 -25.226 -1.655 1.00 85.25 340 SER A O 1
ATOM 2445 N N . ILE A 1 341 ? -0.459 -23.715 -3.201 1.00 90.06 341 ILE A N 1
ATOM 2446 C CA . ILE A 1 341 ? -0.552 -22.563 -2.296 1.00 90.06 341 ILE A CA 1
ATOM 2447 C C . ILE A 1 341 ? -1.946 -21.950 -2.451 1.00 90.06 341 ILE A C 1
ATOM 2449 O O . ILE A 1 341 ? -2.450 -21.843 -3.569 1.00 90.06 341 ILE A O 1
ATOM 2453 N N . THR A 1 342 ? -2.578 -21.568 -1.343 1.00 90.25 342 THR A N 1
ATOM 2454 C CA . THR A 1 342 ? -3.918 -20.957 -1.314 1.00 90.25 342 THR A CA 1
ATOM 2455 C C . THR A 1 342 ? -3.983 -19.798 -0.325 1.00 90.25 342 THR A C 1
ATOM 2457 O O . THR A 1 342 ? -3.118 -19.674 0.540 1.00 90.25 342 THR A O 1
ATOM 2460 N N . VAL A 1 343 ? -5.032 -18.977 -0.423 1.00 93.50 343 VAL A N 1
ATOM 2461 C CA . VAL A 1 343 ? -5.318 -17.912 0.548 1.00 93.50 343 VAL A CA 1
ATOM 2462 C C . VAL A 1 343 ? -6.425 -18.366 1.499 1.00 93.50 343 VAL A C 1
ATOM 2464 O O . VAL A 1 343 ? -7.525 -18.705 1.060 1.00 93.50 343 VAL A O 1
ATOM 2467 N N . ASP A 1 344 ? -6.160 -18.325 2.799 1.00 93.31 344 ASP A N 1
ATOM 2468 C CA . ASP A 1 344 ? -7.136 -18.586 3.852 1.00 93.31 344 ASP A CA 1
ATOM 2469 C C . ASP A 1 344 ? -7.016 -17.550 4.972 1.00 93.31 344 ASP A C 1
ATOM 2471 O O . ASP A 1 344 ? -6.152 -17.616 5.841 1.00 93.31 344 ASP A O 1
ATOM 2475 N N . VAL A 1 345 ? -7.934 -16.589 4.970 1.00 94.00 345 VAL A N 1
ATOM 2476 C CA . VAL A 1 345 ? -7.966 -15.507 5.962 1.00 94.00 345 VAL A CA 1
ATOM 2477 C C . VAL A 1 345 ? -8.615 -15.911 7.290 1.00 94.00 345 VAL A C 1
ATOM 2479 O O . VAL A 1 345 ? -8.742 -15.080 8.185 1.00 94.00 345 VAL A O 1
ATOM 2482 N N . THR A 1 346 ? -9.053 -17.167 7.425 1.00 92.69 346 THR A N 1
ATOM 2483 C CA . THR A 1 346 ? -9.601 -17.707 8.680 1.00 92.69 346 THR A CA 1
ATOM 2484 C C . THR A 1 346 ? -8.530 -18.328 9.574 1.00 92.69 346 THR A C 1
ATOM 2486 O O . THR A 1 346 ? -8.829 -18.722 10.703 1.00 92.69 346 THR A O 1
ATOM 2489 N N . GLN A 1 347 ? -7.283 -18.392 9.094 1.00 93.31 347 GLN A N 1
ATOM 2490 C CA . GLN A 1 347 ? -6.162 -18.875 9.886 1.00 93.31 347 GLN A CA 1
ATOM 2491 C C . GLN A 1 347 ? -5.954 -18.008 11.143 1.00 93.31 347 GLN A C 1
ATOM 2493 O O . GLN A 1 347 ? -6.204 -16.795 11.125 1.00 93.31 347 GLN A O 1
ATOM 2498 N N . PRO A 1 348 ? -5.501 -18.604 12.260 1.00 91.12 348 PRO A N 1
ATOM 2499 C CA . PRO A 1 348 ? -5.210 -17.857 13.475 1.00 91.12 348 PRO A CA 1
ATOM 2500 C C . PRO A 1 348 ? -4.208 -16.727 13.224 1.00 91.12 348 PRO A C 1
ATOM 2502 O O . PRO A 1 348 ? -3.253 -16.889 12.468 1.00 91.12 348 PRO A O 1
ATOM 2505 N N . ASN A 1 349 ? -4.397 -15.598 13.909 1.00 89.69 349 ASN A N 1
ATOM 2506 C CA . ASN A 1 349 ? -3.497 -14.440 13.859 1.00 89.69 349 ASN A CA 1
ATOM 2507 C C . ASN A 1 349 ? -3.292 -13.842 12.455 1.00 89.69 349 ASN A C 1
ATOM 2509 O O . ASN A 1 349 ? -2.284 -13.184 12.219 1.00 89.69 349 ASN A O 1
ATOM 2513 N N . VAL A 1 350 ? -4.222 -14.055 11.520 1.00 92.88 350 VAL A N 1
ATOM 2514 C CA . VAL A 1 350 ? -4.239 -13.330 10.237 1.00 92.88 350 VAL A CA 1
ATOM 2515 C C . VAL A 1 350 ? -4.566 -11.853 10.433 1.00 92.88 350 VAL A C 1
ATOM 2517 O O . VAL A 1 350 ? -4.103 -11.015 9.672 1.00 92.88 350 VAL A O 1
ATOM 2520 N N . LEU A 1 351 ? -5.365 -11.526 11.447 1.00 92.38 351 LEU A N 1
ATOM 2521 C CA . LEU A 1 351 ? -5.729 -10.157 11.773 1.00 92.38 351 LEU A CA 1
ATOM 2522 C C . LEU A 1 351 ? -5.775 -9.979 13.283 1.00 92.38 351 LEU A C 1
ATOM 2524 O O . LEU A 1 351 ? -6.398 -10.775 13.991 1.00 92.38 351 LEU A O 1
ATOM 2528 N N . THR A 1 352 ? -5.150 -8.912 13.759 1.00 90.19 352 THR A N 1
ATOM 2529 C CA . THR A 1 352 ? -5.182 -8.497 15.161 1.00 90.19 352 THR A CA 1
ATOM 2530 C C . THR A 1 352 ? -5.549 -7.015 15.272 1.00 90.19 352 THR A C 1
ATOM 2532 O O . THR A 1 352 ? -5.604 -6.302 14.266 1.00 90.19 352 THR A O 1
ATOM 2535 N N . ALA A 1 353 ? -5.843 -6.547 16.490 1.00 87.50 353 ALA A N 1
ATOM 2536 C CA . ALA A 1 353 ? -5.984 -5.119 16.758 1.00 87.50 353 ALA A CA 1
ATOM 2537 C C . ALA A 1 353 ? -4.858 -4.577 17.621 1.00 87.50 353 ALA A C 1
ATOM 2539 O O . ALA A 1 353 ? -4.537 -5.119 18.680 1.00 87.50 353 ALA A O 1
ATOM 2540 N N . LEU A 1 354 ? -4.393 -3.406 17.212 1.00 87.94 354 LEU A N 1
ATOM 2541 C CA . LEU A 1 354 ? -3.545 -2.515 17.973 1.00 87.94 354 LEU A CA 1
ATOM 2542 C C . LEU A 1 354 ? -4.416 -1.445 18.631 1.00 87.94 354 LEU A C 1
ATOM 2544 O O . LEU A 1 354 ? -5.267 -0.824 17.995 1.00 87.94 354 LEU A O 1
ATOM 2548 N N . THR A 1 355 ? -4.192 -1.217 19.921 1.00 86.69 355 THR A N 1
ATOM 2549 C CA . THR A 1 355 ? -4.830 -0.132 20.686 1.00 86.69 355 THR A CA 1
ATOM 2550 C C . THR A 1 355 ? -3.841 0.966 21.072 1.00 86.69 355 THR A C 1
ATOM 2552 O O . THR A 1 355 ? -4.232 1.966 21.668 1.00 86.69 355 THR A O 1
ATOM 2555 N N . THR A 1 356 ? -2.565 0.776 20.741 1.00 87.56 356 THR A N 1
ATOM 2556 C CA . THR A 1 356 ? -1.473 1.734 20.925 1.00 87.56 356 THR A CA 1
ATOM 2557 C C . THR A 1 356 ? -0.828 2.037 19.573 1.00 87.56 356 THR A C 1
ATOM 2559 O O . THR A 1 356 ? -0.520 1.080 18.856 1.00 87.56 356 THR A O 1
ATOM 2562 N N . PRO A 1 357 ? -0.634 3.318 19.210 1.00 90.75 357 PRO A N 1
ATOM 2563 C CA . PRO A 1 357 ? 0.050 3.692 17.974 1.00 90.75 357 PRO A CA 1
ATOM 2564 C C . PRO A 1 357 ? 1.424 3.029 17.854 1.00 90.75 357 PRO A C 1
ATOM 2566 O O . PRO A 1 357 ? 2.098 2.799 18.862 1.00 90.75 357 PRO A O 1
ATOM 2569 N N . LEU A 1 358 ? 1.842 2.739 16.621 1.00 87.38 358 LEU A N 1
ATOM 2570 C CA . LEU A 1 358 ? 3.175 2.204 16.348 1.00 87.38 358 LEU A CA 1
ATOM 2571 C C . LEU A 1 358 ? 4.251 3.205 16.788 1.00 87.38 358 LEU A C 1
ATOM 2573 O O . LEU A 1 358 ? 4.101 4.420 16.629 1.00 87.38 358 LEU A O 1
ATOM 2577 N N . THR A 1 359 ? 5.365 2.697 17.317 1.00 88.44 359 THR A N 1
ATOM 2578 C CA . THR A 1 359 ? 6.552 3.519 17.582 1.00 88.44 359 THR A CA 1
ATOM 2579 C C . THR A 1 359 ? 6.975 4.216 16.295 1.00 88.44 359 THR A C 1
ATOM 2581 O O . THR A 1 359 ? 7.111 3.544 15.284 1.00 88.44 359 THR A O 1
ATOM 2584 N N . GLY A 1 360 ? 7.196 5.532 16.327 1.00 84.44 360 GLY A N 1
ATOM 2585 C CA . GLY A 1 360 ? 7.559 6.317 15.139 1.00 84.44 360 GLY A CA 1
ATOM 2586 C C . GLY A 1 360 ? 6.414 7.133 14.537 1.00 84.44 360 GLY A C 1
ATOM 2587 O O . GLY A 1 360 ? 6.664 8.055 13.765 1.00 84.44 360 GLY A O 1
ATOM 2588 N N . VAL A 1 361 ? 5.169 6.876 14.952 1.00 89.06 361 VAL A N 1
ATOM 2589 C CA . VAL A 1 361 ? 4.067 7.828 14.758 1.00 89.06 361 VAL A CA 1
ATOM 2590 C C . VAL A 1 361 ? 4.279 9.027 15.691 1.00 89.06 361 VAL A C 1
ATOM 2592 O O . VAL A 1 361 ? 4.680 8.858 16.847 1.00 89.06 361 VAL A O 1
ATOM 2595 N N . SER A 1 362 ? 4.027 10.242 15.192 1.00 83.88 362 SER A N 1
ATOM 2596 C CA . SER A 1 362 ? 4.137 11.487 15.963 1.00 83.88 362 SER A CA 1
ATOM 2597 C C . SER A 1 362 ? 3.423 11.393 17.312 1.00 83.88 362 SER A C 1
ATOM 2599 O O . SER A 1 362 ? 2.319 10.859 17.417 1.00 83.88 362 SER A O 1
ATOM 2601 N N . ASN A 1 363 ? 4.056 11.918 18.366 1.00 80.69 363 ASN A N 1
ATOM 2602 C CA . ASN A 1 363 ? 3.541 11.775 19.724 1.00 80.69 363 ASN A CA 1
ATOM 2603 C C . ASN A 1 363 ? 2.123 12.351 19.852 1.00 80.69 363 ASN A C 1
ATOM 2605 O O . ASN A 1 363 ? 1.901 13.537 19.614 1.00 80.69 363 ASN A O 1
ATOM 2609 N N . GLY A 1 364 ? 1.191 11.506 20.287 1.00 85.38 364 GLY A N 1
ATOM 2610 C CA . GLY A 1 364 ? -0.210 11.861 20.464 1.00 85.38 364 GLY A CA 1
ATOM 2611 C C . GLY A 1 364 ? -1.074 11.676 19.220 1.00 85.38 364 GLY A C 1
ATOM 2612 O O . GLY A 1 364 ? -2.282 11.816 19.362 1.00 85.38 364 GLY A O 1
ATOM 2613 N N . ASP A 1 365 ? -0.515 11.328 18.061 1.00 93.31 365 ASP A N 1
ATOM 2614 C CA . ASP A 1 365 ? -1.275 10.943 16.871 1.00 93.31 365 ASP A CA 1
ATOM 2615 C C . ASP A 1 365 ? -1.486 9.421 16.802 1.00 93.31 365 ASP A C 1
ATOM 2617 O O . ASP A 1 365 ? -0.934 8.655 17.593 1.00 93.31 365 ASP A O 1
ATOM 2621 N N . PHE A 1 366 ? -2.346 8.975 15.887 1.00 94.06 366 PHE A N 1
ATOM 2622 C CA . PHE A 1 366 ? -2.817 7.593 15.842 1.00 94.06 366 PHE A CA 1
ATOM 2623 C C . PHE A 1 366 ? -2.090 6.710 14.827 1.00 94.06 366 PHE A C 1
ATOM 2625 O O . PHE A 1 366 ? -1.715 5.589 15.164 1.00 94.06 366 PHE A O 1
ATOM 2632 N N . ALA A 1 367 ? -1.906 7.177 13.592 1.00 94.69 367 ALA A N 1
ATOM 2633 C CA . ALA A 1 367 ? -1.255 6.394 12.541 1.00 94.69 367 ALA A CA 1
ATOM 2634 C C . ALA A 1 367 ? -0.746 7.288 11.410 1.00 94.69 367 ALA A C 1
ATOM 2636 O O . ALA A 1 367 ? -1.383 8.289 11.083 1.00 94.69 367 ALA A O 1
ATOM 2637 N N . ASN A 1 368 ? 0.343 6.887 10.758 1.00 94.31 368 ASN A N 1
ATOM 2638 C CA . ASN A 1 368 ? 0.693 7.427 9.446 1.00 94.31 368 ASN A CA 1
ATOM 2639 C C . ASN A 1 368 ? -0.325 6.935 8.404 1.00 94.31 368 ASN A C 1
ATOM 2641 O O . ASN A 1 368 ? -0.868 5.837 8.531 1.00 94.31 368 ASN A O 1
ATOM 2645 N N . ILE A 1 369 ? -0.618 7.763 7.409 1.00 95.06 369 ILE A N 1
ATOM 2646 C CA . ILE A 1 369 ? -1.436 7.442 6.241 1.00 95.06 369 ILE A CA 1
ATOM 2647 C C . ILE A 1 369 ? -0.535 7.650 5.033 1.00 95.06 369 ILE A C 1
ATOM 2649 O O . ILE A 1 369 ? -0.249 8.789 4.665 1.00 95.06 369 ILE A O 1
ATOM 2653 N N . ASP A 1 370 ? -0.062 6.560 4.447 1.00 93.81 370 ASP A N 1
ATOM 2654 C CA . ASP A 1 370 ? 0.990 6.625 3.442 1.00 93.81 370 ASP A CA 1
ATOM 2655 C C . ASP A 1 370 ? 0.416 6.489 2.026 1.00 93.81 370 ASP A C 1
ATOM 2657 O O . ASP A 1 370 ? -0.459 5.662 1.746 1.00 93.81 370 ASP A O 1
ATOM 2661 N N . ASP A 1 371 ? 0.957 7.304 1.124 1.00 91.75 371 ASP A N 1
ATOM 2662 C CA . ASP A 1 371 ? 0.825 7.181 -0.326 1.00 91.75 371 ASP A CA 1
ATOM 2663 C C . ASP A 1 371 ? -0.623 6.996 -0.828 1.00 91.75 371 ASP A C 1
ATOM 2665 O O . ASP A 1 371 ? -0.940 6.104 -1.632 1.00 91.75 371 ASP A O 1
ATOM 2669 N N . PHE A 1 372 ? -1.544 7.820 -0.315 1.00 93.75 372 PHE A N 1
ATOM 2670 C CA . PHE A 1 372 ? -2.916 7.876 -0.808 1.00 93.75 372 PHE A CA 1
ATOM 2671 C C . PHE A 1 372 ? -2.951 8.657 -2.119 1.00 93.75 372 PHE A C 1
ATOM 2673 O O . PHE A 1 372 ? -2.967 9.887 -2.130 1.00 93.75 372 PHE A O 1
ATOM 2680 N N . THR A 1 373 ? -3.005 7.932 -3.231 1.00 92.88 373 THR A N 1
ATOM 2681 C CA . THR A 1 373 ? -3.114 8.510 -4.562 1.00 92.88 373 THR A CA 1
ATOM 2682 C C . THR A 1 373 ? -4.565 8.590 -5.003 1.00 92.88 373 THR A C 1
ATOM 2684 O O . THR A 1 373 ? -5.337 7.634 -4.873 1.00 92.88 373 THR A O 1
ATOM 2687 N N . GLY A 1 374 ? -4.942 9.727 -5.574 1.00 92.62 374 GLY A N 1
ATOM 2688 C CA . GLY A 1 374 ? -6.249 9.877 -6.188 1.00 92.62 374 GLY A CA 1
ATOM 2689 C C . GLY A 1 374 ? -6.408 11.182 -6.944 1.00 92.62 374 GLY A C 1
ATOM 2690 O O . GLY A 1 374 ? -5.543 12.057 -6.931 1.00 92.62 374 GLY A O 1
ATOM 2691 N N . GLN A 1 375 ? -7.566 11.306 -7.584 1.00 93.12 375 GLN A N 1
ATOM 2692 C CA . GLN A 1 375 ? -7.964 12.522 -8.268 1.00 93.12 375 GLN A CA 1
ATOM 2693 C C . GLN A 1 375 ? -8.454 13.566 -7.261 1.00 93.12 375 GLN A C 1
ATOM 2695 O O . GLN A 1 375 ? -9.253 13.256 -6.374 1.00 93.12 375 GLN A O 1
ATOM 2700 N N . VAL A 1 376 ? -8.031 14.814 -7.421 1.00 94.94 376 VAL A N 1
ATOM 2701 C CA . VAL A 1 376 ? -8.484 15.943 -6.606 1.00 94.94 376 VAL A CA 1
ATOM 2702 C C . VAL A 1 376 ? -9.939 16.269 -6.939 1.00 94.94 376 VAL A C 1
ATOM 2704 O O . VAL A 1 376 ? -10.246 16.747 -8.032 1.00 94.94 376 VAL A O 1
ATOM 2707 N N . THR A 1 377 ? -10.844 16.053 -5.986 1.00 95.38 377 THR A N 1
ATOM 2708 C CA . THR A 1 377 ? -12.280 16.354 -6.139 1.00 95.38 377 THR A CA 1
ATOM 2709 C C . THR A 1 377 ? -12.711 17.625 -5.418 1.00 95.38 377 THR A C 1
ATOM 2711 O O . THR A 1 377 ? -13.760 18.179 -5.733 1.00 95.38 377 THR A O 1
ATOM 2714 N N . ALA A 1 378 ? -11.931 18.085 -4.438 1.00 95.44 378 ALA A N 1
ATOM 2715 C CA . ALA A 1 378 ? -12.116 19.381 -3.795 1.00 95.44 378 ALA A CA 1
ATOM 2716 C C . ALA A 1 378 ? -10.772 19.907 -3.284 1.00 95.44 378 ALA A C 1
ATOM 2718 O O . ALA A 1 378 ? -9.942 19.134 -2.807 1.00 95.44 378 ALA A O 1
ATOM 2719 N N . ILE A 1 379 ? -10.570 21.219 -3.364 1.00 93.62 379 ILE A N 1
ATOM 2720 C CA . ILE A 1 379 ? -9.345 21.880 -2.912 1.00 93.62 379 ILE A CA 1
ATOM 2721 C C . ILE A 1 379 ? -9.669 23.272 -2.369 1.00 93.62 379 ILE A C 1
ATOM 2723 O O . ILE A 1 379 ? -10.542 23.971 -2.887 1.00 93.62 379 ILE A O 1
ATOM 2727 N N . SER A 1 380 ? -8.984 23.662 -1.300 1.00 91.12 380 SER A N 1
ATOM 2728 C CA . SER A 1 380 ? -9.026 25.001 -0.714 1.00 91.12 380 SER A CA 1
ATOM 2729 C C . SER A 1 380 ? -7.605 25.475 -0.404 1.00 91.12 380 SER A C 1
ATOM 2731 O O . SER A 1 380 ? -6.631 24.797 -0.718 1.00 91.12 380 SER A O 1
ATOM 2733 N N . SER A 1 381 ? -7.456 26.632 0.243 1.00 86.19 381 SER A N 1
ATOM 2734 C CA . SER A 1 381 ? -6.140 27.132 0.659 1.00 86.19 381 SER A CA 1
ATOM 2735 C C . SER A 1 381 ? -5.442 26.268 1.715 1.00 86.19 381 SER A C 1
ATOM 2737 O O . SER A 1 381 ? -4.249 26.454 1.937 1.00 86.19 381 SER A O 1
ATOM 2739 N N . SER A 1 382 ? -6.173 25.390 2.408 1.00 90.81 382 SER A N 1
ATOM 2740 C CA . SER A 1 382 ? -5.653 24.622 3.548 1.00 90.81 382 SER A CA 1
ATOM 2741 C C . SER A 1 382 ? -6.193 23.194 3.630 1.00 90.81 382 SER A C 1
ATOM 2743 O O . SER A 1 382 ? -6.106 22.560 4.679 1.00 90.81 382 SER A O 1
ATOM 2745 N N . SER A 1 383 ? -6.824 22.690 2.571 1.00 94.19 383 SER A N 1
ATOM 2746 C CA . SER A 1 383 ? -7.365 21.333 2.543 1.00 94.19 383 SER A CA 1
ATOM 2747 C C . SER A 1 383 ? -7.462 20.808 1.120 1.00 94.19 383 SER A C 1
ATOM 2749 O O . SER A 1 383 ? -7.699 21.565 0.177 1.00 94.19 383 SER A O 1
ATOM 2751 N N . ILE A 1 384 ? -7.310 19.496 0.989 1.00 95.81 384 ILE A N 1
ATOM 2752 C CA . ILE A 1 384 ? -7.454 18.762 -0.261 1.00 95.81 384 ILE A CA 1
ATOM 2753 C C . ILE A 1 384 ? -8.301 17.512 -0.018 1.00 95.81 384 ILE A C 1
ATOM 2755 O O . ILE A 1 384 ? -8.212 16.879 1.034 1.00 95.81 384 ILE A O 1
ATOM 2759 N N . THR A 1 385 ? -9.160 17.172 -0.976 1.00 96.56 385 THR A N 1
ATOM 2760 C CA . THR A 1 385 ? -9.916 15.917 -0.994 1.00 96.56 385 THR A CA 1
ATOM 2761 C C . THR A 1 385 ? -9.568 15.139 -2.244 1.00 96.56 385 THR A C 1
ATOM 2763 O O . THR A 1 385 ? -9.742 15.639 -3.358 1.00 96.56 385 THR A O 1
ATOM 2766 N N . LEU A 1 386 ? -9.106 13.914 -2.034 1.00 95.19 386 LEU A N 1
ATOM 2767 C CA . LEU A 1 386 ? -8.695 12.977 -3.063 1.00 95.19 386 LEU A CA 1
ATOM 2768 C C . LEU A 1 386 ? -9.715 11.852 -3.168 1.00 95.19 386 LEU A C 1
ATOM 2770 O O . LEU A 1 386 ? -10.241 11.378 -2.159 1.00 95.19 386 LEU A O 1
ATOM 2774 N N . LYS A 1 387 ? -9.969 11.393 -4.388 1.00 91.69 387 LYS A N 1
ATOM 2775 C CA . LYS A 1 387 ? -10.757 10.198 -4.667 1.00 91.69 387 LYS A CA 1
ATOM 2776 C C . LYS A 1 387 ? -9.905 9.200 -5.440 1.00 91.69 387 LYS A C 1
ATOM 2778 O O . LYS A 1 387 ? -9.539 9.440 -6.586 1.00 91.69 387 LYS A O 1
ATOM 2783 N N . SER A 1 388 ? -9.612 8.079 -4.799 1.00 86.81 388 SER A N 1
ATOM 2784 C CA . SER A 1 388 ? -9.025 6.900 -5.421 1.00 86.81 388 SER A CA 1
ATOM 2785 C C . SER A 1 388 ? -10.119 6.075 -6.105 1.00 86.81 388 SER A C 1
ATOM 2787 O O . SER A 1 388 ? -11.249 5.980 -5.614 1.00 86.81 388 SER A O 1
ATOM 2789 N N . THR A 1 389 ? -9.779 5.443 -7.226 1.00 77.50 389 THR A N 1
ATOM 2790 C CA . THR A 1 389 ? -10.637 4.472 -7.928 1.00 77.50 389 THR A CA 1
ATOM 2791 C C . THR A 1 389 ? -10.900 3.217 -7.089 1.00 77.50 389 THR A C 1
ATOM 2793 O O . THR A 1 389 ? -11.950 2.594 -7.233 1.00 77.50 389 THR A O 1
ATOM 2796 N N . VAL A 1 390 ? -9.976 2.873 -6.185 1.00 74.50 390 VAL A N 1
ATOM 2797 C CA . VAL A 1 390 ? -9.932 1.589 -5.466 1.00 74.50 390 VAL A CA 1
ATOM 2798 C C . VAL A 1 390 ? -10.014 1.727 -3.941 1.00 74.50 390 VAL A C 1
ATOM 2800 O O . VAL A 1 390 ? -10.561 0.838 -3.286 1.00 74.50 390 VAL A O 1
ATOM 2803 N N . ARG A 1 391 ? -9.534 2.846 -3.372 1.00 78.69 391 ARG A N 1
ATOM 2804 C CA . ARG A 1 391 ? -9.455 3.089 -1.912 1.00 78.69 391 ARG A CA 1
ATOM 2805 C C . ARG A 1 391 ? -10.523 4.046 -1.358 1.00 78.69 391 ARG A C 1
ATOM 2807 O O . ARG A 1 391 ? -10.571 4.279 -0.155 1.00 78.69 391 ARG A O 1
ATOM 2814 N N . GLY A 1 392 ? -11.390 4.606 -2.204 1.00 85.19 392 GLY A N 1
ATOM 2815 C CA . GLY A 1 392 ? -12.425 5.561 -1.784 1.00 85.19 392 GLY A CA 1
ATOM 2816 C C . GLY A 1 392 ? -11.920 7.005 -1.721 1.00 85.19 392 GLY A C 1
ATOM 2817 O O . GLY A 1 392 ? -11.152 7.424 -2.582 1.00 85.19 392 GLY A O 1
ATOM 2818 N N . SER A 1 393 ? -12.377 7.791 -0.744 1.00 90.75 393 SER A N 1
ATOM 2819 C CA . SER A 1 393 ? -12.039 9.217 -0.631 1.00 90.75 393 SER A CA 1
ATOM 2820 C C . SER A 1 393 ? -11.318 9.544 0.671 1.00 90.75 393 SER A C 1
ATOM 2822 O O . SER A 1 393 ? -11.677 9.028 1.726 1.00 90.75 393 SER A O 1
ATOM 2824 N N . LEU A 1 394 ? -10.350 10.454 0.590 1.00 94.31 394 LEU A N 1
ATOM 2825 C CA . LEU A 1 394 ? -9.583 10.967 1.720 1.00 94.31 394 LEU A CA 1
ATOM 2826 C C . LEU A 1 394 ? -9.598 12.495 1.683 1.00 94.31 394 LEU A C 1
ATOM 2828 O O . LEU A 1 394 ? -9.271 13.093 0.660 1.00 94.31 394 LEU A O 1
ATOM 2832 N N . THR A 1 395 ? -9.945 13.124 2.801 1.00 96.00 395 THR A N 1
ATOM 2833 C CA . THR A 1 395 ? -9.807 14.572 2.985 1.00 96.00 395 THR A CA 1
ATOM 2834 C C . THR A 1 395 ? -8.721 14.831 4.011 1.00 96.00 395 THR A C 1
ATOM 2836 O O . THR A 1 395 ? -8.760 14.260 5.100 1.00 96.00 395 THR A O 1
ATOM 2839 N N . ALA A 1 396 ? -7.787 15.716 3.677 1.00 96.81 396 ALA A N 1
ATOM 2840 C CA . ALA A 1 396 ? -6.713 16.113 4.570 1.00 96.81 396 ALA A CA 1
ATOM 2841 C C . ALA A 1 396 ? -6.603 17.633 4.691 1.00 96.81 396 ALA A C 1
ATOM 2843 O O . ALA A 1 396 ? -6.947 18.385 3.769 1.00 96.81 396 ALA A O 1
ATOM 2844 N N . SER A 1 397 ? -6.106 18.079 5.840 1.00 95.56 397 SER A N 1
ATOM 2845 C CA . SER A 1 397 ? -5.647 19.449 6.050 1.00 95.56 397 SER A CA 1
ATOM 2846 C C . SER A 1 397 ? -4.236 19.593 5.493 1.00 95.56 397 SER A C 1
ATOM 2848 O O . SER A 1 397 ? -3.393 18.729 5.719 1.00 95.56 397 SER A O 1
ATOM 2850 N N . ILE A 1 398 ? -3.971 20.690 4.794 1.00 92.44 398 ILE A N 1
ATOM 2851 C CA . ILE A 1 398 ? -2.681 20.989 4.174 1.00 92.44 398 ILE A CA 1
ATOM 2852 C C . ILE A 1 398 ? -2.177 22.307 4.748 1.00 92.44 398 ILE A C 1
ATOM 2854 O O . ILE A 1 398 ? -2.864 23.328 4.674 1.00 92.44 398 ILE A O 1
ATOM 2858 N N . THR A 1 399 ? -0.983 22.294 5.334 1.00 86.25 399 THR A N 1
ATOM 2859 C CA . THR A 1 399 ? -0.311 23.522 5.770 1.00 86.25 399 THR A CA 1
ATOM 2860 C C . THR A 1 399 ? 0.540 24.075 4.631 1.00 86.25 399 THR A C 1
ATOM 2862 O O . THR A 1 399 ? 0.877 23.373 3.682 1.00 86.25 399 THR A O 1
ATOM 2865 N N . SER A 1 400 ? 0.931 25.347 4.712 1.00 77.06 400 SER A N 1
ATOM 2866 C CA . SER A 1 400 ? 1.789 25.966 3.694 1.00 77.06 400 SER A CA 1
ATOM 2867 C C . SER A 1 400 ? 3.242 25.475 3.713 1.00 77.06 400 SER A C 1
ATOM 2869 O O . SER A 1 400 ? 4.044 25.995 2.945 1.00 77.06 400 SER A O 1
ATOM 2871 N N . THR A 1 401 ? 3.600 24.554 4.612 1.00 82.56 401 THR A N 1
ATOM 2872 C CA . THR A 1 401 ? 4.984 24.125 4.865 1.00 82.56 401 THR A CA 1
ATOM 2873 C C . THR A 1 401 ? 5.243 22.666 4.523 1.00 82.56 401 THR A C 1
ATOM 2875 O O . THR A 1 401 ? 6.369 22.218 4.718 1.00 82.56 401 THR A O 1
ATOM 2878 N N . ILE A 1 402 ? 4.233 21.908 4.080 1.00 86.81 402 ILE A N 1
ATOM 2879 C CA . ILE A 1 402 ? 4.483 20.520 3.688 1.00 86.81 402 ILE A CA 1
ATOM 2880 C C . ILE A 1 402 ? 5.400 20.496 2.453 1.00 86.81 402 ILE A C 1
ATOM 2882 O O . ILE A 1 402 ? 5.214 21.329 1.559 1.00 86.81 402 ILE A O 1
ATOM 2886 N N . PRO A 1 403 ? 6.393 19.595 2.390 1.00 85.81 403 PRO A N 1
ATOM 2887 C CA . PRO A 1 403 ? 7.134 19.343 1.164 1.00 85.81 403 PRO A CA 1
ATOM 2888 C C . PRO A 1 403 ? 6.181 18.938 0.037 1.00 85.81 403 PRO A C 1
ATOM 2890 O O . PRO A 1 403 ? 5.201 18.221 0.257 1.00 85.81 403 PRO A O 1
ATOM 2893 N N . VAL A 1 404 ? 6.483 19.423 -1.166 1.00 86.94 404 VAL A N 1
ATOM 2894 C CA . VAL A 1 404 ? 5.807 19.014 -2.395 1.00 86.94 404 VAL A CA 1
ATOM 2895 C C . VAL A 1 404 ? 6.841 18.523 -3.377 1.00 86.94 404 VAL A C 1
ATOM 2897 O O . VAL A 1 404 ? 7.742 19.286 -3.736 1.00 86.94 404 VAL A O 1
ATOM 2900 N N . ASN A 1 405 ? 6.689 17.273 -3.801 1.00 88.12 405 ASN A N 1
ATOM 2901 C CA . ASN A 1 405 ? 7.500 16.704 -4.853 1.00 88.12 405 ASN A CA 1
ATOM 2902 C C . ASN A 1 405 ? 6.800 16.841 -6.208 1.00 88.12 405 ASN A C 1
ATOM 2904 O O . ASN A 1 405 ? 5.600 16.601 -6.344 1.00 88.12 405 ASN A O 1
ATOM 2908 N N . ASP A 1 406 ? 7.563 17.222 -7.224 1.00 88.50 406 ASP A N 1
ATOM 2909 C CA . ASP A 1 406 ? 7.103 17.324 -8.607 1.00 88.50 406 ASP A CA 1
ATOM 2910 C C . ASP A 1 406 ? 8.170 16.729 -9.533 1.00 88.50 406 ASP A C 1
ATOM 2912 O O . ASP A 1 406 ? 8.930 17.457 -10.188 1.00 88.50 406 ASP A O 1
ATOM 2916 N N . PRO A 1 407 ? 8.247 15.388 -9.604 1.00 84.81 407 PRO A N 1
ATOM 2917 C CA . PRO A 1 407 ? 9.307 14.690 -10.330 1.00 84.81 407 PRO A CA 1
ATOM 2918 C C . PRO A 1 407 ? 9.264 14.930 -11.844 1.00 84.81 407 PRO A C 1
ATOM 2920 O O . PRO A 1 407 ? 10.163 14.514 -12.575 1.00 84.81 407 PRO A O 1
ATOM 2923 N N . GLN A 1 408 ? 8.211 15.577 -12.343 1.00 86.56 408 GLN A N 1
ATOM 2924 C CA . GLN A 1 408 ? 8.000 15.859 -13.758 1.00 86.56 408 GLN A CA 1
ATOM 2925 C C . GLN A 1 408 ? 8.034 17.356 -14.079 1.00 86.56 408 GLN A C 1
ATOM 2927 O O . GLN A 1 408 ? 7.832 17.723 -15.238 1.00 86.56 408 GLN A O 1
ATOM 2932 N N . SER A 1 409 ? 8.311 18.211 -13.086 1.00 87.19 409 SER A N 1
ATOM 2933 C CA . SER A 1 409 ? 8.375 19.670 -13.247 1.00 87.19 409 SER A CA 1
ATOM 2934 C C . SER A 1 409 ? 7.117 20.258 -13.911 1.00 87.19 409 SER A C 1
ATOM 2936 O O . SER A 1 409 ? 7.200 21.164 -14.745 1.00 87.19 409 SER A O 1
ATOM 2938 N N . GLN A 1 410 ? 5.942 19.715 -13.581 1.00 86.31 410 GLN A N 1
ATOM 2939 C CA . GLN A 1 410 ? 4.646 20.157 -14.106 1.00 86.31 410 GLN A CA 1
ATOM 2940 C C . GLN A 1 410 ? 4.139 21.440 -13.426 1.00 86.31 410 GLN A C 1
ATOM 2942 O O . GLN A 1 410 ? 3.295 22.154 -13.972 1.00 86.31 410 GLN A O 1
ATOM 2947 N N . CYS A 1 411 ? 4.647 21.739 -12.236 1.00 80.19 411 CYS A N 1
ATOM 2948 C CA . CYS A 1 411 ? 4.257 22.836 -11.377 1.00 80.19 411 CYS A CA 1
ATOM 2949 C C . CYS A 1 411 ? 5.311 23.950 -11.400 1.00 80.19 411 CYS A C 1
ATOM 2951 O O . CYS A 1 411 ? 6.377 23.858 -10.800 1.00 80.19 411 CYS A O 1
ATOM 2953 N N . THR A 1 412 ? 4.991 25.070 -12.048 1.00 66.25 412 THR A N 1
ATOM 2954 C CA . THR A 1 412 ? 5.870 26.255 -12.117 1.00 66.25 412 THR A CA 1
ATOM 2955 C C . THR A 1 412 ? 5.556 27.311 -11.043 1.00 66.25 412 THR A C 1
ATOM 2957 O O . THR A 1 412 ? 6.191 28.365 -10.988 1.00 66.25 412 THR A O 1
ATOM 2960 N N . GLY A 1 413 ? 4.567 27.053 -10.177 1.00 55.22 413 GLY A N 1
ATOM 2961 C CA . GLY A 1 413 ? 4.034 28.003 -9.197 1.00 55.22 413 GLY A CA 1
ATOM 2962 C C . GLY A 1 413 ? 4.760 27.953 -7.853 1.00 55.22 413 GLY A C 1
ATOM 2963 O O . GLY A 1 413 ? 4.441 27.123 -7.010 1.00 55.22 413 GLY A O 1
ATOM 2964 N N . GLY A 1 414 ? 5.695 28.878 -7.632 1.00 51.94 414 GLY A N 1
ATOM 2965 C CA . GLY A 1 414 ? 6.584 28.920 -6.466 1.00 51.94 414 GLY A CA 1
ATOM 2966 C C . GLY A 1 414 ? 5.967 28.579 -5.097 1.00 51.94 414 GLY A C 1
ATOM 2967 O O . GLY A 1 414 ? 4.989 29.182 -4.656 1.00 51.94 414 GLY A O 1
ATOM 2968 N N . GLY A 1 415 ? 6.615 27.640 -4.403 1.00 56.12 415 GLY A N 1
ATOM 2969 C CA . GLY A 1 415 ? 6.725 27.527 -2.942 1.00 56.12 415 GLY A CA 1
ATOM 2970 C C . GLY A 1 415 ? 5.474 27.229 -2.107 1.00 56.12 415 GLY A C 1
ATOM 2971 O O . GLY A 1 415 ? 5.625 27.000 -0.910 1.00 56.12 415 GLY A O 1
ATOM 2972 N N . LYS A 1 416 ? 4.256 27.240 -2.666 1.00 69.25 416 LYS A N 1
ATOM 2973 C CA . LYS A 1 416 ? 3.033 26.861 -1.935 1.00 69.25 416 LYS A CA 1
ATOM 2974 C C . LYS A 1 416 ? 2.542 25.485 -2.384 1.00 69.25 416 LYS A C 1
ATOM 2976 O O . LYS A 1 416 ? 2.340 25.319 -3.583 1.00 69.25 416 LYS A O 1
ATOM 2981 N N . PRO A 1 417 ? 2.215 24.563 -1.459 1.00 70.00 417 PRO A N 1
ATOM 2982 C CA . PRO A 1 417 ? 1.906 23.182 -1.821 1.00 70.00 417 PRO A CA 1
ATOM 2983 C C . PRO A 1 417 ? 0.757 22.983 -2.814 1.00 70.00 417 PRO A C 1
ATOM 2985 O O . PRO A 1 417 ? 0.752 22.031 -3.580 1.00 70.00 417 PRO A O 1
ATOM 2988 N N . LEU A 1 418 ? -0.225 23.887 -2.800 1.00 81.69 418 LEU A N 1
ATOM 2989 C CA . LEU A 1 418 ? -1.466 23.763 -3.568 1.00 81.69 418 LEU A CA 1
ATOM 2990 C C . LEU A 1 418 ? -1.585 24.775 -4.723 1.00 81.69 418 LEU A C 1
ATOM 2992 O O . LEU A 1 418 ? -2.653 24.895 -5.313 1.00 81.69 418 LEU A O 1
ATOM 2996 N N . SER A 1 419 ? -0.539 25.549 -5.036 1.00 80.31 419 SER A N 1
ATOM 2997 C CA . SER A 1 419 ? -0.620 26.669 -5.998 1.00 80.31 419 SER A CA 1
ATOM 2998 C C . SER A 1 419 ? -0.911 26.242 -7.442 1.00 80.31 419 SER A C 1
ATOM 3000 O O . SER A 1 419 ? -1.520 27.003 -8.192 1.00 80.31 419 SER A O 1
ATOM 3002 N N . CYS A 1 420 ? -0.470 25.048 -7.830 1.00 80.62 420 CYS A N 1
ATOM 3003 C CA . CYS A 1 420 ? -0.554 24.502 -9.187 1.00 80.62 420 CYS A CA 1
ATOM 3004 C C . CYS A 1 420 ? -1.439 23.255 -9.287 1.00 80.62 420 CYS A C 1
ATOM 3006 O O . CYS A 1 420 ? -1.588 22.691 -10.367 1.00 80.62 420 CYS A O 1
ATOM 3008 N N . ILE A 1 421 ? -2.026 22.832 -8.168 1.00 89.12 421 ILE A N 1
ATOM 3009 C CA . ILE A 1 421 ? -2.934 21.693 -8.111 1.00 89.12 421 ILE A CA 1
ATOM 3010 C C . ILE A 1 421 ? -4.347 22.219 -8.318 1.00 89.12 421 ILE A C 1
ATOM 3012 O O . ILE A 1 421 ? -4.768 23.193 -7.691 1.00 89.12 421 ILE A O 1
ATOM 3016 N N . GLN A 1 422 ? -5.089 21.572 -9.205 1.00 89.50 422 GLN A N 1
ATOM 3017 C CA . GLN A 1 422 ? -6.451 21.957 -9.541 1.00 89.50 422 GLN A CA 1
ATOM 3018 C C . GLN A 1 422 ? -7.397 20.780 -9.314 1.00 89.50 422 GLN A C 1
ATOM 3020 O O . GLN A 1 422 ? -6.982 19.633 -9.153 1.00 89.50 422 GLN A O 1
ATOM 3025 N N . MET A 1 423 ? -8.702 21.056 -9.289 1.00 92.75 423 MET A N 1
ATOM 3026 C CA . MET A 1 423 ? -9.682 19.972 -9.353 1.00 92.75 423 MET A CA 1
ATOM 3027 C C . MET A 1 423 ? -9.466 19.183 -10.648 1.00 92.75 423 MET A C 1
ATOM 3029 O O . MET A 1 423 ? -9.373 19.774 -11.723 1.00 92.75 423 MET A O 1
ATOM 3033 N N . GLY A 1 424 ? -9.394 17.860 -10.536 1.00 91.25 424 GLY A N 1
ATOM 3034 C CA . GLY A 1 424 ? -9.098 16.958 -11.646 1.00 91.25 424 GLY A CA 1
ATOM 3035 C C . GLY A 1 424 ? -7.657 16.442 -11.694 1.00 91.25 424 GLY A C 1
ATOM 3036 O O . GLY A 1 424 ? -7.470 15.367 -12.260 1.00 91.25 424 GLY A O 1
ATOM 3037 N N . SER A 1 425 ? -6.692 17.126 -11.062 1.00 92.31 425 SER A N 1
ATOM 3038 C CA . SER A 1 425 ? -5.294 16.670 -10.961 1.00 92.31 425 SER A CA 1
ATOM 3039 C C . SER A 1 425 ? -5.182 15.333 -10.218 1.00 92.31 425 SER A C 1
ATOM 3041 O O . SER A 1 425 ? -6.032 15.019 -9.380 1.00 92.31 425 SER A O 1
ATOM 3043 N N . ILE A 1 426 ? -4.128 14.562 -10.484 1.00 92.06 426 ILE A N 1
ATOM 3044 C CA . ILE A 1 426 ? -3.775 13.346 -9.737 1.00 92.06 426 ILE A CA 1
ATOM 3045 C C . ILE A 1 426 ? -2.577 13.660 -8.851 1.00 92.06 426 ILE A C 1
ATOM 3047 O O . ILE A 1 426 ? -1.533 14.114 -9.324 1.00 92.06 426 ILE A O 1
ATOM 3051 N N . VAL A 1 427 ? -2.725 13.391 -7.559 1.00 93.12 427 VAL A N 1
ATOM 3052 C CA . VAL A 1 427 ? -1.671 13.604 -6.563 1.00 93.12 427 VAL A CA 1
ATOM 3053 C C . VAL A 1 427 ? -1.602 12.415 -5.619 1.00 93.12 427 VAL A C 1
ATOM 3055 O O . VAL A 1 427 ? -2.614 11.733 -5.413 1.00 93.12 427 VAL A O 1
ATOM 3058 N N . SER A 1 428 ? -0.429 12.182 -5.039 1.00 93.69 428 SER A N 1
ATOM 3059 C CA . SER A 1 428 ? -0.271 11.257 -3.921 1.00 93.69 428 SER A CA 1
ATOM 3060 C C . SER A 1 428 ? -0.016 12.012 -2.630 1.00 93.69 428 SER A C 1
ATOM 3062 O O . SER A 1 428 ? 0.794 12.928 -2.597 1.00 93.69 428 SER A O 1
ATOM 3064 N N . LEU A 1 429 ? -0.736 11.657 -1.572 1.00 94.31 429 LEU A N 1
ATOM 3065 C CA . LEU A 1 429 ? -0.647 12.316 -0.277 1.00 94.31 429 LEU A CA 1
ATOM 3066 C C . LEU A 1 429 ? -0.090 11.352 0.768 1.00 94.31 429 LEU A C 1
ATOM 3068 O O . LEU A 1 429 ? -0.631 10.259 0.956 1.00 94.31 429 LEU A O 1
ATOM 3072 N N . GLN A 1 430 ? 0.916 11.814 1.505 1.00 93.88 430 GLN A N 1
ATOM 3073 C CA . GLN A 1 430 ? 1.285 11.243 2.796 1.00 93.88 430 GLN A CA 1
ATOM 3074 C C . GLN A 1 430 ? 0.739 12.131 3.917 1.00 93.88 430 GLN A C 1
ATOM 3076 O O . GLN A 1 430 ? 0.638 13.355 3.773 1.00 93.88 430 GLN A O 1
ATOM 3081 N N . GLY A 1 431 ? 0.361 11.530 5.039 1.00 94.19 431 GLY A N 1
ATOM 3082 C CA . GLY A 1 431 ? -0.170 12.267 6.174 1.00 94.19 431 GLY A CA 1
ATOM 3083 C C . GLY A 1 431 ? -0.182 11.480 7.472 1.00 94.19 431 GLY A C 1
ATOM 3084 O O . GLY A 1 431 ? 0.300 10.357 7.558 1.00 94.19 431 GLY A O 1
ATOM 3085 N N . VAL A 1 432 ? -0.782 12.084 8.491 1.00 95.25 432 VAL A N 1
ATOM 3086 C CA . VAL A 1 432 ? -0.955 11.499 9.819 1.00 95.25 432 VAL A CA 1
ATOM 3087 C C . VAL A 1 432 ? -2.414 11.627 10.235 1.00 95.25 432 VAL A C 1
ATOM 3089 O O . VAL A 1 432 ? -3.011 12.704 10.148 1.00 95.25 432 VAL A O 1
ATOM 3092 N N . LEU A 1 433 ? -2.994 10.519 10.688 1.00 96.19 433 LEU A N 1
ATOM 3093 C CA . LEU A 1 433 ? -4.271 10.479 11.384 1.00 96.19 433 LEU A CA 1
ATOM 3094 C C . LEU A 1 433 ? -4.061 10.964 12.820 1.00 96.19 433 LEU A C 1
ATOM 3096 O O . LEU A 1 433 ? -3.414 10.289 13.620 1.00 96.19 433 LEU A O 1
ATOM 3100 N N . THR A 1 434 ? -4.634 12.113 13.152 1.00 95.25 434 THR A N 1
ATOM 3101 C CA . THR A 1 434 ? -4.480 12.736 14.468 1.00 95.25 434 THR A CA 1
ATOM 3102 C C . THR A 1 434 ? -5.367 12.085 15.525 1.00 95.25 434 THR A C 1
ATOM 3104 O O . THR A 1 434 ? -6.341 11.395 15.202 1.00 95.25 434 THR A O 1
ATOM 3107 N N . ASN A 1 435 ? -5.119 12.388 16.804 1.00 92.62 435 ASN A N 1
ATOM 3108 C CA . ASN A 1 435 ? -6.012 11.971 17.898 1.00 92.62 435 ASN A CA 1
ATOM 3109 C C . ASN A 1 435 ? -7.428 12.564 17.869 1.00 92.62 435 ASN A C 1
ATOM 3111 O O . ASN A 1 435 ? -8.279 12.143 18.649 1.00 92.62 435 ASN A O 1
ATOM 3115 N N . THR A 1 436 ? -7.684 13.530 16.987 1.00 91.69 436 THR A N 1
ATOM 3116 C CA . THR A 1 436 ? -9.016 14.086 16.715 1.00 91.69 436 THR A CA 1
ATOM 3117 C C . THR A 1 436 ? -9.665 13.449 15.485 1.00 91.69 436 THR A C 1
ATOM 3119 O O . THR A 1 436 ? -10.755 13.849 15.074 1.00 91.69 436 THR A O 1
ATOM 3122 N N . GLY A 1 437 ? -8.997 12.472 14.858 1.00 92.00 437 GLY A N 1
ATOM 3123 C CA . GLY A 1 437 ? -9.424 11.778 13.641 1.00 92.00 437 GLY A CA 1
ATOM 3124 C C . GLY A 1 437 ? -9.445 12.649 12.393 1.00 92.00 437 GLY A C 1
ATOM 3125 O O . GLY A 1 437 ? -10.068 12.270 11.403 1.00 92.00 437 GLY A O 1
ATOM 3126 N N . ALA A 1 438 ? -8.803 13.813 12.434 1.00 94.62 438 ALA A N 1
ATOM 3127 C CA . ALA A 1 438 ? -8.464 14.538 11.223 1.00 94.62 438 ALA A CA 1
ATOM 3128 C C . ALA A 1 438 ? -7.242 13.879 10.572 1.00 94.62 438 ALA A C 1
ATOM 3130 O O . ALA A 1 438 ? -6.438 13.239 11.247 1.00 94.62 438 ALA A O 1
ATOM 3131 N N . VAL A 1 439 ? -7.090 14.049 9.262 1.00 96.50 439 VAL A N 1
ATOM 3132 C CA . VAL A 1 439 ? -5.849 13.696 8.569 1.00 96.50 439 VAL A CA 1
ATOM 3133 C C . VAL A 1 439 ? -5.116 14.985 8.245 1.00 96.50 439 VAL A C 1
ATOM 3135 O O . VAL A 1 439 ? -5.674 15.876 7.601 1.00 96.50 439 VAL A O 1
ATOM 3138 N N . ASN A 1 440 ? -3.877 15.093 8.703 1.00 95.56 440 ASN A N 1
ATOM 3139 C CA . ASN A 1 440 ? -2.987 16.195 8.366 1.00 95.56 440 ASN A CA 1
ATOM 3140 C C . ASN A 1 440 ? -1.979 15.698 7.336 1.00 95.56 440 ASN A C 1
ATOM 3142 O O . ASN A 1 440 ? -1.296 14.709 7.584 1.00 95.56 440 ASN A O 1
ATOM 3146 N N . GLY A 1 441 ? -1.898 16.365 6.187 1.00 94.38 441 GLY A N 1
ATOM 3147 C CA . GLY A 1 441 ? -0.883 16.065 5.186 1.00 94.38 441 GLY A CA 1
ATOM 3148 C C . GLY A 1 441 ? 0.511 16.374 5.723 1.00 94.38 441 GLY A C 1
ATOM 3149 O O . GLY A 1 441 ? 0.708 17.384 6.401 1.00 94.38 441 GLY A O 1
ATOM 3150 N N . THR A 1 442 ? 1.460 15.505 5.410 1.00 91.62 442 THR A N 1
ATOM 3151 C CA . THR A 1 442 ? 2.884 15.665 5.720 1.00 91.62 442 THR A CA 1
ATOM 3152 C C . THR A 1 442 ? 3.719 15.832 4.464 1.00 91.62 442 THR A C 1
ATOM 3154 O O . THR A 1 442 ? 4.772 16.447 4.547 1.00 91.62 442 THR A O 1
ATOM 3157 N N . GLU A 1 443 ? 3.243 15.353 3.315 1.00 90.88 443 GLU A N 1
ATOM 3158 C CA . GLU A 1 443 ? 3.909 15.477 2.018 1.00 90.88 443 GLU A CA 1
ATOM 3159 C C . GLU A 1 443 ? 2.911 15.271 0.882 1.00 90.88 443 GLU A C 1
ATOM 3161 O O . GLU A 1 443 ? 1.892 14.591 1.056 1.00 90.88 443 GLU A O 1
ATOM 3166 N N . LEU A 1 444 ? 3.203 15.860 -0.276 1.00 91.25 444 LEU A N 1
ATOM 3167 C CA . LEU A 1 444 ? 2.370 15.762 -1.463 1.00 91.25 444 LEU A CA 1
ATOM 3168 C C . LEU A 1 444 ? 3.216 15.558 -2.726 1.00 91.25 444 LEU A C 1
ATOM 3170 O O . LEU A 1 444 ? 4.029 16.412 -3.063 1.00 91.25 444 LEU A O 1
ATOM 3174 N N . ASP A 1 445 ? 2.946 14.490 -3.467 1.00 91.12 445 ASP A N 1
ATOM 3175 C CA . ASP A 1 445 ? 3.552 14.222 -4.770 1.00 91.12 445 ASP A CA 1
ATOM 3176 C C . ASP A 1 445 ? 2.591 14.631 -5.887 1.00 91.12 445 ASP A C 1
ATOM 3178 O O . ASP A 1 445 ? 1.427 14.206 -5.921 1.00 91.12 445 ASP A O 1
ATOM 3182 N N . ILE A 1 446 ? 3.078 15.420 -6.841 1.00 90.88 446 ILE A N 1
ATOM 3183 C CA . ILE A 1 446 ? 2.346 15.756 -8.061 1.00 90.88 446 ILE A CA 1
ATOM 3184 C C . ILE A 1 446 ? 2.618 14.674 -9.105 1.00 90.88 446 ILE A C 1
ATOM 3186 O O . ILE A 1 446 ? 3.718 14.558 -9.644 1.00 90.88 446 ILE A O 1
ATOM 3190 N N . ILE A 1 447 ? 1.585 13.891 -9.411 1.00 90.06 447 ILE A N 1
ATOM 3191 C CA . ILE A 1 447 ? 1.675 12.802 -10.387 1.00 90.06 447 ILE A CA 1
ATOM 3192 C C . ILE A 1 447 ? 1.206 13.273 -11.772 1.00 90.06 447 ILE A C 1
ATOM 3194 O O . ILE A 1 447 ? 1.869 13.046 -12.794 1.00 90.06 447 ILE A O 1
ATOM 3198 N N . ASP A 1 448 ? 0.071 13.972 -11.800 1.00 90.31 448 ASP A N 1
ATOM 3199 C CA . ASP A 1 448 ? -0.402 14.690 -12.975 1.00 90.31 448 ASP A CA 1
ATOM 3200 C C . ASP A 1 448 ? -1.119 15.982 -12.568 1.00 90.31 448 ASP A C 1
ATOM 3202 O O . ASP A 1 448 ? -2.241 15.964 -12.057 1.00 90.31 448 ASP A O 1
ATOM 3206 N N . ALA A 1 449 ? -0.480 17.125 -12.815 1.00 89.56 449 ALA A N 1
ATOM 3207 C CA . ALA A 1 449 ? -1.080 18.434 -12.562 1.00 89.56 449 ALA A CA 1
ATOM 3208 C C . ALA A 1 449 ? -2.260 18.767 -13.505 1.00 89.56 449 ALA A C 1
ATOM 3210 O O . ALA A 1 449 ? -3.020 19.695 -13.218 1.00 89.56 449 ALA A O 1
ATOM 3211 N N . SER A 1 450 ? -2.447 18.032 -14.610 1.00 87.00 450 SER A N 1
ATOM 3212 C CA . SER A 1 450 ? -3.512 18.276 -15.594 1.00 87.00 450 SER A CA 1
ATOM 3213 C C . SER A 1 450 ? -4.918 18.155 -14.996 1.00 87.00 450 SER A C 1
ATOM 3215 O O . SER A 1 450 ? -5.205 17.261 -14.207 1.00 87.00 450 SER A O 1
ATOM 3217 N N . THR A 1 451 ? -5.851 19.002 -15.441 1.00 84.88 451 THR A N 1
ATOM 3218 C CA . THR A 1 451 ? -7.289 18.871 -15.122 1.00 84.88 451 THR A CA 1
ATOM 3219 C C . THR A 1 451 ? -7.985 17.775 -15.931 1.00 84.88 451 THR A C 1
ATOM 3221 O O . THR A 1 451 ? -9.129 17.418 -15.653 1.00 84.88 451 THR A O 1
ATOM 3224 N N . SER A 1 452 ? -7.313 17.244 -16.951 1.00 86.19 452 SER A N 1
ATOM 3225 C CA . SER A 1 452 ? -7.723 16.080 -17.738 1.00 86.19 452 SER A CA 1
ATOM 3226 C C . SER A 1 452 ? -6.529 15.133 -17.813 1.00 86.19 452 SER A C 1
ATOM 3228 O O . SER A 1 452 ? -5.804 15.142 -18.812 1.00 86.19 452 SER A O 1
ATOM 3230 N N . PRO A 1 453 ? -6.238 14.416 -16.718 1.00 87.44 453 PRO A N 1
ATOM 3231 C CA . PRO A 1 453 ? -5.055 13.579 -16.643 1.00 87.44 453 PRO A CA 1
ATOM 3232 C C . PRO A 1 453 ? -5.218 12.340 -17.523 1.00 87.44 453 PRO A C 1
ATOM 3234 O O . PRO A 1 453 ? -6.339 11.889 -17.793 1.00 87.44 453 PRO A O 1
ATOM 3237 N N . VAL A 1 454 ? -4.088 11.800 -17.970 1.00 88.50 454 VAL A N 1
ATOM 3238 C CA . VAL A 1 454 ? -4.050 10.530 -18.708 1.00 88.50 454 VAL A CA 1
ATOM 3239 C C . VAL A 1 454 ? -4.318 9.353 -17.770 1.00 88.50 454 VAL A C 1
ATOM 3241 O O . VAL A 1 454 ? -4.204 9.482 -16.554 1.00 88.50 454 VAL A O 1
ATOM 3244 N N . ASP A 1 455 ? -4.660 8.193 -18.332 1.00 90.75 455 ASP A N 1
ATOM 3245 C CA . ASP A 1 455 ? -4.753 6.976 -17.530 1.00 90.75 455 ASP A CA 1
ATOM 3246 C C . ASP A 1 455 ? -3.371 6.590 -16.997 1.00 90.75 455 ASP A C 1
ATOM 3248 O O . ASP A 1 455 ? -2.382 6.573 -17.734 1.00 90.75 455 ASP A O 1
ATOM 3252 N N . GLU A 1 456 ? -3.314 6.212 -15.727 1.00 91.44 456 GLU A N 1
ATOM 3253 C CA . GLU A 1 456 ? -2.087 5.771 -15.074 1.00 91.44 456 GLU A CA 1
ATOM 3254 C C . GLU A 1 456 ? -2.279 4.429 -14.377 1.00 91.44 456 GLU A C 1
ATOM 3256 O O . GLU A 1 456 ? -3.295 4.179 -13.721 1.00 91.44 456 GLU A O 1
ATOM 3261 N N . ALA A 1 457 ? -1.266 3.575 -14.487 1.00 92.88 457 ALA A N 1
ATOM 3262 C CA . ALA A 1 457 ? -1.213 2.279 -13.825 1.00 92.88 457 ALA A CA 1
ATOM 3263 C C . ALA A 1 457 ? 0.088 2.166 -13.026 1.00 92.88 457 ALA A C 1
ATOM 3265 O O . ALA A 1 457 ? 1.170 2.359 -13.578 1.00 92.88 457 ALA A O 1
ATOM 3266 N N . GLU A 1 458 ? -0.012 1.853 -11.738 1.00 94.25 458 GLU A N 1
ATOM 3267 C CA . GLU A 1 458 ? 1.124 1.655 -10.839 1.00 94.25 458 GLU A CA 1
ATOM 3268 C C . GLU A 1 458 ? 1.219 0.191 -10.422 1.00 94.25 458 GLU A C 1
ATOM 3270 O O . GLU A 1 458 ? 0.211 -0.424 -10.072 1.00 94.25 458 GLU A O 1
ATOM 3275 N N . GLY A 1 459 ? 2.419 -0.382 -10.452 1.00 94.62 459 GLY A N 1
ATOM 3276 C CA . GLY A 1 459 ? 2.602 -1.789 -10.128 1.00 94.62 459 GLY A CA 1
ATOM 3277 C C . GLY A 1 459 ? 4.051 -2.238 -10.056 1.00 94.62 459 GLY A C 1
ATOM 3278 O O . GLY A 1 459 ? 4.974 -1.509 -10.424 1.00 94.62 459 GLY A O 1
ATOM 3279 N N . THR A 1 460 ? 4.242 -3.472 -9.594 1.00 94.19 460 THR A N 1
ATOM 3280 C CA . THR A 1 460 ? 5.559 -4.108 -9.496 1.00 94.19 460 THR A CA 1
ATOM 3281 C C . THR A 1 460 ? 5.919 -4.786 -10.811 1.00 94.19 460 THR A C 1
ATOM 3283 O O . THR A 1 460 ? 5.173 -5.630 -11.320 1.00 94.19 460 THR A O 1
ATOM 3286 N N . LEU A 1 461 ? 7.083 -4.435 -11.356 1.00 92.69 461 LEU A N 1
ATOM 3287 C CA . LEU A 1 461 ? 7.627 -5.054 -12.556 1.00 92.69 461 LEU A CA 1
ATOM 3288 C C . LEU A 1 461 ? 8.117 -6.474 -12.275 1.00 92.69 461 LEU A C 1
ATOM 3290 O O . LEU A 1 461 ? 8.716 -6.747 -11.238 1.00 92.69 461 LEU A O 1
ATOM 3294 N N . TYR A 1 462 ? 7.948 -7.367 -13.240 1.00 88.19 462 TYR A N 1
ATOM 3295 C CA . TYR A 1 462 ? 8.567 -8.687 -13.238 1.00 88.19 462 TYR A CA 1
ATOM 3296 C C . TYR A 1 462 ? 9.028 -9.076 -14.637 1.00 88.19 462 TYR A C 1
ATOM 3298 O O . TYR A 1 462 ? 8.538 -8.578 -15.656 1.00 88.19 462 TYR A O 1
ATOM 3306 N N . ALA A 1 463 ? 9.990 -9.994 -14.684 1.00 78.62 463 ALA A N 1
ATOM 3307 C CA . ALA A 1 463 ? 10.408 -10.600 -15.935 1.00 78.62 463 ALA A CA 1
ATOM 3308 C C . ALA A 1 463 ? 9.295 -11.539 -16.425 1.00 78.62 463 ALA A C 1
ATOM 3310 O O . ALA A 1 463 ? 9.066 -12.589 -15.829 1.00 78.62 463 ALA A O 1
ATOM 3311 N N . ASN A 1 464 ? 8.600 -11.158 -17.501 1.00 71.44 464 ASN A N 1
ATOM 3312 C CA . ASN A 1 464 ? 7.597 -12.008 -18.138 1.00 71.44 464 ASN A CA 1
ATOM 3313 C C . ASN A 1 464 ? 8.028 -12.380 -19.565 1.00 71.44 464 ASN A C 1
ATOM 3315 O O . ASN A 1 464 ? 7.964 -11.520 -20.444 1.00 71.44 464 ASN A O 1
ATOM 3319 N N . PRO A 1 465 ? 8.380 -13.648 -19.849 1.00 62.78 465 PRO A N 1
ATOM 3320 C CA . PRO A 1 465 ? 8.678 -14.078 -21.217 1.00 62.78 465 PRO A CA 1
ATOM 3321 C C . PRO A 1 465 ? 7.451 -14.017 -22.148 1.00 62.78 465 PRO A C 1
ATOM 3323 O O . PRO A 1 465 ? 7.607 -14.047 -23.365 1.00 62.78 465 PRO A O 1
ATOM 3326 N N . GLY A 1 466 ? 6.234 -13.925 -21.600 1.00 69.19 466 GLY A N 1
ATOM 3327 C CA . GLY A 1 466 ? 4.985 -13.787 -22.352 1.00 69.19 466 GLY A CA 1
ATOM 3328 C C . GLY A 1 466 ? 4.668 -12.364 -22.832 1.00 69.19 466 GLY A C 1
ATOM 3329 O O . GLY A 1 466 ? 3.779 -12.206 -23.667 1.00 69.19 466 GLY A O 1
ATOM 3330 N N . CYS A 1 467 ? 5.375 -11.333 -22.355 1.00 79.38 467 CYS A N 1
ATOM 3331 C CA . CYS A 1 467 ? 5.226 -9.971 -22.872 1.00 79.38 467 CYS A CA 1
ATOM 3332 C C . CYS A 1 467 ? 6.197 -9.765 -24.045 1.00 79.38 467 CYS A C 1
ATOM 3334 O O . CYS A 1 467 ? 7.371 -9.469 -23.846 1.00 79.38 467 CYS A O 1
ATOM 3336 N N . ALA A 1 468 ? 5.706 -9.922 -25.278 1.00 60.19 468 ALA A N 1
ATOM 3337 C CA . ALA A 1 468 ? 6.523 -10.036 -26.495 1.00 60.19 468 ALA A CA 1
ATOM 3338 C C . ALA A 1 468 ? 7.415 -8.818 -26.847 1.00 60.19 468 ALA A C 1
ATOM 3340 O O . ALA A 1 468 ? 8.221 -8.909 -27.772 1.00 60.19 468 ALA A O 1
ATOM 3341 N N . SER A 1 469 ? 7.304 -7.689 -26.137 1.00 61.22 469 S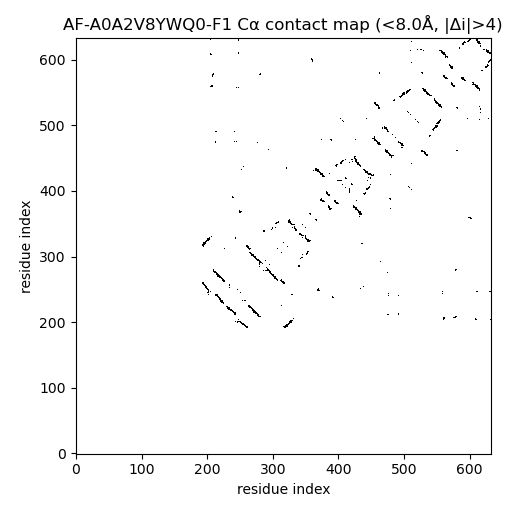ER A N 1
ATOM 3342 C CA . SER A 1 469 ? 8.096 -6.475 -26.401 1.00 61.22 469 SER A CA 1
ATOM 3343 C C . SER A 1 469 ? 8.288 -5.554 -25.186 1.00 61.22 469 SER A C 1
ATOM 3345 O O . SER A 1 469 ? 8.545 -4.362 -25.363 1.00 61.22 469 SER A O 1
ATOM 3347 N N . GLY A 1 470 ? 8.162 -6.056 -23.951 1.00 77.12 470 GLY A N 1
ATOM 3348 C CA . GLY A 1 470 ? 8.301 -5.186 -22.782 1.00 77.12 470 GLY A CA 1
ATOM 3349 C C . GLY A 1 470 ? 8.220 -5.873 -21.422 1.00 77.12 470 GLY A C 1
ATOM 3350 O O . GLY A 1 470 ? 8.599 -7.032 -21.281 1.00 77.12 470 GLY A O 1
ATOM 3351 N N . PHE A 1 471 ? 7.768 -5.136 -20.408 1.00 83.81 471 PHE A N 1
ATOM 3352 C CA . PHE A 1 471 ? 7.770 -5.584 -19.015 1.00 83.81 471 PHE A CA 1
ATOM 3353 C C . PHE A 1 471 ? 6.411 -6.161 -18.620 1.00 83.81 471 PHE A C 1
ATOM 3355 O O . PHE A 1 471 ? 5.370 -5.621 -18.996 1.00 83.81 471 PHE A O 1
ATOM 3362 N N . GLY A 1 472 ? 6.416 -7.227 -17.820 1.00 90.50 472 GLY A N 1
ATOM 3363 C CA . GLY A 1 472 ? 5.230 -7.604 -17.063 1.00 90.50 472 GLY A CA 1
ATOM 3364 C C . GLY A 1 472 ? 5.096 -6.690 -15.850 1.00 90.50 472 GLY A C 1
ATOM 3365 O O . GLY A 1 472 ? 6.090 -6.409 -15.182 1.00 90.50 472 GLY A O 1
ATOM 3366 N N . MET A 1 473 ? 3.884 -6.239 -15.552 1.00 92.81 473 MET A N 1
ATOM 3367 C CA . MET A 1 473 ? 3.564 -5.475 -14.350 1.00 92.81 473 MET A CA 1
ATOM 3368 C C . MET A 1 473 ? 2.351 -6.088 -13.655 1.00 92.81 473 MET A C 1
ATOM 3370 O O . MET A 1 473 ? 1.355 -6.406 -14.307 1.00 92.81 473 MET A O 1
ATOM 3374 N N . ILE A 1 474 ? 2.437 -6.236 -12.335 1.00 93.81 474 ILE A N 1
ATOM 3375 C CA . ILE A 1 474 ? 1.297 -6.587 -11.485 1.00 93.81 474 ILE A CA 1
ATOM 3376 C C . ILE A 1 474 ? 0.774 -5.312 -10.836 1.00 93.81 474 ILE A C 1
ATOM 3378 O O . ILE A 1 474 ? 1.511 -4.641 -10.116 1.00 93.81 474 ILE A O 1
ATOM 3382 N N . LEU A 1 475 ? -0.477 -4.966 -11.141 1.00 93.25 475 LEU A N 1
ATOM 3383 C 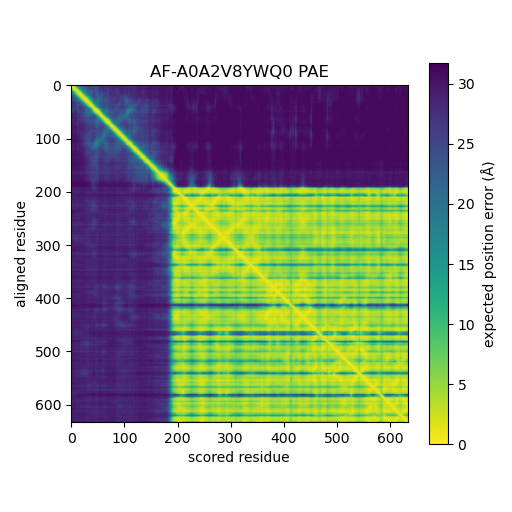CA . LEU A 1 475 ? -1.101 -3.708 -10.736 1.00 93.25 475 LEU A CA 1
ATOM 3384 C C . LEU A 1 475 ? -1.287 -3.637 -9.213 1.00 93.25 475 LEU A C 1
ATOM 3386 O O . LEU A 1 475 ? -1.877 -4.537 -8.618 1.00 93.25 475 LEU A O 1
ATOM 3390 N N . SER A 1 476 ? -0.847 -2.540 -8.602 1.00 92.25 476 SER A N 1
ATOM 3391 C CA . SER A 1 476 ? -1.005 -2.237 -7.173 1.00 92.25 476 SER A CA 1
ATOM 3392 C C . SER A 1 476 ? -1.752 -0.928 -6.908 1.00 92.25 476 SER A C 1
ATOM 3394 O O . SER A 1 476 ? -2.198 -0.708 -5.786 1.00 92.25 476 SER A O 1
ATOM 3396 N N . ASP A 1 477 ? -1.873 -0.042 -7.900 1.00 91.06 477 ASP A N 1
ATOM 3397 C CA . ASP A 1 477 ? -2.763 1.126 -7.876 1.00 91.06 477 ASP A CA 1
ATOM 3398 C C . ASP A 1 477 ? -3.054 1.619 -9.300 1.00 91.06 477 ASP A C 1
ATOM 3400 O O . ASP A 1 477 ? -2.349 1.273 -10.246 1.00 91.06 477 ASP A O 1
ATOM 3404 N N . SER A 1 478 ? -4.098 2.424 -9.482 1.00 90.19 478 SER A N 1
ATOM 3405 C CA . SER A 1 478 ? -4.396 3.035 -10.779 1.00 90.19 478 SER A CA 1
ATOM 3406 C C . SER A 1 478 ? -5.165 4.341 -10.642 1.00 90.19 478 SER A C 1
ATOM 3408 O O . SER A 1 478 ? -5.899 4.575 -9.682 1.00 90.19 478 SER A O 1
ATOM 3410 N N . SER A 1 479 ? -5.026 5.204 -11.637 1.00 89.25 479 SER A N 1
ATOM 3411 C CA . SER A 1 479 ? -5.839 6.406 -11.793 1.00 89.25 479 SER A CA 1
ATOM 3412 C C . SER A 1 479 ? -6.345 6.434 -13.227 1.00 89.25 479 SER A C 1
ATOM 3414 O O . SER A 1 479 ? -5.646 6.859 -14.138 1.00 89.25 479 SER A O 1
ATOM 3416 N N . ILE A 1 480 ? -7.544 5.886 -13.426 1.00 86.44 480 ILE A N 1
ATOM 3417 C CA . ILE A 1 480 ? -8.162 5.712 -14.743 1.00 86.44 480 ILE A CA 1
ATOM 3418 C C . ILE A 1 480 ? -9.271 6.749 -14.892 1.00 86.44 480 ILE A C 1
ATOM 3420 O O . ILE A 1 480 ? -10.209 6.782 -14.090 1.00 86.44 480 ILE A O 1
ATOM 3424 N N . THR A 1 481 ? -9.151 7.605 -15.900 1.00 74.25 481 THR A N 1
ATOM 3425 C CA . THR A 1 481 ? -10.094 8.693 -16.195 1.00 74.25 481 THR A CA 1
ATOM 3426 C C . THR A 1 481 ? -10.869 8.458 -17.488 1.00 74.25 481 THR A C 1
ATOM 3428 O O . THR A 1 481 ? -11.898 9.104 -17.707 1.00 74.25 481 THR A O 1
ATOM 3431 N N . SER A 1 482 ? -10.421 7.519 -18.327 1.00 69.69 482 SER A N 1
ATOM 3432 C CA . SER A 1 482 ? -11.030 7.208 -19.621 1.00 69.69 482 SER A CA 1
ATOM 3433 C C . SER A 1 482 ? -11.895 5.933 -19.605 1.00 69.69 482 SER A C 1
ATOM 3435 O O . SER A 1 482 ? -11.930 5.175 -18.637 1.00 69.69 482 SER A O 1
ATOM 3437 N N . SER A 1 483 ? -12.579 5.644 -20.720 1.00 72.81 483 SER A N 1
ATOM 3438 C CA . SER A 1 483 ? -13.247 4.355 -20.980 1.00 72.81 483 SER A CA 1
ATOM 3439 C C . SER A 1 483 ? -12.267 3.239 -21.390 1.00 72.81 483 SER A C 1
ATOM 3441 O O . SER A 1 483 ? -12.620 2.354 -22.171 1.00 72.81 483 SER A O 1
ATOM 3443 N N . SER A 1 484 ? -11.018 3.317 -20.933 1.00 82.94 484 SER A N 1
ATOM 3444 C CA . SER A 1 484 ? -9.951 2.365 -21.232 1.00 82.94 484 SER A CA 1
ATOM 3445 C C . SER A 1 484 ? -10.256 0.966 -20.689 1.00 82.94 484 SER A C 1
ATOM 3447 O O . SER A 1 484 ? -10.885 0.838 -19.635 1.00 82.94 484 SER A O 1
ATOM 3449 N N . PRO A 1 485 ? -9.742 -0.102 -21.330 1.00 83.81 485 PRO A N 1
ATOM 3450 C CA . PRO A 1 485 ? -9.765 -1.460 -20.780 1.00 83.81 485 PRO A CA 1
ATOM 3451 C C . PRO A 1 485 ? -9.182 -1.595 -19.364 1.00 83.81 485 PRO A C 1
ATOM 3453 O O . PRO A 1 485 ? -9.465 -2.573 -18.676 1.00 83.81 485 PRO A O 1
ATOM 3456 N N . LEU A 1 486 ? -8.385 -0.622 -18.910 1.00 85.06 486 LEU A N 1
ATOM 3457 C CA . LEU A 1 486 ? -7.847 -0.584 -17.550 1.00 85.06 486 LEU A CA 1
ATOM 3458 C C . LEU A 1 486 ? -8.905 -0.295 -16.478 1.00 85.06 486 LEU A C 1
ATOM 3460 O O . LEU A 1 486 ? -8.658 -0.576 -15.312 1.00 85.06 486 LEU A O 1
ATOM 3464 N N . VAL A 1 487 ? -10.095 0.199 -16.837 1.00 82.88 487 VAL A N 1
ATOM 3465 C CA . VAL A 1 487 ? -11.156 0.518 -15.862 1.00 82.88 487 VAL A CA 1
ATOM 3466 C C . VAL A 1 487 ? -11.636 -0.707 -15.072 1.00 82.88 487 VAL A C 1
ATOM 3468 O O . VAL A 1 487 ? -12.113 -0.578 -13.948 1.00 82.88 487 VAL A O 1
ATOM 3471 N N . THR A 1 488 ? -11.505 -1.906 -15.646 1.00 80.31 488 THR A N 1
ATOM 3472 C CA . THR A 1 488 ? -11.846 -3.173 -14.981 1.00 80.31 488 THR A CA 1
ATOM 3473 C C . THR A 1 488 ? -10.651 -3.833 -14.296 1.00 80.31 488 THR A C 1
ATOM 3475 O O . THR A 1 488 ? -10.805 -4.902 -13.707 1.00 80.31 488 THR A O 1
ATOM 3478 N N . ALA A 1 489 ? -9.454 -3.251 -14.398 1.00 84.19 489 ALA A N 1
ATOM 3479 C CA . ALA A 1 489 ? -8.254 -3.794 -13.784 1.00 84.19 489 ALA A CA 1
ATOM 3480 C C . ALA A 1 489 ? -8.252 -3.469 -12.284 1.00 84.19 489 ALA A C 1
ATOM 3482 O O . ALA A 1 489 ? -8.041 -2.329 -11.877 1.00 84.19 489 ALA A O 1
ATOM 3483 N N . GLY A 1 490 ? -8.517 -4.480 -11.458 1.00 85.75 490 GLY A N 1
ATOM 3484 C CA . GLY A 1 490 ? -8.305 -4.401 -10.015 1.00 85.75 490 GLY A CA 1
ATOM 3485 C C . GLY A 1 490 ? -6.844 -4.647 -9.641 1.00 85.75 490 GLY A C 1
ATOM 3486 O O . GLY A 1 490 ? -6.015 -4.988 -10.487 1.00 85.75 490 GLY A O 1
ATOM 3487 N N . PHE A 1 491 ? -6.539 -4.522 -8.352 1.00 90.56 491 PHE A N 1
ATOM 3488 C CA . PHE A 1 491 ? -5.269 -4.984 -7.800 1.00 90.56 491 PHE A CA 1
ATOM 3489 C C . PHE A 1 491 ? -4.955 -6.426 -8.238 1.00 90.56 491 PHE A C 1
ATOM 3491 O O . PHE A 1 491 ? -5.852 -7.257 -8.408 1.00 90.56 491 PHE A O 1
ATOM 3498 N N . GLY A 1 492 ? -3.680 -6.703 -8.489 1.00 91.38 492 GLY A N 1
ATOM 3499 C CA . GLY A 1 492 ? -3.212 -7.994 -8.984 1.00 91.38 492 GLY A CA 1
ATOM 3500 C C . GLY A 1 492 ? -3.417 -8.226 -10.487 1.00 91.38 492 GLY A C 1
ATOM 3501 O O . GLY A 1 492 ? -2.976 -9.254 -11.006 1.00 91.38 492 GLY A O 1
ATOM 3502 N N . ALA A 1 493 ? -4.047 -7.299 -11.219 1.00 90.81 493 ALA A N 1
ATOM 3503 C CA . ALA A 1 493 ? -4.187 -7.422 -12.667 1.00 90.81 493 ALA A CA 1
ATOM 3504 C C . ALA A 1 493 ? -2.819 -7.467 -13.365 1.00 90.81 493 ALA A C 1
ATOM 3506 O O . ALA A 1 493 ? -1.898 -6.721 -13.026 1.00 90.81 493 ALA A O 1
ATOM 3507 N N . ASN A 1 494 ? -2.708 -8.333 -14.374 1.00 90.38 494 ASN A N 1
ATOM 3508 C CA . ASN A 1 494 ? -1.495 -8.495 -15.163 1.00 90.38 494 ASN A CA 1
ATOM 3509 C C . ASN A 1 494 ? -1.517 -7.578 -16.391 1.00 90.38 494 ASN A C 1
ATOM 3511 O O . ASN A 1 494 ? -2.425 -7.661 -17.229 1.00 90.38 494 ASN A O 1
ATOM 3515 N N . ILE A 1 495 ? -0.500 -6.728 -16.503 1.00 91.19 495 ILE A N 1
ATOM 3516 C CA . ILE A 1 495 ? -0.336 -5.774 -17.596 1.00 91.19 495 ILE A CA 1
ATOM 3517 C C . ILE A 1 495 ? 0.993 -6.051 -18.302 1.00 91.19 495 ILE A C 1
ATOM 3519 O O . ILE A 1 495 ? 2.048 -6.060 -17.670 1.00 91.19 495 ILE A O 1
ATOM 3523 N N . CYS A 1 496 ? 0.954 -6.232 -19.621 1.00 91.62 496 CYS A N 1
ATOM 3524 C CA . CYS A 1 496 ? 2.150 -6.183 -20.458 1.00 91.62 496 CYS A CA 1
ATOM 3525 C C . CYS A 1 496 ? 2.363 -4.747 -20.937 1.00 91.62 496 CYS A C 1
ATOM 3527 O O . CYS A 1 496 ? 1.583 -4.226 -21.739 1.00 91.62 496 CYS A O 1
ATOM 3529 N N . LEU A 1 497 ? 3.428 -4.117 -20.446 1.00 90.69 497 LEU A N 1
ATOM 3530 C CA . LEU A 1 497 ? 3.798 -2.745 -20.770 1.00 90.69 497 LEU A CA 1
ATOM 3531 C C . LEU A 1 497 ? 4.840 -2.709 -21.881 1.00 90.69 497 LEU A C 1
ATOM 3533 O O . LEU A 1 497 ? 5.918 -3.278 -21.733 1.00 90.69 497 LEU A O 1
ATOM 3537 N N . THR A 1 498 ? 4.557 -1.975 -22.955 1.00 90.12 498 THR A N 1
ATOM 3538 C CA . THR A 1 498 ? 5.538 -1.628 -23.995 1.00 90.12 498 THR A CA 1
ATOM 3539 C C . THR A 1 498 ? 5.856 -0.133 -23.940 1.00 90.12 498 THR A C 1
ATOM 3541 O O . THR A 1 498 ? 4.977 0.684 -23.660 1.00 90.12 498 THR A O 1
ATOM 3544 N N . LEU A 1 499 ? 7.108 0.237 -24.214 1.00 88.94 499 LEU A N 1
ATOM 3545 C CA . LEU A 1 499 ? 7.532 1.638 -24.280 1.00 88.94 499 LEU A CA 1
ATOM 3546 C C . LEU A 1 499 ? 7.069 2.283 -25.593 1.00 88.94 499 LEU A C 1
ATOM 3548 O O . LEU A 1 499 ? 7.310 1.746 -26.675 1.00 88.94 499 LEU A O 1
ATOM 3552 N N . GLY A 1 500 ? 6.430 3.449 -25.510 1.00 90.69 500 GLY A N 1
ATOM 3553 C CA . GLY A 1 500 ? 6.176 4.295 -26.676 1.00 90.69 500 GLY A CA 1
ATOM 3554 C C . GLY A 1 500 ? 7.465 4.914 -27.234 1.00 90.69 500 GLY A C 1
ATOM 3555 O O . GLY A 1 500 ? 8.458 5.059 -26.527 1.00 90.69 500 GLY A O 1
ATOM 3556 N N . THR A 1 501 ? 7.442 5.335 -28.503 1.00 87.12 501 THR A N 1
ATOM 3557 C CA . THR A 1 501 ? 8.625 5.820 -29.249 1.00 87.12 501 THR A CA 1
ATOM 3558 C C . THR A 1 501 ? 9.319 7.044 -28.632 1.00 87.12 501 THR A C 1
ATOM 3560 O O . THR A 1 501 ? 10.491 7.265 -28.900 1.00 87.12 501 THR A O 1
ATOM 3563 N N . ASN A 1 502 ? 8.632 7.808 -27.779 1.00 89.38 502 ASN A N 1
ATOM 3564 C CA . ASN A 1 502 ? 9.175 8.972 -27.068 1.00 89.38 502 ASN A CA 1
ATOM 3565 C C . ASN A 1 502 ? 8.865 8.900 -25.566 1.00 89.38 502 ASN A C 1
ATOM 3567 O O . ASN A 1 502 ? 8.534 9.914 -24.952 1.00 89.38 502 ASN A O 1
ATOM 3571 N N . ALA A 1 503 ? 8.869 7.692 -24.997 1.00 92.12 503 ALA A N 1
ATOM 3572 C CA . ALA A 1 503 ? 8.558 7.524 -23.587 1.00 92.12 503 ALA A CA 1
ATOM 3573 C C . ALA A 1 503 ? 9.559 8.288 -22.704 1.00 92.12 503 ALA A C 1
ATOM 3575 O O . ALA A 1 503 ? 10.762 8.276 -22.969 1.00 92.12 503 ALA A O 1
ATOM 3576 N N . THR A 1 504 ? 9.069 8.938 -21.651 1.00 93.06 504 THR A N 1
ATOM 3577 C CA . THR A 1 504 ? 9.910 9.606 -20.646 1.00 93.06 504 THR A CA 1
ATOM 3578 C C . THR A 1 504 ? 10.148 8.708 -19.435 1.00 93.06 504 THR A C 1
ATOM 3580 O O . THR A 1 504 ? 9.354 7.814 -19.146 1.00 93.06 504 THR A O 1
ATOM 3583 N N . PHE A 1 505 ? 11.244 8.938 -18.717 1.00 92.75 505 PHE A N 1
ATOM 3584 C CA . PHE A 1 505 ? 11.536 8.264 -17.455 1.00 92.75 505 PHE A CA 1
ATOM 3585 C C . PHE A 1 505 ? 11.903 9.306 -16.406 1.00 92.75 505 PHE A C 1
ATOM 3587 O O . PHE A 1 505 ? 12.780 10.136 -16.649 1.00 92.75 505 PHE A O 1
ATOM 3594 N N . THR A 1 506 ? 11.248 9.250 -15.254 1.00 92.75 506 THR A N 1
ATOM 3595 C CA . THR A 1 506 ? 11.551 10.085 -14.092 1.00 92.75 506 THR A CA 1
ATOM 3596 C C . THR A 1 506 ? 11.604 9.228 -12.833 1.00 92.75 506 THR A C 1
ATOM 3598 O O . THR A 1 506 ? 11.101 8.104 -12.799 1.00 92.75 506 THR A O 1
ATOM 3601 N N . ILE A 1 507 ? 12.251 9.751 -11.797 1.00 92.81 507 ILE A N 1
ATOM 3602 C CA . ILE A 1 507 ? 12.296 9.135 -10.473 1.00 92.81 507 ILE A CA 1
ATOM 3603 C C . ILE A 1 507 ? 11.521 10.046 -9.539 1.00 92.81 507 ILE A C 1
ATOM 3605 O O . ILE A 1 507 ? 11.766 11.249 -9.509 1.00 92.81 507 ILE A O 1
ATOM 3609 N N . ASP A 1 508 ? 10.590 9.458 -8.806 1.00 92.19 508 ASP A N 1
ATOM 3610 C CA . ASP A 1 508 ? 9.882 10.121 -7.728 1.00 92.19 508 ASP A CA 1
ATOM 3611 C C . ASP A 1 508 ? 10.623 9.875 -6.418 1.00 92.19 508 ASP A C 1
ATOM 3613 O O . ASP A 1 508 ? 10.583 8.771 -5.871 1.00 92.19 508 ASP A O 1
ATOM 3617 N N . ASP A 1 509 ? 11.363 10.888 -5.971 1.00 90.62 509 ASP A N 1
ATOM 3618 C CA . ASP A 1 509 ? 12.139 10.852 -4.737 1.00 90.62 509 ASP A CA 1
ATOM 3619 C C . ASP A 1 509 ? 11.349 11.263 -3.484 1.00 90.62 509 ASP A C 1
ATOM 3621 O O . ASP A 1 509 ? 11.901 11.120 -2.398 1.00 90.62 509 ASP A O 1
ATOM 3625 N N . GLY A 1 510 ? 10.079 11.676 -3.602 1.00 89.38 510 GLY A N 1
ATOM 3626 C CA . GLY A 1 510 ? 9.157 12.018 -2.503 1.00 89.38 510 GLY A CA 1
ATOM 3627 C C . GLY A 1 510 ? 9.833 12.634 -1.272 1.00 89.38 510 GLY A C 1
ATOM 3628 O O . GLY A 1 510 ? 10.534 13.639 -1.352 1.00 89.38 510 GLY A O 1
ATOM 3629 N N . ILE A 1 511 ? 9.706 11.982 -0.114 1.00 88.62 511 ILE A N 1
ATOM 3630 C CA . ILE A 1 511 ? 10.287 12.456 1.158 1.00 88.62 511 ILE A CA 1
ATOM 3631 C C . ILE A 1 511 ? 11.813 12.609 1.142 1.00 88.62 511 ILE A C 1
ATOM 3633 O O . ILE A 1 511 ? 12.402 13.281 1.992 1.00 88.62 511 ILE A O 1
ATOM 3637 N N . LEU A 1 512 ? 12.477 11.976 0.177 1.00 91.69 512 LEU A N 1
ATOM 3638 C CA . LEU A 1 512 ? 13.915 12.051 -0.035 1.00 91.69 512 LEU A CA 1
ATOM 3639 C C . LEU A 1 512 ? 14.319 13.196 -0.978 1.00 91.69 512 LEU A C 1
ATOM 3641 O O . LEU A 1 512 ? 15.506 13.307 -1.308 1.00 91.69 512 LEU A O 1
ATOM 3645 N N . THR A 1 513 ? 13.400 14.079 -1.381 1.00 87.25 513 THR A N 1
ATOM 3646 C CA . THR A 1 513 ? 13.758 15.293 -2.123 1.00 87.25 513 THR A CA 1
ATOM 3647 C C . THR A 1 513 ? 14.849 16.070 -1.368 1.00 87.25 513 THR A C 1
ATOM 3649 O O . THR A 1 513 ? 14.791 16.284 -0.155 1.00 87.25 513 THR A O 1
ATOM 3652 N N . ASN A 1 514 ? 15.879 16.506 -2.101 1.00 86.38 514 ASN A N 1
ATOM 3653 C CA . ASN A 1 514 ? 17.103 17.150 -1.591 1.00 86.38 514 ASN A CA 1
ATOM 3654 C C . ASN A 1 514 ? 18.073 16.248 -0.800 1.00 86.38 514 ASN A C 1
ATOM 3656 O O . ASN A 1 514 ? 19.082 16.750 -0.305 1.00 86.38 514 ASN A O 1
ATOM 3660 N N . GLN A 1 515 ? 17.840 14.935 -0.721 1.00 89.62 515 GLN A N 1
ATOM 3661 C CA . GLN A 1 515 ? 18.767 13.993 -0.071 1.00 89.62 515 GLN A CA 1
ATOM 3662 C C . GLN A 1 515 ? 19.857 13.449 -1.015 1.00 89.62 515 GLN A C 1
ATOM 3664 O O . GLN A 1 515 ? 20.657 12.599 -0.626 1.00 89.62 515 GLN A O 1
ATOM 3669 N N . GLY A 1 516 ? 19.908 13.931 -2.263 1.00 85.69 516 GLY A N 1
ATOM 3670 C CA . GLY A 1 516 ? 20.882 13.478 -3.260 1.00 85.69 516 GLY A CA 1
ATOM 3671 C C . GLY A 1 516 ? 20.612 12.059 -3.767 1.00 85.69 516 GLY A C 1
ATOM 3672 O O . GLY A 1 516 ? 21.556 11.306 -4.003 1.00 85.69 516 GLY A O 1
ATOM 3673 N N . VAL A 1 517 ? 19.334 11.685 -3.906 1.00 87.19 517 VAL A N 1
ATOM 3674 C CA . VAL A 1 517 ? 18.923 10.390 -4.467 1.00 87.19 517 VAL A CA 1
ATOM 3675 C C . VAL A 1 517 ? 19.514 10.220 -5.880 1.00 87.19 517 VAL A C 1
ATOM 3677 O O . VAL A 1 517 ? 19.486 11.169 -6.668 1.00 87.19 517 VAL A O 1
ATOM 3680 N N . PRO A 1 518 ? 20.069 9.041 -6.228 1.00 83.81 518 PRO A N 1
ATOM 3681 C CA . PRO A 1 518 ? 20.660 8.807 -7.543 1.00 83.81 518 PRO A CA 1
ATOM 3682 C C . PRO A 1 518 ? 19.681 9.033 -8.702 1.00 83.81 518 PRO A C 1
ATOM 3684 O O . PRO A 1 518 ? 18.514 8.651 -8.629 1.00 83.81 518 PRO A O 1
ATOM 3687 N N . THR A 1 519 ? 20.186 9.577 -9.811 1.00 84.62 519 THR A N 1
ATOM 3688 C CA . THR A 1 519 ? 19.433 9.712 -11.065 1.00 84.62 519 THR A CA 1
ATOM 3689 C C . THR A 1 519 ? 19.541 8.447 -11.921 1.00 84.62 519 THR A C 1
ATOM 3691 O O . THR A 1 519 ? 20.479 7.658 -11.789 1.00 84.62 519 THR A O 1
ATOM 3694 N N . GLY A 1 520 ? 18.572 8.234 -12.814 1.00 84.69 520 GLY A N 1
ATOM 3695 C CA . GLY A 1 520 ? 18.524 7.050 -13.669 1.00 84.69 520 GLY A CA 1
ATOM 3696 C C . GLY A 1 520 ? 17.681 7.245 -14.926 1.00 84.69 520 GLY A C 1
ATOM 3697 O O . GLY A 1 520 ? 17.024 8.270 -15.100 1.00 84.69 520 GLY A O 1
ATOM 3698 N N . GLY A 1 521 ? 17.719 6.248 -15.806 1.00 88.75 521 GLY A N 1
ATOM 3699 C CA . GLY A 1 521 ? 16.927 6.163 -17.034 1.00 88.75 521 GLY A CA 1
ATOM 3700 C C . GLY A 1 521 ? 16.348 4.761 -17.240 1.00 88.75 521 GLY A C 1
ATOM 3701 O O . GLY A 1 521 ? 16.442 3.900 -16.369 1.00 88.75 521 GLY A O 1
ATOM 3702 N N . PHE A 1 522 ? 15.806 4.481 -18.428 1.00 88.38 522 PHE A N 1
ATOM 3703 C CA . PHE A 1 522 ? 15.204 3.175 -18.743 1.00 88.38 522 PHE A CA 1
ATOM 3704 C C . PHE A 1 522 ? 16.149 1.974 -18.584 1.00 88.38 522 PHE A C 1
ATOM 3706 O O . PHE A 1 522 ? 15.688 0.876 -18.285 1.00 88.38 522 PHE A O 1
ATOM 3713 N N . SER A 1 523 ? 17.465 2.161 -18.726 1.00 87.50 523 SER A N 1
ATOM 3714 C CA . SER A 1 523 ? 18.467 1.120 -18.438 1.00 87.50 523 SER A CA 1
ATOM 3715 C C . SER A 1 523 ? 18.467 0.673 -16.971 1.00 87.50 523 SER A C 1
ATOM 3717 O O . SER A 1 523 ? 18.964 -0.406 -16.648 1.00 87.50 523 SER A O 1
ATOM 3719 N N . ASN A 1 524 ? 17.916 1.501 -16.080 1.00 87.69 524 ASN A N 1
ATOM 3720 C CA . ASN A 1 524 ? 17.798 1.222 -14.659 1.00 87.69 524 ASN A CA 1
ATOM 3721 C C . ASN A 1 524 ? 16.486 0.530 -14.280 1.00 87.69 524 ASN A C 1
ATOM 3723 O O . ASN A 1 524 ? 16.328 0.222 -13.097 1.00 87.69 524 ASN A O 1
ATOM 3727 N N . LEU A 1 525 ? 15.591 0.259 -15.242 1.00 87.50 525 LEU A N 1
ATOM 3728 C CA . LEU A 1 525 ? 14.418 -0.572 -14.999 1.00 87.50 525 LEU A CA 1
ATOM 3729 C C . LEU A 1 525 ? 14.830 -2.008 -14.673 1.00 87.50 525 LEU A C 1
ATOM 3731 O O . LEU A 1 525 ? 15.674 -2.606 -15.346 1.00 87.50 525 LEU A O 1
ATOM 3735 N N . PHE A 1 526 ? 14.225 -2.557 -13.629 1.00 86.50 526 PHE A N 1
ATOM 3736 C CA . PHE A 1 526 ? 14.548 -3.866 -13.091 1.00 86.50 526 PHE A CA 1
ATOM 3737 C C . PHE A 1 526 ? 13.313 -4.531 -12.475 1.00 86.50 526 PHE A C 1
ATOM 3739 O O . PHE A 1 526 ? 12.419 -3.865 -11.953 1.00 86.50 526 PHE A O 1
ATOM 3746 N N . ALA A 1 527 ? 13.259 -5.862 -12.525 1.00 88.62 527 ALA A N 1
ATOM 3747 C CA . ALA A 1 527 ? 12.185 -6.619 -11.890 1.00 88.62 527 ALA A CA 1
ATOM 3748 C C . ALA A 1 527 ? 12.204 -6.428 -10.362 1.00 88.62 527 ALA A C 1
ATOM 3750 O O . ALA A 1 527 ? 13.263 -6.408 -9.740 1.00 88.62 527 ALA A O 1
ATOM 3751 N N . GLY A 1 528 ? 11.026 -6.297 -9.760 1.00 90.00 528 GLY A N 1
ATOM 3752 C CA . GLY A 1 528 ? 10.835 -5.945 -8.355 1.00 90.00 528 GLY A CA 1
ATOM 3753 C C . GLY A 1 528 ? 10.668 -4.444 -8.107 1.00 90.00 528 GLY A C 1
ATOM 3754 O O . GLY A 1 528 ? 10.254 -4.068 -7.015 1.00 90.00 528 GLY A O 1
ATOM 3755 N N . GLN A 1 529 ? 10.949 -3.580 -9.090 1.00 93.00 529 GLN A N 1
ATOM 3756 C CA . GLN A 1 529 ? 10.681 -2.148 -8.954 1.00 93.00 529 GLN A CA 1
ATOM 3757 C C . GLN A 1 529 ? 9.191 -1.856 -9.087 1.00 93.00 529 GLN A C 1
ATOM 3759 O O . GLN A 1 529 ? 8.506 -2.436 -9.931 1.00 93.00 529 GLN A O 1
ATOM 3764 N N . THR A 1 530 ? 8.708 -0.910 -8.290 1.00 95.06 530 THR A N 1
ATOM 3765 C CA . THR A 1 530 ? 7.389 -0.306 -8.463 1.00 95.06 530 THR A CA 1
ATOM 3766 C C . THR A 1 530 ? 7.502 0.883 -9.402 1.00 95.06 530 THR A C 1
ATOM 3768 O O . THR A 1 530 ? 8.297 1.797 -9.179 1.00 95.06 530 THR A O 1
ATOM 3771 N N . VAL A 1 531 ? 6.707 0.873 -10.463 1.00 95.19 531 VAL A N 1
ATOM 3772 C CA . VAL A 1 531 ? 6.648 1.970 -11.427 1.00 95.19 531 VAL A CA 1
ATOM 3773 C C . VAL A 1 531 ? 5.215 2.412 -11.613 1.00 95.19 531 VAL A C 1
ATOM 3775 O O . VAL A 1 531 ? 4.298 1.595 -11.563 1.00 95.19 531 VAL A O 1
ATOM 3778 N N . ARG A 1 532 ? 5.034 3.699 -11.887 1.00 94.69 532 ARG A N 1
ATOM 3779 C CA . ARG A 1 532 ? 3.786 4.250 -12.394 1.00 94.69 532 ARG A CA 1
ATOM 3780 C C . ARG A 1 532 ? 3.950 4.603 -13.864 1.00 94.69 532 ARG A C 1
ATOM 3782 O O . ARG A 1 532 ? 4.772 5.441 -14.226 1.00 94.69 532 ARG A O 1
ATOM 3789 N N . ALA A 1 533 ? 3.184 3.929 -14.709 1.00 94.44 533 ALA A N 1
ATOM 3790 C CA . ALA A 1 533 ? 3.197 4.095 -16.149 1.00 94.44 533 ALA A CA 1
ATOM 3791 C C . ALA A 1 533 ? 2.048 5.008 -16.594 1.00 94.44 533 ALA A C 1
ATOM 3793 O O . ALA A 1 533 ? 0.883 4.739 -16.292 1.00 94.44 533 ALA A O 1
ATOM 3794 N N . LYS A 1 534 ? 2.379 6.050 -17.360 1.00 93.38 534 LYS A N 1
ATOM 3795 C CA . LYS A 1 534 ? 1.415 6.905 -18.065 1.00 93.38 534 LYS A CA 1
ATOM 3796 C C . LYS A 1 534 ? 0.979 6.210 -19.343 1.00 93.38 534 LYS A C 1
ATOM 3798 O O . LYS A 1 534 ? 1.806 5.970 -20.226 1.00 93.38 534 LYS A O 1
ATOM 3803 N N . ILE A 1 535 ? -0.294 5.854 -19.436 1.00 93.00 535 ILE A N 1
ATOM 3804 C CA . ILE A 1 535 ? -0.817 4.982 -20.482 1.00 93.00 535 ILE A CA 1
ATOM 3805 C C . ILE A 1 535 ? -1.354 5.815 -21.642 1.00 93.00 535 ILE A C 1
ATOM 3807 O O . ILE A 1 535 ? -2.286 6.600 -21.504 1.00 93.00 535 ILE A O 1
ATOM 3811 N N . SER A 1 536 ? -0.764 5.605 -22.816 1.00 91.94 536 SER A N 1
ATOM 3812 C CA . SER A 1 536 ? -1.176 6.251 -24.071 1.00 91.94 536 SER A CA 1
ATOM 3813 C C . SER A 1 536 ? -2.158 5.407 -24.883 1.00 91.94 536 SER A C 1
ATOM 3815 O O . SER A 1 536 ? -2.934 5.938 -25.673 1.00 91.94 536 SER A O 1
ATOM 3817 N N . ASN A 1 537 ? -2.122 4.086 -24.697 1.00 90.38 537 ASN A N 1
ATOM 3818 C CA . ASN A 1 537 ? -3.015 3.137 -25.345 1.00 90.38 537 ASN A CA 1
ATOM 3819 C C . ASN A 1 537 ? -3.125 1.866 -24.497 1.00 90.38 537 ASN A C 1
ATOM 3821 O O . ASN A 1 537 ? -2.119 1.405 -23.956 1.00 90.38 537 ASN A O 1
ATOM 3825 N N . ALA A 1 538 ? -4.315 1.275 -24.429 1.00 90.62 538 ALA A N 1
ATOM 3826 C CA . ALA A 1 538 ? -4.546 -0.006 -23.773 1.00 90.62 538 ALA A CA 1
ATOM 3827 C C . ALA A 1 538 ? -5.543 -0.846 -24.574 1.00 90.62 538 ALA A C 1
ATOM 3829 O O . ALA A 1 538 ? -6.542 -0.335 -25.079 1.00 90.62 538 ALA A O 1
ATOM 3830 N N . VAL A 1 539 ? -5.277 -2.147 -24.665 1.00 88.50 539 VAL A N 1
ATOM 3831 C CA . VAL A 1 539 ? -6.113 -3.121 -25.371 1.00 88.50 539 VAL A CA 1
ATOM 3832 C C . VAL A 1 539 ? -6.343 -4.319 -24.455 1.00 88.50 539 VAL A C 1
ATOM 3834 O O . VAL A 1 539 ? -5.395 -4.875 -23.891 1.00 88.50 539 VAL A O 1
ATOM 3837 N N . SER A 1 540 ? -7.606 -4.724 -24.298 1.00 81.25 540 SER A N 1
ATOM 3838 C CA . SER A 1 540 ? -7.945 -5.937 -23.556 1.00 81.25 540 SER A CA 1
ATOM 3839 C C . SER A 1 540 ? -7.445 -7.176 -24.299 1.00 81.25 540 SER A C 1
ATOM 3841 O O . SER A 1 540 ? -7.635 -7.328 -25.504 1.00 81.25 540 SER A O 1
ATOM 3843 N N . GLY A 1 541 ? -6.807 -8.080 -23.563 1.00 72.75 541 GLY A N 1
ATOM 3844 C CA . GLY A 1 541 ? -6.540 -9.449 -23.991 1.00 72.75 541 GLY A CA 1
ATOM 3845 C C . GLY A 1 541 ? -7.307 -10.439 -23.119 1.00 72.75 541 GLY A C 1
ATOM 3846 O O . GLY A 1 541 ? -7.918 -10.066 -22.120 1.00 72.75 541 GLY A O 1
ATOM 3847 N N . SER A 1 542 ? -7.260 -11.721 -23.480 1.00 65.12 542 SER A N 1
ATOM 3848 C CA . SER A 1 542 ? -8.047 -12.768 -22.815 1.00 65.12 542 SER A CA 1
ATOM 3849 C C . SER A 1 542 ? -7.709 -12.948 -21.328 1.00 65.12 542 SER A C 1
ATOM 3851 O O . SER A 1 542 ? -8.582 -13.345 -20.572 1.00 65.12 542 SER A O 1
ATOM 3853 N N . ASN A 1 543 ? -6.463 -12.665 -20.915 1.00 67.62 543 ASN A N 1
ATOM 3854 C CA . ASN A 1 543 ? -5.980 -12.797 -19.526 1.00 67.62 543 ASN A CA 1
ATOM 3855 C C . ASN A 1 543 ? -4.927 -11.740 -19.124 1.00 67.62 543 ASN A C 1
ATOM 3857 O O . ASN A 1 543 ? -4.392 -11.783 -18.020 1.00 67.62 543 ASN A O 1
ATOM 3861 N N . VAL A 1 544 ? -4.575 -10.832 -20.036 1.00 83.81 544 VAL A N 1
ATOM 3862 C CA . VAL A 1 544 ? -3.532 -9.814 -19.856 1.00 83.81 544 VAL A CA 1
ATOM 3863 C C . VAL A 1 544 ? -3.980 -8.562 -20.591 1.00 83.81 544 VAL A C 1
ATOM 3865 O O . VAL A 1 544 ? -4.499 -8.655 -21.706 1.00 83.81 544 VAL A O 1
ATOM 3868 N N . ILE A 1 545 ? -3.774 -7.399 -19.983 1.00 88.56 545 ILE A N 1
ATOM 3869 C CA . ILE A 1 545 ? -3.990 -6.117 -20.653 1.00 88.56 545 ILE A CA 1
ATOM 3870 C C . ILE A 1 545 ? -2.675 -5.709 -21.310 1.00 88.56 545 ILE A C 1
ATOM 3872 O O . ILE A 1 545 ? -1.643 -5.636 -20.648 1.00 88.56 545 ILE A O 1
ATOM 3876 N N . ASN A 1 546 ? -2.703 -5.447 -22.614 1.00 90.44 546 ASN A N 1
ATOM 3877 C CA . ASN A 1 546 ? -1.542 -4.909 -23.316 1.00 90.44 546 ASN A CA 1
ATOM 3878 C C . ASN A 1 546 ? -1.656 -3.391 -23.326 1.00 90.44 546 ASN A C 1
ATOM 3880 O O . ASN A 1 546 ? -2.671 -2.858 -23.781 1.00 90.44 546 ASN A O 1
ATOM 3884 N N . ALA A 1 547 ? -0.635 -2.700 -22.834 1.00 91.88 547 ALA A N 1
ATOM 3885 C CA . ALA A 1 547 ? -0.638 -1.249 -22.756 1.00 91.88 547 ALA A CA 1
ATOM 3886 C C . ALA A 1 547 ? 0.680 -0.645 -23.247 1.00 91.88 547 ALA A C 1
ATOM 3888 O O . ALA A 1 547 ? 1.766 -1.189 -23.036 1.00 91.88 547 ALA A O 1
ATOM 3889 N N . THR A 1 548 ? 0.568 0.507 -23.901 1.00 92.62 548 THR A N 1
ATOM 3890 C CA . THR A 1 548 ? 1.702 1.309 -24.355 1.00 92.62 548 THR A CA 1
ATOM 3891 C C . THR A 1 548 ? 1.851 2.511 -23.441 1.00 92.62 548 THR A C 1
ATOM 3893 O O . THR A 1 548 ? 0.946 3.347 -23.339 1.00 92.62 548 THR A O 1
ATOM 3896 N N . ALA A 1 549 ? 3.010 2.621 -22.805 1.00 93.44 549 ALA A N 1
ATOM 3897 C CA . ALA A 1 549 ? 3.308 3.693 -21.876 1.00 93.44 549 ALA A CA 1
ATOM 3898 C C . ALA A 1 549 ? 4.097 4.821 -22.557 1.00 93.44 549 ALA A C 1
ATOM 3900 O O . ALA A 1 549 ? 5.111 4.579 -23.216 1.00 93.44 549 ALA A O 1
ATOM 3901 N N . SER A 1 550 ? 3.628 6.057 -22.394 1.00 93.50 550 SER A N 1
ATOM 3902 C CA . SER A 1 550 ? 4.302 7.280 -22.853 1.00 93.50 550 SER A CA 1
ATOM 3903 C C . SER A 1 550 ? 5.229 7.881 -21.796 1.00 93.50 550 SER A C 1
ATOM 3905 O O . SER A 1 550 ? 5.955 8.825 -22.088 1.00 93.50 550 SER A O 1
ATOM 3907 N N . GLY A 1 551 ? 5.217 7.354 -20.575 1.00 92.50 551 GLY A N 1
ATOM 3908 C CA . GLY A 1 551 ? 6.107 7.783 -19.505 1.00 92.50 551 GLY A CA 1
ATOM 3909 C C . GLY A 1 551 ? 6.121 6.788 -18.353 1.00 92.50 551 GLY A C 1
ATOM 3910 O O . GLY A 1 551 ? 5.128 6.095 -18.126 1.00 92.50 551 GLY A O 1
ATOM 3911 N N . PHE A 1 552 ? 7.244 6.722 -17.647 1.00 92.81 552 PHE A N 1
ATOM 3912 C CA . PHE A 1 552 ? 7.431 5.943 -16.428 1.00 92.81 552 PHE A CA 1
ATOM 3913 C C . PHE A 1 552 ? 7.934 6.843 -15.318 1.00 92.81 552 PHE A C 1
ATOM 3915 O O . PHE A 1 552 ? 8.885 7.599 -15.503 1.00 92.81 552 PHE A O 1
ATOM 3922 N N . ILE A 1 553 ? 7.328 6.682 -14.155 1.00 93.81 553 ILE A N 1
ATOM 3923 C CA . ILE A 1 553 ? 7.785 7.260 -12.906 1.00 93.81 553 ILE A CA 1
ATOM 3924 C C . ILE A 1 553 ? 8.231 6.085 -12.038 1.00 93.81 553 ILE A C 1
ATOM 3926 O O . ILE A 1 553 ? 7.414 5.226 -11.695 1.00 93.81 553 ILE A O 1
ATOM 3930 N N . LEU A 1 554 ? 9.521 5.999 -11.718 1.00 94.75 554 LEU A N 1
ATOM 3931 C CA . LEU A 1 554 ? 10.010 5.056 -10.715 1.00 94.75 554 LEU A CA 1
ATOM 3932 C C . LEU A 1 554 ? 9.535 5.533 -9.343 1.00 94.75 554 LEU A C 1
ATOM 3934 O O . LEU A 1 554 ? 9.818 6.665 -8.958 1.00 94.75 554 LEU A O 1
ATOM 3938 N N . ARG A 1 555 ? 8.814 4.672 -8.627 1.00 94.81 555 ARG A N 1
ATOM 3939 C CA . ARG A 1 555 ? 8.214 4.968 -7.322 1.00 94.81 555 ARG A CA 1
ATOM 3940 C C . ARG A 1 555 ? 8.891 4.117 -6.251 1.00 94.81 555 ARG A C 1
ATOM 3942 O O . ARG A 1 555 ? 9.531 3.104 -6.553 1.00 94.81 555 ARG A O 1
ATOM 3949 N N . PHE A 1 556 ? 8.730 4.499 -4.986 1.00 95.25 556 PHE A N 1
ATOM 3950 C CA . PHE A 1 556 ? 9.211 3.682 -3.876 1.00 95.25 556 PHE A CA 1
ATOM 3951 C C . PHE A 1 556 ? 8.638 2.265 -3.959 1.00 95.25 556 PHE A C 1
ATOM 3953 O O . PHE A 1 556 ? 7.427 2.054 -4.031 1.00 95.25 556 PHE A O 1
ATOM 3960 N N . SER A 1 557 ? 9.519 1.277 -3.971 1.00 94.75 557 SER A N 1
ATOM 3961 C CA . SER A 1 557 ? 9.131 -0.126 -4.015 1.00 94.75 557 SER A CA 1
ATOM 3962 C C . SER A 1 557 ? 8.915 -0.633 -2.602 1.00 94.75 557 SER A C 1
ATOM 3964 O O . SER A 1 557 ? 9.736 -0.363 -1.725 1.00 94.75 557 SER A O 1
ATOM 3966 N N . ARG A 1 558 ? 7.819 -1.367 -2.395 1.00 92.31 558 ARG A N 1
ATOM 3967 C CA . ARG A 1 558 ? 7.523 -2.024 -1.123 1.00 92.31 558 ARG A CA 1
ATOM 3968 C C . ARG A 1 558 ? 8.111 -3.420 -1.145 1.00 92.31 558 ARG A C 1
ATOM 3970 O O . ARG A 1 558 ? 7.763 -4.223 -2.007 1.00 92.31 558 ARG A O 1
ATOM 3977 N N . LEU A 1 559 ? 9.058 -3.672 -0.253 1.00 89.06 559 LEU A N 1
ATOM 3978 C CA . LEU A 1 559 ? 9.788 -4.931 -0.201 1.00 89.06 559 LEU A CA 1
ATOM 3979 C C . LEU A 1 559 ? 10.112 -5.317 1.233 1.00 89.06 559 LEU A C 1
ATOM 3981 O O . LEU A 1 559 ? 10.383 -4.471 2.079 1.00 89.06 559 LEU A O 1
ATOM 3985 N N . THR A 1 560 ? 10.139 -6.616 1.484 1.00 91.88 560 THR A N 1
ATOM 3986 C CA . THR A 1 560 ? 10.524 -7.186 2.773 1.00 91.88 560 THR A CA 1
ATOM 3987 C C . THR A 1 560 ? 11.866 -7.867 2.667 1.00 91.88 560 THR A C 1
ATOM 3989 O O . THR A 1 560 ? 12.138 -8.546 1.675 1.00 91.88 560 THR A O 1
ATOM 3992 N N . ALA A 1 561 ? 12.687 -7.728 3.698 1.00 92.25 561 ALA A N 1
ATOM 3993 C CA . ALA A 1 561 ? 13.975 -8.395 3.769 1.00 92.25 561 ALA A CA 1
ATOM 3994 C C . ALA A 1 561 ? 14.395 -8.621 5.226 1.00 92.25 561 ALA A C 1
ATOM 3996 O O . ALA A 1 561 ? 13.922 -7.946 6.140 1.00 92.25 561 ALA A O 1
ATOM 3997 N N . THR A 1 562 ? 15.311 -9.555 5.456 1.00 93.38 562 THR A N 1
ATOM 3998 C CA . THR A 1 562 ? 15.910 -9.779 6.774 1.00 93.38 562 THR A CA 1
ATOM 3999 C C . THR A 1 562 ? 17.106 -8.854 6.976 1.00 93.38 562 THR A C 1
ATOM 4001 O O . THR A 1 562 ? 18.050 -8.847 6.183 1.00 93.38 562 THR A O 1
ATOM 4004 N N . VAL A 1 563 ? 17.098 -8.090 8.066 1.00 94.62 563 VAL A N 1
ATOM 4005 C CA . VAL A 1 563 ? 18.191 -7.193 8.455 1.00 94.62 563 VAL A CA 1
ATOM 4006 C C . VAL A 1 563 ? 19.384 -8.029 8.903 1.00 94.62 563 VAL A C 1
ATOM 4008 O O . VAL A 1 563 ? 19.294 -8.803 9.852 1.00 94.62 563 VAL A O 1
ATOM 4011 N N . SER A 1 564 ? 20.519 -7.880 8.229 1.00 94.31 564 SER A N 1
ATOM 4012 C CA . SER A 1 564 ? 21.724 -8.678 8.491 1.00 94.31 564 SER A CA 1
ATOM 4013 C C . SER A 1 564 ? 22.702 -7.960 9.424 1.00 94.31 564 SER A C 1
ATOM 4015 O O . SER A 1 564 ? 23.247 -8.569 10.341 1.00 94.31 564 SER A O 1
ATOM 4017 N N . SER A 1 565 ? 22.888 -6.651 9.247 1.00 95.38 565 SER A N 1
ATOM 4018 C CA . SER A 1 565 ? 23.670 -5.797 10.149 1.00 95.38 565 SER A CA 1
ATOM 4019 C C . SER A 1 565 ? 23.151 -4.364 10.113 1.00 95.38 565 SER A C 1
ATOM 4021 O O . SER A 1 565 ? 22.621 -3.935 9.092 1.00 95.38 565 SER A O 1
ATOM 4023 N N . VAL A 1 566 ? 23.325 -3.614 11.204 1.00 95.75 566 VAL A N 1
ATOM 4024 C CA . VAL A 1 566 ? 22.926 -2.200 11.308 1.00 95.75 566 VAL A CA 1
ATOM 4025 C C . VAL A 1 566 ? 24.174 -1.351 11.547 1.00 95.75 566 VAL A C 1
ATOM 4027 O O . VAL A 1 566 ? 24.945 -1.621 12.468 1.00 95.75 566 VAL A O 1
ATOM 4030 N N . THR A 1 567 ? 24.417 -0.348 10.704 1.00 93.50 567 THR A N 1
ATOM 4031 C CA . THR A 1 567 ? 25.564 0.571 10.807 1.00 93.50 567 THR A CA 1
ATOM 4032 C C . THR A 1 567 ? 25.183 1.945 10.266 1.00 93.50 567 THR A C 1
ATOM 4034 O O . THR A 1 567 ? 25.330 2.212 9.075 1.00 93.50 567 THR A O 1
ATOM 4037 N N . THR A 1 568 ? 24.690 2.827 11.134 1.00 86.31 568 THR A N 1
ATOM 4038 C CA . THR A 1 568 ? 24.184 4.159 10.765 1.00 86.31 568 THR A CA 1
ATOM 4039 C C . THR A 1 568 ? 25.179 4.939 9.888 1.00 86.31 568 THR A C 1
ATOM 4041 O O . THR A 1 568 ? 26.352 5.026 10.255 1.00 86.31 568 THR A O 1
ATOM 4044 N N . PRO A 1 569 ? 24.746 5.528 8.753 1.00 92.25 569 PRO A N 1
ATOM 4045 C CA . PRO A 1 569 ? 23.362 5.687 8.278 1.00 92.25 569 PRO A CA 1
ATOM 4046 C C . PRO A 1 569 ? 22.849 4.543 7.380 1.00 92.25 569 PRO A C 1
ATOM 4048 O O . PRO A 1 569 ? 21.873 4.713 6.653 1.00 92.25 569 PRO A O 1
ATOM 4051 N N . THR A 1 570 ? 23.494 3.381 7.403 1.00 95.50 570 THR A N 1
ATOM 4052 C CA . THR A 1 570 ? 23.173 2.235 6.545 1.00 95.50 570 THR A CA 1
ATOM 4053 C C . THR A 1 570 ? 22.804 0.980 7.333 1.00 95.50 570 THR A C 1
ATOM 4055 O O . THR A 1 570 ? 23.059 0.848 8.529 1.00 95.50 570 THR A O 1
ATOM 4058 N N . PHE A 1 571 ? 22.215 0.009 6.658 1.00 96.31 571 PHE A N 1
ATOM 4059 C CA . PHE A 1 571 ? 22.116 -1.359 7.153 1.00 96.31 571 PHE A CA 1
ATOM 4060 C C . PHE A 1 571 ? 22.159 -2.321 5.971 1.00 96.31 571 PHE A C 1
ATOM 4062 O O . PHE A 1 571 ? 21.983 -1.912 4.825 1.00 96.31 571 PHE A O 1
ATOM 4069 N N . THR A 1 572 ? 22.446 -3.592 6.220 1.00 95.25 572 THR A N 1
ATOM 4070 C CA . THR A 1 572 ? 22.476 -4.612 5.165 1.00 95.25 572 THR A CA 1
ATOM 4071 C C . THR A 1 572 ? 21.281 -5.536 5.283 1.00 95.25 572 THR A C 1
ATOM 4073 O O . THR A 1 572 ? 20.784 -5.782 6.386 1.00 95.25 572 THR A O 1
ATOM 4076 N N . ILE A 1 573 ? 20.817 -6.045 4.146 1.00 92.94 573 ILE A N 1
ATOM 4077 C CA . ILE A 1 573 ? 19.644 -6.911 4.069 1.00 92.94 573 ILE A CA 1
ATOM 4078 C C . ILE A 1 573 ? 19.927 -8.178 3.262 1.00 92.94 573 ILE A C 1
ATOM 4080 O O . ILE A 1 573 ? 20.770 -8.198 2.367 1.00 92.94 573 ILE A O 1
ATOM 4084 N N . THR A 1 574 ? 19.194 -9.241 3.574 1.00 91.06 574 THR A N 1
ATOM 4085 C CA . THR A 1 574 ? 19.177 -10.516 2.844 1.00 91.06 574 THR A CA 1
ATOM 4086 C C . THR A 1 574 ? 17.736 -11.005 2.681 1.00 91.06 574 THR A C 1
ATOM 4088 O O . THR A 1 574 ? 16.814 -10.414 3.236 1.00 91.06 574 THR A O 1
ATOM 4091 N N . GLY A 1 575 ? 17.513 -12.059 1.890 1.00 87.06 575 GLY A N 1
ATOM 4092 C CA . GLY A 1 575 ? 16.167 -12.627 1.727 1.00 87.06 575 GLY A CA 1
ATOM 4093 C C . GLY A 1 575 ? 15.208 -11.742 0.924 1.00 87.06 575 GLY A C 1
ATOM 4094 O O . GLY A 1 575 ? 14.026 -11.660 1.243 1.00 87.06 575 GLY A O 1
ATOM 4095 N N . LEU A 1 576 ? 15.711 -11.051 -0.108 1.00 88.25 576 LEU A N 1
ATOM 4096 C CA . LEU A 1 576 ? 14.848 -10.309 -1.032 1.00 88.25 576 LEU A CA 1
ATOM 4097 C C . LEU A 1 576 ? 13.835 -11.253 -1.716 1.00 88.25 576 LEU A C 1
ATOM 4099 O O . LEU A 1 576 ? 14.168 -12.416 -1.973 1.00 88.25 576 LEU A O 1
ATOM 4103 N N . PRO A 1 577 ? 12.625 -10.769 -2.058 1.00 87.69 577 PRO A N 1
ATOM 4104 C CA . PRO A 1 577 ? 11.606 -11.576 -2.722 1.00 87.69 577 PRO A CA 1
ATOM 4105 C C . PRO A 1 577 ? 12.084 -12.205 -4.035 1.00 87.69 577 PRO A C 1
ATOM 4107 O O . PRO A 1 577 ? 12.811 -11.585 -4.808 1.00 87.69 577 PRO A O 1
ATOM 4110 N N . ALA A 1 578 ? 11.604 -13.412 -4.348 1.00 85.31 578 ALA A N 1
ATOM 4111 C CA . ALA A 1 578 ? 12.069 -14.178 -5.511 1.00 85.31 578 ALA A CA 1
ATOM 4112 C C . ALA A 1 578 ? 11.779 -13.521 -6.878 1.00 85.31 578 ALA A C 1
ATOM 4114 O O . ALA A 1 578 ? 12.429 -13.855 -7.866 1.00 85.31 578 ALA A O 1
ATOM 4115 N N . TYR A 1 579 ? 10.819 -12.590 -6.951 1.00 86.38 579 TYR A N 1
ATOM 4116 C CA . TYR A 1 579 ? 10.541 -11.807 -8.164 1.00 86.38 579 TYR A CA 1
ATOM 4117 C C . TYR A 1 579 ? 11.593 -10.718 -8.439 1.00 86.38 579 TYR A C 1
ATOM 4119 O O . TYR A 1 579 ? 11.591 -10.109 -9.511 1.00 86.38 579 TYR A O 1
ATOM 4127 N N . PHE A 1 580 ? 12.512 -10.476 -7.502 1.00 85.25 580 PHE A N 1
ATOM 4128 C CA . PHE A 1 580 ? 13.694 -9.647 -7.702 1.00 85.25 580 PHE A CA 1
ATOM 4129 C C . PHE A 1 580 ? 14.707 -10.441 -8.550 1.00 85.25 580 PHE A C 1
ATOM 4131 O O . PHE A 1 580 ? 15.502 -11.223 -8.033 1.00 85.25 580 PHE A O 1
ATOM 4138 N N . ALA A 1 581 ? 14.628 -10.294 -9.878 1.00 64.56 581 ALA A N 1
ATOM 4139 C CA . ALA A 1 581 ? 15.152 -11.242 -10.877 1.00 64.56 581 ALA A CA 1
ATOM 4140 C C . ALA A 1 581 ? 16.677 -11.503 -10.890 1.00 64.56 581 ALA A C 1
ATOM 4142 O O . ALA A 1 581 ? 17.143 -12.323 -11.680 1.00 64.56 581 ALA A O 1
ATOM 4143 N N . ALA A 1 582 ? 17.466 -10.845 -10.040 1.00 59.59 582 ALA A N 1
ATOM 4144 C CA . ALA A 1 582 ? 18.868 -11.186 -9.830 1.00 59.59 582 ALA A CA 1
ATOM 4145 C C . ALA A 1 582 ? 19.265 -10.898 -8.385 1.00 59.59 582 ALA A C 1
ATOM 4147 O O . ALA A 1 582 ? 19.078 -9.785 -7.892 1.00 59.59 582 ALA A O 1
ATOM 4148 N N . THR A 1 583 ? 19.888 -11.877 -7.730 1.00 56.09 583 THR A N 1
ATOM 4149 C CA . THR A 1 583 ? 20.662 -11.616 -6.517 1.00 56.09 583 THR A CA 1
ATOM 4150 C C . THR A 1 583 ? 21.746 -10.596 -6.862 1.00 56.09 583 THR A C 1
ATOM 4152 O O . THR A 1 583 ? 22.548 -10.870 -7.765 1.00 56.09 583 THR A O 1
ATOM 4155 N N . PRO A 1 584 ? 21.796 -9.425 -6.203 1.00 59.78 584 PRO A N 1
ATOM 4156 C CA . PRO A 1 584 ? 22.955 -8.554 -6.332 1.00 59.78 584 PRO A CA 1
ATOM 4157 C C . PRO A 1 584 ? 24.224 -9.363 -6.018 1.00 59.78 584 PRO A C 1
ATOM 4159 O O . PRO A 1 584 ? 24.224 -10.254 -5.170 1.00 59.78 584 PRO A O 1
ATOM 4162 N N . THR A 1 585 ? 25.307 -9.100 -6.752 1.00 61.84 585 THR A N 1
ATOM 4163 C CA . THR A 1 585 ? 26.582 -9.837 -6.625 1.00 61.84 585 THR A CA 1
ATOM 4164 C C . THR A 1 585 ? 27.246 -9.655 -5.256 1.00 61.84 585 THR A C 1
ATOM 4166 O O . THR A 1 585 ? 28.221 -10.328 -4.936 1.00 61.84 585 THR A O 1
ATOM 4169 N N . THR A 1 586 ? 26.731 -8.718 -4.466 1.00 73.06 586 THR A N 1
ATOM 4170 C CA . THR A 1 586 ? 27.124 -8.377 -3.104 1.00 73.06 586 THR A CA 1
ATOM 4171 C C . THR A 1 586 ? 25.874 -8.298 -2.232 1.00 73.06 586 THR A C 1
ATOM 4173 O O . THR A 1 586 ? 24.767 -8.095 -2.734 1.00 73.06 586 THR A O 1
ATOM 4176 N N . THR A 1 587 ? 26.044 -8.448 -0.916 1.00 83.94 587 THR A N 1
ATOM 4177 C CA . THR A 1 587 ? 24.952 -8.242 0.041 1.00 83.94 587 THR A CA 1
ATOM 4178 C C . THR A 1 587 ? 24.371 -6.835 -0.137 1.00 83.94 587 THR A C 1
ATOM 4180 O O . THR A 1 587 ? 25.121 -5.863 0.000 1.00 83.94 587 THR A O 1
ATOM 4183 N N . PRO A 1 588 ? 23.069 -6.699 -0.442 1.00 88.94 588 PRO A N 1
ATOM 4184 C CA . PRO A 1 588 ? 22.468 -5.395 -0.656 1.00 88.94 588 PRO A CA 1
ATOM 4185 C C . PRO A 1 588 ? 22.484 -4.564 0.630 1.00 88.94 588 PRO A C 1
ATOM 4187 O O . PRO A 1 588 ? 22.196 -5.056 1.725 1.00 88.94 588 PRO A O 1
ATOM 4190 N N . SER A 1 589 ? 22.824 -3.287 0.482 1.00 92.88 589 SER A N 1
ATOM 4191 C CA . SER A 1 589 ? 22.768 -2.290 1.546 1.00 92.88 589 SER A CA 1
ATOM 4192 C C . SER A 1 589 ? 21.590 -1.345 1.343 1.00 92.88 589 SER A C 1
ATOM 4194 O O . SER A 1 589 ? 21.133 -1.108 0.224 1.00 92.88 589 SER A O 1
ATOM 4196 N N . VAL A 1 590 ? 21.103 -0.801 2.449 1.00 95.56 590 VAL A N 1
ATOM 4197 C CA . VAL A 1 590 ? 20.037 0.189 2.516 1.00 95.56 590 VAL A CA 1
ATOM 4198 C C . VAL A 1 590 ? 20.610 1.447 3.154 1.00 95.56 590 VAL A C 1
ATOM 4200 O O . VAL A 1 590 ? 21.214 1.383 4.225 1.00 95.56 590 VAL A O 1
ATOM 4203 N N . GLN A 1 591 ? 20.440 2.577 2.481 1.00 96.44 591 GLN A N 1
ATOM 4204 C CA . GLN A 1 591 ? 20.793 3.912 2.939 1.00 96.44 591 GLN A CA 1
ATOM 4205 C C . GLN A 1 591 ? 19.568 4.562 3.584 1.00 96.44 591 GLN A C 1
ATOM 4207 O O . GLN A 1 591 ? 18.462 4.511 3.043 1.00 96.44 591 GLN A O 1
ATOM 4212 N N . THR A 1 592 ? 19.788 5.191 4.734 1.00 96.38 592 THR A N 1
ATOM 4213 C CA . THR A 1 592 ? 18.780 5.974 5.456 1.00 96.38 592 THR A CA 1
ATOM 4214 C C . THR A 1 592 ? 19.253 7.411 5.628 1.00 96.38 592 THR A C 1
ATOM 4216 O O . THR A 1 592 ? 20.449 7.703 5.545 1.00 96.38 592 THR A O 1
ATOM 4219 N N . TYR A 1 593 ? 18.313 8.319 5.848 1.00 94.94 593 TYR A N 1
ATOM 4220 C CA . TYR A 1 593 ? 18.549 9.752 5.840 1.00 94.94 593 TYR A CA 1
ATOM 4221 C C . TYR A 1 593 ? 17.958 10.393 7.088 1.00 94.94 593 TYR A C 1
ATOM 4223 O O . TYR A 1 593 ? 16.770 10.244 7.387 1.00 94.94 593 TYR A O 1
ATOM 4231 N N . THR A 1 594 ? 18.791 11.128 7.819 1.00 90.69 594 THR A N 1
ATOM 4232 C CA . THR A 1 594 ? 18.368 11.867 9.010 1.00 90.69 594 THR A CA 1
ATOM 4233 C C . THR A 1 594 ? 17.278 12.874 8.643 1.00 90.69 594 THR A C 1
ATOM 4235 O O . THR A 1 594 ? 17.468 13.680 7.738 1.00 90.69 594 THR A O 1
ATOM 4238 N N . ASN A 1 595 ? 16.162 12.858 9.378 1.00 87.31 595 ASN A N 1
ATOM 4239 C CA . ASN A 1 595 ? 14.983 13.714 9.165 1.00 87.31 595 ASN A CA 1
ATOM 4240 C C . ASN A 1 595 ? 14.231 13.501 7.835 1.00 87.31 595 ASN A C 1
ATOM 4242 O O . ASN A 1 595 ? 13.398 14.337 7.498 1.00 87.31 595 ASN A O 1
ATOM 4246 N N . ALA A 1 596 ? 14.499 12.418 7.100 1.00 90.50 596 ALA A N 1
ATOM 4247 C CA . ALA A 1 596 ? 13.768 12.089 5.873 1.00 90.50 596 ALA A CA 1
ATOM 4248 C C . ALA A 1 596 ? 13.272 10.636 5.867 1.00 90.50 596 ALA A C 1
ATOM 4250 O O . ALA A 1 596 ? 12.099 10.397 5.605 1.00 90.50 596 ALA A O 1
ATOM 4251 N N . THR A 1 597 ? 14.113 9.660 6.230 1.00 94.12 597 THR A N 1
ATOM 4252 C CA . THR A 1 597 ? 13.642 8.275 6.375 1.00 94.12 597 THR A CA 1
ATOM 4253 C C . THR A 1 597 ? 12.702 8.160 7.575 1.00 94.12 597 THR A C 1
ATOM 4255 O O . THR A 1 597 ? 13.103 8.412 8.714 1.00 94.12 597 THR A O 1
ATOM 4258 N N . LEU A 1 598 ? 11.467 7.730 7.326 1.00 92.81 598 LEU A N 1
ATOM 4259 C CA . LEU A 1 598 ? 10.482 7.419 8.356 1.00 92.81 598 LEU A CA 1
ATOM 4260 C C . LEU A 1 598 ? 10.784 6.050 8.965 1.00 92.81 598 LEU A C 1
ATOM 4262 O O . LEU A 1 598 ? 10.901 5.052 8.255 1.00 92.81 598 LEU A O 1
ATOM 4266 N N . PHE A 1 599 ? 10.879 5.992 10.288 1.00 93.12 599 PHE A N 1
ATOM 4267 C CA . PHE A 1 599 ? 11.035 4.739 11.016 1.00 93.12 599 PHE A CA 1
ATOM 4268 C C . PHE A 1 599 ? 9.762 4.435 11.785 1.00 93.12 599 PHE A C 1
ATOM 4270 O O . PHE A 1 599 ? 9.308 5.268 12.564 1.00 93.12 599 PHE A O 1
ATOM 4277 N N . GLU A 1 600 ? 9.228 3.233 11.593 1.00 92.31 600 GLU A N 1
ATOM 4278 C CA . GLU A 1 600 ? 8.220 2.649 12.469 1.00 92.31 600 GLU A CA 1
ATOM 4279 C C . GLU A 1 600 ? 8.811 1.410 13.153 1.00 92.31 600 GLU A C 1
ATOM 4281 O O . GLU A 1 600 ? 9.130 0.423 12.494 1.00 92.31 600 GLU A O 1
ATOM 4286 N N . GLY A 1 601 ? 9.005 1.480 14.469 1.00 90.25 601 GLY A N 1
ATOM 4287 C CA . GLY A 1 601 ? 9.747 0.476 15.241 1.00 90.25 601 GLY A CA 1
ATOM 4288 C C . GLY A 1 601 ? 11.248 0.776 15.385 1.00 90.25 601 GLY A C 1
ATOM 4289 O O . GLY A 1 601 ? 11.746 1.823 14.965 1.00 90.25 601 GLY A O 1
ATOM 4290 N N . VAL A 1 602 ? 11.977 -0.136 16.040 1.00 90.62 602 VAL A N 1
ATOM 4291 C CA . VAL A 1 602 ? 13.413 0.013 16.344 1.00 90.62 602 VAL A CA 1
ATOM 4292 C C . VAL A 1 602 ? 14.221 -1.046 15.602 1.00 90.62 602 VAL A C 1
ATOM 4294 O O . VAL A 1 602 ? 14.187 -2.226 15.944 1.00 90.62 602 VAL A O 1
ATOM 4297 N N . LEU A 1 603 ? 14.975 -0.608 14.594 1.00 92.00 603 LEU A N 1
ATOM 4298 C CA . LEU A 1 603 ? 15.743 -1.483 13.712 1.00 92.00 603 LEU A CA 1
ATOM 4299 C C . LEU A 1 603 ? 16.810 -2.287 14.476 1.00 92.00 603 LEU A C 1
ATOM 4301 O O . LEU A 1 603 ? 17.666 -1.713 15.153 1.00 92.00 603 LEU A O 1
ATOM 4305 N N . SER A 1 604 ? 16.819 -3.611 14.301 1.00 93.62 604 SER A N 1
ATOM 4306 C CA . SER A 1 604 ? 17.880 -4.482 14.819 1.00 93.62 604 SER A CA 1
ATOM 4307 C C . SER A 1 604 ? 18.190 -5.656 13.883 1.00 93.62 604 SER A C 1
ATOM 4309 O O . SER A 1 604 ? 17.400 -6.010 13.009 1.00 93.62 604 SER A O 1
ATOM 4311 N N . ALA A 1 605 ? 19.381 -6.243 14.034 1.00 94.56 605 ALA A N 1
ATOM 4312 C CA . ALA A 1 605 ? 19.808 -7.382 13.223 1.00 94.56 605 ALA A CA 1
ATOM 4313 C C . ALA A 1 605 ? 18.979 -8.643 13.530 1.00 94.56 605 ALA A C 1
ATOM 4315 O O . ALA A 1 605 ? 18.610 -8.898 14.674 1.00 94.56 605 ALA A O 1
ATOM 4316 N N . GLY A 1 606 ? 18.717 -9.447 12.500 1.00 92.12 606 GLY A N 1
ATOM 4317 C CA . GLY A 1 606 ? 17.924 -10.677 12.565 1.00 92.12 606 GLY A CA 1
ATOM 4318 C C . GLY A 1 606 ? 16.414 -10.473 12.415 1.00 92.12 606 GLY A C 1
ATOM 4319 O O . GLY A 1 606 ? 15.692 -11.454 12.252 1.00 92.12 606 GLY A O 1
ATOM 4320 N N . GLN A 1 607 ? 15.926 -9.231 12.436 1.00 93.00 607 GLN A N 1
ATOM 4321 C CA . GLN A 1 607 ? 14.509 -8.935 12.229 1.00 93.00 607 GLN A CA 1
ATOM 4322 C C . GLN A 1 607 ? 14.144 -8.884 10.742 1.00 93.00 607 GLN A C 1
ATOM 4324 O O . GLN A 1 607 ? 14.982 -8.598 9.884 1.00 93.00 607 GLN A O 1
ATOM 4329 N N . THR A 1 608 ? 12.868 -9.125 10.441 1.00 93.19 608 THR A N 1
ATOM 4330 C CA . THR A 1 608 ? 12.301 -8.832 9.120 1.00 93.19 608 THR A CA 1
ATOM 4331 C C . THR A 1 608 ? 11.886 -7.367 9.091 1.00 93.19 608 THR A C 1
ATOM 4333 O O . THR A 1 608 ? 11.133 -6.928 9.956 1.00 93.19 608 THR A O 1
ATOM 4336 N N . ALA A 1 609 ? 12.387 -6.622 8.111 1.00 93.75 609 ALA A N 1
ATOM 4337 C CA . ALA A 1 609 ? 12.023 -5.237 7.867 1.00 93.75 609 ALA A CA 1
ATOM 4338 C C . ALA A 1 609 ? 11.190 -5.130 6.591 1.00 93.75 609 ALA A C 1
ATOM 4340 O O . ALA A 1 609 ? 11.534 -5.730 5.569 1.00 93.75 609 ALA A O 1
ATOM 4341 N N . SER A 1 610 ? 10.139 -4.319 6.649 1.00 94.75 610 SER A N 1
ATOM 4342 C CA . SER A 1 610 ? 9.423 -3.826 5.477 1.00 94.75 610 SER A CA 1
ATOM 4343 C C . SER A 1 610 ? 9.986 -2.470 5.086 1.00 94.75 610 SER A C 1
ATOM 4345 O O . SER A 1 610 ? 10.115 -1.568 5.916 1.00 94.75 610 SER A O 1
ATOM 4347 N N . LEU A 1 611 ? 10.320 -2.315 3.815 1.00 94.88 611 LEU A N 1
ATOM 4348 C CA . LEU A 1 611 ? 10.990 -1.145 3.274 1.00 94.88 611 LEU A CA 1
ATOM 4349 C C . LEU A 1 611 ? 10.117 -0.520 2.194 1.00 94.88 611 LEU A C 1
ATOM 4351 O O . LEU A 1 611 ? 9.634 -1.224 1.311 1.00 94.88 611 LEU A O 1
ATOM 4355 N N . SER A 1 612 ? 9.986 0.803 2.239 1.00 95.81 612 SER A N 1
ATOM 4356 C CA . SER A 1 612 ? 9.583 1.615 1.092 1.00 95.81 612 SER A CA 1
ATOM 4357 C C . SER A 1 612 ? 10.846 2.291 0.569 1.00 95.81 612 SER A C 1
ATOM 4359 O O . SER A 1 612 ? 11.389 3.189 1.224 1.00 95.81 612 SER A O 1
ATOM 4361 N N . ALA A 1 613 ? 11.390 1.792 -0.543 1.00 95.56 613 ALA A N 1
ATOM 4362 C CA . ALA A 1 613 ? 12.715 2.193 -1.010 1.00 95.56 613 ALA A CA 1
ATOM 4363 C C . ALA A 1 613 ? 12.822 2.320 -2.533 1.00 95.56 613 ALA A C 1
ATOM 4365 O O . ALA A 1 613 ? 12.239 1.540 -3.288 1.00 95.56 613 ALA A O 1
ATOM 4366 N N . LEU A 1 614 ? 13.621 3.285 -2.984 1.00 95.12 614 LEU A N 1
ATOM 4367 C CA . LEU A 1 614 ? 14.073 3.365 -4.370 1.00 95.12 614 LEU A CA 1
ATOM 4368 C C . LEU A 1 614 ? 15.335 2.533 -4.538 1.00 95.12 614 LEU A C 1
ATOM 4370 O O . LEU A 1 614 ? 16.227 2.540 -3.693 1.00 95.12 614 LEU A O 1
ATOM 4374 N N . PHE A 1 615 ? 15.451 1.857 -5.667 1.00 92.56 615 PHE A N 1
ATOM 4375 C CA . PHE A 1 615 ? 16.692 1.219 -6.069 1.00 92.56 615 PHE A CA 1
ATOM 4376 C C . PHE A 1 615 ? 16.782 1.234 -7.585 1.00 92.56 615 PHE A C 1
ATOM 4378 O O . PHE A 1 615 ? 15.771 1.144 -8.281 1.00 92.56 615 PHE A O 1
ATOM 4385 N N . LEU A 1 616 ? 17.999 1.351 -8.099 1.00 90.00 616 LEU A N 1
ATOM 4386 C CA . LEU A 1 616 ? 18.280 1.241 -9.525 1.00 90.00 616 LEU A CA 1
ATOM 4387 C C . LEU A 1 616 ? 18.705 -0.191 -9.849 1.00 90.00 616 LEU A C 1
ATOM 4389 O O . LEU A 1 616 ? 19.076 -0.948 -8.954 1.00 90.00 616 LEU A O 1
ATOM 4393 N N . ASN A 1 617 ? 18.663 -0.562 -11.130 1.00 86.81 617 ASN A N 1
ATOM 4394 C CA . ASN A 1 617 ? 19.114 -1.875 -11.583 1.00 86.81 617 ASN A CA 1
ATOM 4395 C C . ASN A 1 617 ? 20.534 -2.197 -11.056 1.00 86.81 617 ASN A C 1
ATOM 4397 O O . ASN A 1 617 ? 21.502 -1.602 -11.551 1.00 86.81 617 ASN A O 1
ATOM 4401 N N . PRO A 1 618 ? 20.680 -3.179 -10.141 1.00 80.00 618 PRO A N 1
ATOM 4402 C CA . PRO A 1 618 ? 21.942 -3.460 -9.458 1.00 80.00 618 PRO A CA 1
ATOM 4403 C C . PRO A 1 618 ? 23.023 -4.021 -10.390 1.00 80.00 618 PRO A C 1
ATOM 4405 O O . PRO A 1 618 ? 24.202 -3.993 -10.047 1.00 80.00 618 PRO A O 1
ATOM 4408 N N . GLN A 1 619 ? 22.644 -4.515 -11.575 1.00 79.38 619 GLN A N 1
ATOM 4409 C CA . GLN A 1 619 ? 23.583 -5.010 -12.589 1.00 79.38 619 GLN A CA 1
ATOM 4410 C C . GLN A 1 619 ? 24.270 -3.872 -13.352 1.00 79.38 619 GLN A C 1
ATOM 4412 O O . GLN A 1 619 ? 25.364 -4.045 -13.878 1.00 79.38 619 GLN A O 1
ATOM 4417 N N . THR A 1 620 ? 23.623 -2.707 -13.424 1.00 79.56 620 THR A N 1
ATOM 4418 C CA . THR A 1 620 ? 24.132 -1.527 -14.150 1.00 79.56 620 THR A CA 1
ATOM 4419 C C . THR A 1 620 ? 24.572 -0.404 -13.215 1.00 79.56 620 THR A C 1
ATOM 4421 O O . THR A 1 620 ? 25.370 0.441 -13.606 1.00 79.56 620 THR A O 1
ATOM 4424 N N . SER A 1 621 ? 24.061 -0.394 -11.981 1.00 76.38 621 SER A N 1
ATOM 4425 C CA . SER A 1 621 ? 24.335 0.612 -10.963 1.00 76.38 621 SER A CA 1
ATOM 4426 C C . SER A 1 621 ? 24.309 -0.045 -9.585 1.00 76.38 621 SER A C 1
ATOM 4428 O O . SER A 1 621 ? 23.246 -0.277 -9.012 1.00 76.38 621 SER A O 1
ATOM 4430 N N . GLN A 1 622 ? 25.486 -0.378 -9.051 1.00 78.75 622 GLN A N 1
ATOM 4431 C CA . GLN A 1 622 ? 25.604 -0.851 -7.673 1.00 78.75 622 GLN A CA 1
ATOM 4432 C C . GLN A 1 622 ? 25.479 0.343 -6.727 1.00 78.75 622 GLN A C 1
ATOM 4434 O O . GLN A 1 622 ? 26.448 1.055 -6.473 1.00 78.75 622 GLN A O 1
ATOM 4439 N N . GLN A 1 623 ? 24.266 0.577 -6.241 1.00 87.31 623 GLN A N 1
ATOM 4440 C CA . GLN A 1 623 ? 23.943 1.617 -5.269 1.00 87.31 623 GLN A CA 1
ATOM 4441 C C . GLN A 1 623 ? 23.108 1.008 -4.141 1.00 87.31 623 GLN A C 1
ATOM 4443 O O . GLN A 1 623 ? 22.399 0.023 -4.380 1.00 87.31 623 GLN A O 1
ATOM 4448 N N . PRO A 1 624 ? 23.171 1.569 -2.922 1.00 91.69 624 PRO A N 1
ATOM 4449 C CA . PRO A 1 624 ? 22.265 1.159 -1.865 1.00 91.69 624 PRO A CA 1
ATOM 4450 C C . PRO A 1 624 ? 20.810 1.435 -2.259 1.00 91.69 624 PRO A C 1
ATOM 4452 O O . PRO A 1 624 ? 20.510 2.321 -3.065 1.00 91.69 624 PRO A O 1
ATOM 4455 N N . PHE A 1 625 ? 19.900 0.691 -1.642 1.00 94.50 625 PHE A N 1
ATOM 4456 C CA . PHE A 1 625 ? 18.479 1.013 -1.642 1.00 94.50 625 PHE A CA 1
ATOM 4457 C C . PHE A 1 625 ? 18.287 2.304 -0.842 1.00 94.50 625 PHE A C 1
ATOM 4459 O O . PHE A 1 625 ? 18.780 2.408 0.277 1.00 94.50 625 PHE A O 1
ATOM 4466 N N . GLN A 1 626 ? 17.581 3.283 -1.393 1.00 96.25 626 GLN A N 1
ATOM 4467 C CA . GLN A 1 626 ? 17.319 4.570 -0.753 1.00 96.25 626 GLN A CA 1
ATOM 4468 C C . GLN A 1 626 ? 15.982 4.479 -0.019 1.00 96.25 626 GLN A C 1
ATOM 4470 O O . GLN A 1 626 ? 14.928 4.477 -0.660 1.00 96.25 626 GLN A O 1
ATOM 4475 N N . ALA A 1 627 ? 16.010 4.325 1.305 1.00 96.88 627 ALA A N 1
ATOM 4476 C CA . ALA A 1 627 ? 14.800 4.088 2.086 1.00 96.88 627 ALA A CA 1
ATOM 4477 C C . ALA A 1 627 ? 14.086 5.397 2.445 1.00 96.88 627 ALA A C 1
ATOM 4479 O O . ALA A 1 627 ? 14.611 6.210 3.208 1.00 96.88 627 ALA A O 1
ATOM 4480 N N . ALA A 1 628 ? 12.855 5.554 1.960 1.00 95.62 628 ALA A N 1
ATOM 4481 C CA . ALA A 1 628 ? 11.913 6.550 2.468 1.00 95.62 628 ALA A CA 1
ATOM 4482 C C . ALA A 1 628 ? 11.273 6.095 3.778 1.00 95.62 628 ALA A C 1
ATOM 4484 O O . ALA A 1 628 ? 11.033 6.914 4.660 1.00 95.62 628 ALA A O 1
ATOM 4485 N N . LYS A 1 629 ? 11.026 4.788 3.929 1.00 95.50 629 LYS A N 1
ATOM 4486 C CA . LYS A 1 629 ? 10.431 4.230 5.144 1.00 95.50 629 LYS A CA 1
ATOM 4487 C C . LYS A 1 629 ? 11.003 2.864 5.488 1.00 95.50 629 LYS A C 1
ATOM 4489 O O . LYS A 1 629 ? 11.232 2.039 4.600 1.00 95.50 629 LYS A O 1
ATOM 4494 N N . VAL A 1 630 ? 11.191 2.629 6.781 1.00 95.50 630 VAL A N 1
ATOM 4495 C CA . VAL A 1 630 ? 11.574 1.344 7.368 1.00 95.50 630 VAL A CA 1
ATOM 4496 C C . VAL A 1 630 ? 10.579 1.018 8.473 1.00 95.50 630 VAL A C 1
ATOM 4498 O O . VAL A 1 630 ? 10.477 1.761 9.449 1.00 95.50 630 VAL A O 1
ATOM 4501 N N . ARG A 1 631 ? 9.861 -0.095 8.331 1.00 93.81 631 ARG A N 1
ATOM 4502 C CA . ARG A 1 631 ? 8.999 -0.647 9.376 1.00 93.81 631 ARG A CA 1
ATOM 4503 C C . ARG A 1 631 ? 9.567 -1.967 9.876 1.00 93.81 631 ARG A C 1
ATOM 4505 O O . ARG A 1 631 ? 9.905 -2.841 9.076 1.00 93.81 631 ARG A O 1
ATOM 4512 N N . VAL A 1 632 ? 9.635 -2.117 11.191 1.00 91.56 632 VAL A N 1
ATOM 4513 C CA . VAL A 1 632 ? 9.972 -3.368 11.881 1.00 91.56 632 VAL A CA 1
ATOM 4514 C C . VAL A 1 632 ? 8.953 -3.647 12.995 1.00 91.56 632 VAL A C 1
ATOM 4516 O O . VAL A 1 632 ? 8.286 -2.704 13.427 1.00 91.56 632 VAL A O 1
ATOM 4519 N N . PRO A 1 633 ? 8.801 -4.915 13.427 1.00 80.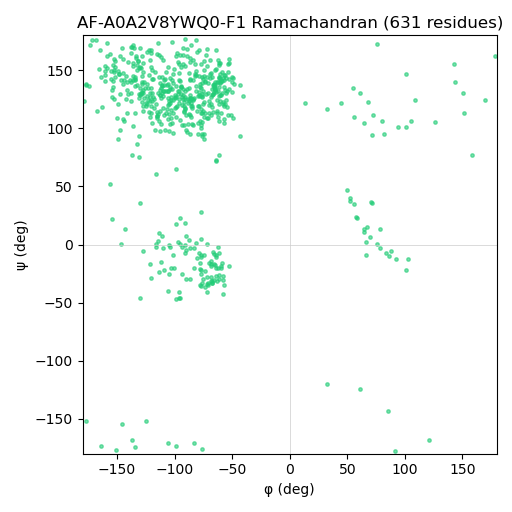69 633 PRO A N 1
ATOM 4520 C CA . PRO A 1 633 ? 7.896 -5.297 14.515 1.00 80.69 633 PRO A CA 1
ATOM 4521 C C . PRO A 1 633 ? 8.151 -4.598 15.855 1.00 80.69 633 PRO A C 1
ATOM 4523 O O . PRO A 1 633 ? 9.321 -4.237 16.140 1.00 80.69 633 PRO A O 1
#

Sequence (633 aa):
MHFSRNPPGPNTSGIDGLPVPASPRPLPLACFDSALRTSRSSSKGTYCLPAILGSRRTFSAAAVFELGLVFPTTSPAFRLARLATSYDSTLTSATSREAPAQPKNCGCCILMGSRSLAVEQRVSFLECPPFLRHVTFNRGRSHVFPGWGRKTQTMFVGCFMNLRNVLTVTLLLAAFSLTSCSGAKTSGGGSGGKASVSLSISDSAPANTAIMSFTLPVLGVTLTPSGGGSAVSVVSSTANFELTRLQSDSALVAANVSVAAASYTAVNVTVSAPSAVLFNGSGAAIGSCANAAVCALQGKAATITFSFPTGAPLVLTANQHQWLGLDFNYNNAIVSATGSITVDVTQPNVLTALTTPLTGVSNGDFANIDDFTGQVTAISSSSITLKSTVRGSLTASITSTIPVNDPQSQCTGGGKPLSCIQMGSIVSLQGVLTNTGAVNGTELDIIDASTSPVDEAEGTLYANPGCASGFGMILSDSSITSSSPLVTAGFGANICLTLGTNATFTIDDGILTNQGVPTGGFSNLFAGQTVRAKISNAVSGSNVINATASGFILRFSRLTATVSSVTTPTFTITGLPAYFAATPTTTPSVQTYTNATLFEGVLSAGQTASLSALFLNPQTSQQPFQAAKVRVP

Radius of gyration: 36.86 Å; Cα contacts (8 Å, |Δi|>4): 1266; chains: 1; bounding box: 106×101×122 Å

Mean predicted aligned error: 17.2 Å

Foldseek 3Di:
DDDDDDDDDDDDDDDDDDDDDDDDDDDDDDDDDDDDDDDDDDDDDDDDDDDDDDDDDDDDDDDDDDDDDDDDDDDDDDDDDDDDDDDDDDDDDDDDDDDDDDDDDDDDDDPPDDDDDDDDDDDDDDDDDDDDDDDDDDDDDDDDDDDDDDDDDDDDDDDDDDPVPVVVVVVVVVVVVPPPPPDDPPPDPDVQAKEWEWEKEAEAQAFQFQWFWKKWWWQFKWFAAPVHDDTHTQGHHIAIDTHLQRNFFMATPDFGGITGFGWTFKMKTWTAKMKIKGQACPCQAQAPRGHRGIDMAIGHTDIAMDGAPPRGTDGGHHHAYFYKYKYAHQNQQWDDDDSHTHGHCNGPPRIHIDRDAFPQAPPQFHYKHFWDKAFFQDDDLFKTWGQFLRGGIAIAGEDQPAEEAEQPPQDPDPRGRCRLADGQFIKTFIFTQHSNRHTYTRYMYGPGSDSPAFKKFKFFWFDDPPLVAATKGFTDGIYHDDPAPCSPPDGRAIEREHEDPQEEETEGCTLCVVVCPDDDGPQQDFGQWIKMFRFPHWDDDPRYIYTYGNYIYGFFGKWKFAFAADDPQKTFTHSTHSRRPDDQPDTAMAGEDPPQEREGDDDDHGWMKIFRWDDTRSVVDVDHTYGRYIYTD

Nearest PDB structures (foldseek):
  5dof-assembly5_C  TM=5.839E-01  e=9.295E+00  Tetrahymena thermophila

Secondary structure (DSSP, 8-state):
------------------------------------------------------------S-----------------------------------------------------------------------------------------------------TTTHHHHHHHHHHHTTS------------PPEEEEEEEEEE---SS--EEEEEEEEEEEEEEETT-SSPEEEE-S-EEEEHHHHTT--EEEEEEEEEESSEEEEEEEEE---EEEEE--SSS-BTTB-TT-EEEEE---EEEEEEPGGGPPEEPPTT-EEEEEEEE-HHHHEEEETTEEEE-TTSTTSEEEESSPPBTBPTT--EEEEEEEEEEEEE-SSEEEEEETTTEEEEEE--TTS-EE-TT----STT-TTSS--TT-EEEEEEEE-TTS-EEEEEEEEEE--SSPPEEEEEEEE--TTSTTSEEEEEEEEE--SS-GGGG--TT-EEEEEEEEEEEEEE--GGGTTS-PPP--GGG--TT-EEEEEEEEEEE-SSSEEEEEEEEEEEPEEEEEEEEEEETTEEEEE---TTS-S--SS--EEE--TTTSEEES---TTSEEEEEEE---TTT----EEEEEEE--